Protein AF-A0A9D3YW66-F1 (afdb_monomer_lite)

pLDDT: mean 75.25, std 15.51, range [32.03, 94.12]

Structure (mmCIF, N/CA/C/O backbone):
data_AF-A0A9D3YW66-F1
#
_entry.id   AF-A0A9D3YW66-F1
#
loop_
_atom_site.group_PDB
_atom_site.id
_atom_site.type_symbol
_atom_site.label_atom_id
_atom_site.label_alt_id
_atom_site.label_comp_id
_atom_site.label_asym_id
_atom_site.label_entity_id
_atom_site.label_seq_id
_atom_site.pdbx_PDB_ins_code
_atom_site.Cartn_x
_atom_site.Cartn_y
_atom_site.Cartn_z
_atom_site.occupancy
_atom_site.B_iso_or_equiv
_atom_site.auth_seq_id
_atom_site.auth_comp_id
_atom_site.auth_asym_id
_atom_site.auth_atom_id
_atom_site.pdbx_PDB_model_num
ATOM 1 N N . MET A 1 1 ? 6.938 -14.886 81.201 1.00 39.34 1 MET A N 1
ATOM 2 C CA . MET A 1 1 ? 5.631 -15.509 80.915 1.00 39.34 1 MET A CA 1
ATOM 3 C C . MET A 1 1 ? 4.628 -14.393 80.698 1.00 39.34 1 MET A C 1
ATOM 5 O O . MET A 1 1 ? 4.188 -13.792 81.665 1.00 39.34 1 MET A O 1
ATOM 9 N N . VAL A 1 2 ? 4.341 -14.071 79.441 1.00 36.78 2 VAL A N 1
ATOM 10 C CA . VAL A 1 2 ? 3.228 -13.204 79.038 1.00 36.78 2 VAL A CA 1
ATOM 11 C C . VAL A 1 2 ? 2.560 -13.991 77.924 1.00 36.78 2 VAL A C 1
ATOM 13 O O . VAL A 1 2 ? 3.206 -14.239 76.911 1.00 36.78 2 VAL A O 1
ATOM 16 N N . HIS A 1 3 ? 1.360 -14.506 78.182 1.00 37.22 3 HIS A N 1
ATOM 17 C CA . HIS A 1 3 ? 0.605 -15.270 77.192 1.00 37.22 3 HIS A CA 1
ATOM 18 C C . HIS A 1 3 ? -0.246 -14.323 76.350 1.00 37.22 3 HIS A C 1
ATOM 20 O O . HIS A 1 3 ? -0.674 -13.271 76.826 1.00 37.22 3 HIS A O 1
ATOM 26 N N . ASP A 1 4 ? -0.442 -14.702 75.095 1.00 39.56 4 ASP A N 1
ATOM 27 C CA . ASP A 1 4 ? -0.996 -13.857 74.049 1.00 39.56 4 ASP A CA 1
ATOM 28 C C . ASP A 1 4 ? -2.448 -13.431 74.291 1.00 39.56 4 ASP A C 1
ATOM 30 O O . ASP A 1 4 ? -3.308 -14.227 74.671 1.00 39.56 4 ASP A O 1
ATOM 34 N N . ASN A 1 5 ? -2.734 -12.170 73.962 1.00 40.69 5 ASN A N 1
ATOM 35 C CA . ASN A 1 5 ? -4.098 -11.692 73.774 1.00 40.69 5 ASN A CA 1
ATOM 36 C C . ASN A 1 5 ? -4.656 -12.304 72.481 1.00 40.69 5 ASN A C 1
ATOM 38 O O . ASN A 1 5 ? -4.344 -11.824 71.391 1.00 40.69 5 ASN A O 1
ATOM 42 N N . PHE A 1 6 ? -5.484 -13.343 72.598 1.00 41.47 6 PHE A N 1
ATOM 43 C CA . PHE A 1 6 ? -6.169 -13.960 71.460 1.00 41.47 6 PHE A CA 1
ATOM 44 C C . PHE A 1 6 ? -7.672 -14.131 71.731 1.00 41.47 6 PHE A C 1
ATOM 46 O O . PHE A 1 6 ? -8.203 -15.238 71.766 1.00 41.47 6 PHE A O 1
ATOM 53 N N . GLU A 1 7 ? -8.370 -13.007 71.903 1.00 41.28 7 GLU A N 1
ATOM 54 C CA . GLU A 1 7 ? -9.836 -12.948 71.898 1.00 41.28 7 GLU A CA 1
ATOM 55 C C . GLU A 1 7 ? -10.350 -11.966 70.833 1.00 41.28 7 GLU A C 1
ATOM 57 O O . GLU A 1 7 ? -9.686 -10.989 70.493 1.00 41.28 7 GLU A O 1
ATOM 62 N N . LEU A 1 8 ? -11.569 -12.238 70.347 1.00 38.81 8 LEU A N 1
ATOM 63 C CA . LEU A 1 8 ? -12.368 -11.427 69.412 1.00 38.81 8 LEU A CA 1
ATOM 64 C C . LEU A 1 8 ? -11.920 -11.396 67.934 1.00 38.81 8 LEU A C 1
ATOM 66 O O . LEU A 1 8 ? -11.746 -10.345 67.323 1.00 38.81 8 LEU A O 1
ATOM 70 N N . LEU A 1 9 ? -11.952 -12.577 67.307 1.00 36.84 9 LEU A N 1
ATOM 71 C CA . LEU A 1 9 ? -12.515 -12.722 65.954 1.00 36.84 9 LEU A CA 1
ATOM 72 C C . LEU A 1 9 ? -13.854 -13.474 66.030 1.00 36.84 9 LEU A C 1
ATOM 74 O O . LEU A 1 9 ? -13.984 -14.615 65.590 1.00 36.84 9 LEU A O 1
ATOM 78 N N . THR A 1 10 ? -14.856 -12.834 66.634 1.00 36.56 10 THR A N 1
ATOM 79 C CA . THR A 1 10 ? -16.250 -13.297 66.593 1.00 36.56 10 THR A CA 1
ATOM 80 C C . THR A 1 10 ? -16.848 -13.101 65.198 1.00 36.56 10 THR A C 1
ATOM 82 O O . THR A 1 10 ? -16.594 -12.105 64.527 1.00 36.56 10 THR A O 1
ATOM 85 N N . GLU A 1 11 ? -17.649 -14.077 64.769 1.00 38.56 11 GLU A N 1
ATOM 86 C CA . GLU A 1 11 ? -18.238 -14.228 63.432 1.00 38.56 11 GLU A CA 1
ATOM 87 C C . GLU A 1 11 ? -18.901 -12.960 62.833 1.00 38.56 11 GLU A C 1
ATOM 89 O O . GLU A 1 11 ? -20.120 -12.777 62.914 1.00 38.56 11 GLU A O 1
ATOM 94 N N . GLU A 1 12 ? -18.152 -12.134 62.094 1.00 36.09 12 GLU A N 1
ATOM 95 C CA . GLU A 1 12 ? -18.767 -11.156 61.188 1.00 36.09 12 GLU A CA 1
ATOM 96 C C . GLU A 1 12 ? -19.311 -11.833 59.919 1.00 36.09 12 GLU A C 1
ATOM 98 O O . GLU A 1 12 ? -18.654 -11.962 58.888 1.00 36.09 12 GLU A O 1
ATOM 103 N N . GLY A 1 13 ? -20.592 -12.197 59.986 1.00 37.03 13 GLY A N 1
ATOM 104 C CA . GLY A 1 13 ? -21.491 -12.156 58.836 1.00 37.03 13 GLY A CA 1
ATOM 105 C C . GLY A 1 13 ? -21.296 -13.233 57.768 1.00 37.03 13 GLY A C 1
ATOM 106 O O . GLY A 1 13 ? -20.812 -12.950 56.669 1.00 37.03 13 GLY A O 1
ATOM 107 N N . ARG A 1 14 ? -21.885 -14.420 57.996 1.00 32.03 14 ARG A N 1
ATOM 108 C CA . ARG A 1 14 ? -22.257 -15.327 56.892 1.00 32.03 14 ARG A CA 1
ATOM 109 C C . ARG A 1 14 ? -22.957 -14.517 55.788 1.00 32.03 14 ARG A C 1
ATOM 111 O O . ARG A 1 14 ? -23.959 -13.848 56.076 1.00 32.03 14 ARG A O 1
ATOM 118 N N . PRO A 1 15 ? -22.498 -14.571 54.526 1.00 40.88 15 PRO A N 1
ATOM 119 C CA . PRO A 1 15 ? -23.131 -13.815 53.461 1.00 40.88 15 PRO A CA 1
ATOM 120 C C . PRO A 1 15 ? -24.539 -14.365 53.238 1.00 40.88 15 PRO A C 1
ATOM 122 O O . PRO A 1 15 ? -24.697 -15.457 52.695 1.00 40.88 15 PRO A O 1
ATOM 125 N N . ARG A 1 16 ? -25.577 -13.595 53.606 1.00 45.25 16 ARG A N 1
ATOM 126 C CA . ARG A 1 16 ? -26.954 -13.902 53.192 1.00 45.25 16 ARG A CA 1
ATOM 127 C C . ARG A 1 16 ? -26.948 -14.118 51.677 1.00 45.25 16 ARG A C 1
ATOM 129 O O . ARG A 1 16 ? -26.663 -13.184 50.913 1.00 45.25 16 ARG A O 1
ATOM 136 N N . HIS A 1 17 ? -27.260 -15.343 51.258 1.00 45.34 17 HIS A N 1
ATOM 137 C CA . HIS A 1 17 ? -27.731 -15.618 49.910 1.00 45.34 17 HIS A CA 1
ATOM 138 C C . HIS A 1 17 ? -29.023 -14.814 49.750 1.00 45.34 17 HIS A C 1
ATOM 140 O O . HIS A 1 17 ? -30.062 -15.181 50.289 1.00 45.34 17 HIS A O 1
ATOM 146 N N . LYS A 1 18 ? -28.944 -13.663 49.072 1.00 52.84 18 LYS A N 1
ATOM 147 C CA . LYS A 1 18 ? -30.151 -13.001 48.577 1.00 52.84 18 LYS A CA 1
ATOM 148 C C . LYS A 1 18 ? -30.725 -13.939 47.522 1.00 52.84 18 LYS A C 1
ATOM 150 O O . LYS A 1 18 ? -30.020 -14.245 46.560 1.00 52.84 18 LYS A O 1
ATOM 155 N N . ASN A 1 19 ? -31.953 -14.414 47.718 1.00 60.38 19 ASN A N 1
ATOM 156 C CA . ASN A 1 19 ? -32.606 -15.238 46.712 1.00 60.38 19 ASN A CA 1
ATOM 157 C C . ASN A 1 19 ? -32.697 -14.452 45.401 1.00 60.38 19 ASN A C 1
ATOM 159 O O . ASN A 1 19 ? -32.944 -13.244 45.400 1.00 60.38 19 ASN A O 1
ATOM 163 N N . PHE A 1 20 ? -32.507 -15.155 44.288 1.00 57.91 20 PHE A N 1
ATOM 164 C CA . PHE A 1 20 ? -32.558 -14.599 42.936 1.00 57.91 20 PHE A CA 1
ATOM 165 C C . PHE A 1 20 ? -33.832 -13.765 42.699 1.00 57.91 20 PHE A C 1
ATOM 167 O O . PHE A 1 20 ? -33.751 -12.622 42.252 1.00 57.91 20 PHE A O 1
ATOM 174 N N . GLY A 1 21 ? -34.989 -14.287 43.128 1.00 63.28 21 GLY A N 1
ATOM 175 C CA . GLY A 1 21 ? -36.272 -13.582 43.066 1.00 63.28 21 GLY A CA 1
ATOM 176 C C . GLY A 1 21 ? -36.313 -12.277 43.871 1.00 63.28 21 GLY A C 1
ATOM 177 O O . GLY A 1 21 ? -36.807 -11.276 43.362 1.00 63.28 21 GLY A O 1
ATOM 178 N N . ASP A 1 22 ? -35.741 -12.235 45.079 1.00 60.38 22 ASP A N 1
ATOM 179 C CA . ASP A 1 22 ? -35.725 -11.023 45.918 1.00 60.38 22 ASP A CA 1
ATOM 180 C C . ASP A 1 22 ? -34.783 -9.944 45.368 1.00 60.38 22 ASP A C 1
ATOM 182 O O . ASP A 1 22 ? -35.009 -8.745 45.567 1.00 60.38 22 ASP A O 1
ATOM 186 N N . HIS A 1 23 ? -33.708 -10.349 44.683 1.00 62.00 23 HIS A N 1
ATOM 187 C CA . HIS A 1 23 ? -32.828 -9.401 44.010 1.00 62.00 23 HIS A CA 1
ATOM 188 C C . HIS A 1 23 ? -33.495 -8.800 42.771 1.00 62.00 23 HIS A C 1
ATOM 190 O O . HIS A 1 23 ? -33.586 -7.574 42.690 1.00 62.00 23 HIS A O 1
ATOM 196 N N . LEU A 1 24 ? -34.021 -9.640 41.870 1.00 58.12 24 LEU A N 1
ATOM 197 C CA . LEU A 1 24 ? -34.762 -9.175 40.697 1.00 58.12 24 LEU A CA 1
ATOM 198 C C . LEU A 1 24 ? -35.933 -8.281 41.108 1.00 58.12 24 LEU A C 1
ATOM 200 O O . LEU A 1 24 ? -36.072 -7.186 40.572 1.00 58.12 24 LEU A O 1
ATOM 204 N N . ARG A 1 25 ? -36.721 -8.681 42.115 1.00 58.31 25 ARG A N 1
ATOM 205 C CA . ARG A 1 25 ? -37.840 -7.874 42.617 1.00 58.31 25 ARG A CA 1
ATOM 206 C C . ARG A 1 25 ? -37.385 -6.474 43.030 1.00 58.31 25 ARG A C 1
ATOM 208 O O . ARG A 1 25 ? -37.997 -5.515 42.588 1.00 58.31 25 ARG A O 1
ATOM 215 N N . ASN A 1 26 ? -36.284 -6.348 43.780 1.00 61.84 26 ASN A N 1
ATOM 216 C CA . ASN A 1 26 ? -35.740 -5.038 44.160 1.00 61.84 26 ASN A CA 1
ATOM 217 C C . ASN A 1 26 ? -35.261 -4.204 42.955 1.00 61.84 26 ASN A C 1
ATOM 219 O O . ASN A 1 26 ? -35.578 -3.018 42.886 1.00 61.84 26 ASN A O 1
ATOM 223 N N . VAL A 1 27 ? -34.534 -4.808 42.005 1.00 59.41 27 VAL A N 1
ATOM 224 C CA . VAL A 1 27 ? -34.050 -4.124 40.784 1.00 59.41 27 VAL A CA 1
ATOM 225 C C . VAL A 1 27 ? -35.216 -3.617 39.933 1.00 59.41 27 VAL A C 1
ATOM 227 O O . VAL A 1 27 ? -35.175 -2.493 39.431 1.00 59.41 27 VAL A O 1
ATOM 230 N N . PHE A 1 28 ? -36.281 -4.414 39.815 1.00 58.75 28 PHE A N 1
ATOM 231 C CA . PHE A 1 28 ? -37.472 -4.043 39.059 1.00 58.75 28 PHE A CA 1
ATOM 232 C C . PHE A 1 28 ? -38.398 -3.051 39.787 1.00 58.75 28 PHE A C 1
ATOM 234 O O . PHE A 1 28 ? -39.213 -2.415 39.125 1.00 58.75 28 PHE A O 1
ATOM 241 N N . THR A 1 29 ? -38.278 -2.872 41.110 1.00 58.94 29 THR A N 1
ATOM 242 C CA . THR A 1 29 ? -39.141 -1.945 41.874 1.00 58.94 29 THR A CA 1
ATOM 243 C C . THR A 1 29 ? -38.644 -0.504 41.977 1.00 58.94 29 THR A C 1
ATOM 245 O O . THR A 1 29 ? -39.475 0.377 42.171 1.00 58.94 29 THR A O 1
ATOM 248 N N . THR A 1 30 ? -37.337 -0.232 41.881 1.00 63.81 30 THR A N 1
ATOM 249 C CA . THR A 1 30 ? -36.810 1.142 42.024 1.00 63.81 30 THR A CA 1
ATOM 250 C C . THR A 1 30 ? -36.597 1.831 40.678 1.00 63.81 30 THR A C 1
ATOM 252 O O . THR A 1 30 ? -37.245 2.838 40.411 1.00 63.81 30 THR A O 1
ATOM 255 N N . HIS A 1 31 ? -35.743 1.287 39.802 1.00 72.38 31 HIS A N 1
ATOM 256 C CA . HIS A 1 31 ? -35.442 1.878 38.486 1.00 72.38 31 HIS A CA 1
ATOM 257 C C . HIS A 1 31 ? -35.231 0.814 37.379 1.00 72.38 31 HIS A C 1
ATOM 259 O O . HIS A 1 31 ? -34.138 0.731 36.806 1.00 72.38 31 HIS A O 1
ATOM 265 N N . PRO A 1 32 ? -36.264 0.016 37.024 1.00 73.50 32 PRO A N 1
ATOM 266 C CA . PRO A 1 32 ? -36.158 -1.080 36.047 1.00 73.50 32 PRO A CA 1
ATOM 267 C C . PRO A 1 32 ? -35.612 -0.628 34.689 1.00 73.50 32 PRO A C 1
ATOM 269 O O . PRO A 1 32 ? -34.668 -1.214 34.162 1.00 73.50 32 PRO A O 1
ATOM 272 N N . PHE A 1 33 ? -36.176 0.453 34.140 1.00 79.94 33 PHE A N 1
ATOM 273 C CA . PHE A 1 33 ? -35.795 0.985 32.831 1.00 79.94 33 PHE A CA 1
ATOM 274 C C . PHE A 1 33 ? -34.325 1.404 32.774 1.00 79.94 33 PHE A C 1
ATOM 276 O O . PHE A 1 33 ? -33.667 1.168 31.768 1.00 79.94 33 PHE A O 1
ATOM 283 N N . LEU A 1 34 ? -33.796 1.968 33.863 1.00 80.25 34 LEU A N 1
ATOM 284 C CA . LEU A 1 34 ? -32.417 2.442 33.931 1.00 80.25 34 LEU A CA 1
ATOM 285 C C . LEU A 1 34 ? -31.432 1.263 33.950 1.00 80.25 34 LEU A C 1
ATOM 287 O O . LEU A 1 34 ? -30.450 1.268 33.214 1.00 80.25 34 LEU A O 1
ATOM 291 N N . HIS A 1 35 ? -31.727 0.213 34.724 1.00 78.19 35 HIS A N 1
ATOM 292 C CA . HIS A 1 35 ? -30.910 -1.004 34.750 1.00 78.19 35 HIS A CA 1
ATOM 293 C C . HIS A 1 35 ? -30.951 -1.781 33.425 1.00 78.19 35 HIS A C 1
ATOM 295 O O . HIS A 1 35 ? -29.899 -2.223 32.962 1.00 78.19 35 HIS A O 1
ATOM 301 N N . CYS A 1 36 ? -32.120 -1.904 32.786 1.00 83.56 36 CYS A N 1
ATOM 302 C CA . CYS A 1 36 ? -32.230 -2.509 31.455 1.00 83.56 36 CYS A CA 1
ATOM 303 C C . CYS A 1 36 ? -31.520 -1.675 30.378 1.00 83.56 36 CYS A C 1
ATOM 305 O O . CYS A 1 36 ? -30.809 -2.239 29.551 1.00 83.56 36 CYS A O 1
ATOM 307 N N . PHE A 1 37 ? -31.653 -0.344 30.407 1.00 86.31 37 PHE A N 1
ATOM 308 C CA . PHE A 1 37 ? -30.967 0.554 29.474 1.00 86.31 37 PHE A CA 1
ATOM 309 C C . PHE A 1 37 ? -29.444 0.411 29.569 1.00 86.31 37 PHE A C 1
ATOM 311 O O . PHE A 1 37 ? -28.793 0.214 28.547 1.00 86.31 37 PHE A O 1
ATOM 318 N N . LEU A 1 38 ? -28.875 0.427 30.782 1.00 84.12 38 LEU A N 1
ATOM 319 C CA . LEU A 1 38 ? -27.444 0.179 31.000 1.00 84.12 38 LEU A CA 1
ATOM 320 C C . LEU A 1 38 ? -26.988 -1.175 30.431 1.00 84.12 38 LEU A C 1
ATOM 322 O O . LEU A 1 38 ? -25.944 -1.245 29.791 1.00 84.12 38 LEU A O 1
ATOM 326 N N . PHE A 1 39 ? -27.759 -2.242 30.666 1.00 85.50 39 PHE A N 1
ATOM 327 C CA . PHE A 1 39 ? -27.442 -3.592 30.192 1.00 85.50 39 PHE A CA 1
ATOM 328 C C . PHE A 1 39 ? -27.425 -3.680 28.659 1.00 85.50 39 PHE A C 1
ATOM 330 O O . PHE A 1 39 ? -26.450 -4.147 28.075 1.00 85.50 39 PHE A O 1
ATOM 337 N N . ILE A 1 40 ? -28.481 -3.179 28.012 1.00 89.56 40 ILE A N 1
ATOM 338 C CA . ILE A 1 40 ? -28.629 -3.201 26.551 1.00 89.56 40 ILE A CA 1
ATOM 339 C C . ILE A 1 40 ? -27.579 -2.306 25.884 1.00 89.56 40 ILE A C 1
ATOM 341 O O . ILE A 1 40 ? -27.019 -2.691 24.860 1.00 89.56 40 ILE A O 1
ATOM 345 N N . SER A 1 41 ? -27.285 -1.137 26.463 1.00 88.12 41 SER A N 1
ATOM 346 C CA . SER A 1 41 ? -26.343 -0.173 25.877 1.00 88.12 41 SER A CA 1
ATOM 347 C C . SER A 1 41 ? -24.921 -0.727 25.825 1.00 88.12 41 SER A C 1
ATOM 349 O O . SER A 1 41 ? -24.279 -0.609 24.789 1.00 88.12 41 SER A O 1
ATOM 351 N N . ILE A 1 42 ? -24.460 -1.373 26.905 1.00 86.62 42 ILE A N 1
ATOM 352 C CA . ILE A 1 42 ? -23.140 -2.024 26.966 1.00 86.62 42 ILE A CA 1
ATOM 353 C C . ILE A 1 42 ? -23.049 -3.122 25.897 1.00 86.62 42 ILE A C 1
ATOM 355 O O . ILE A 1 42 ? -22.227 -3.024 24.996 1.00 86.62 42 ILE A O 1
ATOM 359 N N . ILE A 1 43 ? -23.990 -4.076 25.889 1.00 89.00 43 ILE A N 1
ATOM 360 C CA . ILE A 1 43 ? -23.992 -5.187 24.917 1.00 89.00 43 ILE A CA 1
ATOM 361 C C . ILE A 1 43 ? -24.041 -4.695 23.462 1.00 89.00 43 ILE A C 1
ATOM 363 O O . ILE A 1 43 ? -23.388 -5.271 22.594 1.00 89.00 43 ILE A O 1
ATOM 367 N N . THR A 1 44 ? -24.817 -3.645 23.179 1.00 91.19 44 THR A N 1
ATOM 368 C CA . THR A 1 44 ? -24.938 -3.093 21.819 1.00 91.19 44 THR A CA 1
ATOM 369 C C . THR A 1 44 ? -23.634 -2.441 21.364 1.00 91.19 44 THR A C 1
ATOM 371 O O . THR A 1 44 ? -23.249 -2.595 20.206 1.00 91.19 44 THR A O 1
ATOM 374 N N . VAL A 1 45 ? -22.954 -1.736 22.270 1.00 90.00 45 VAL A N 1
ATOM 375 C CA . VAL A 1 45 ? -21.655 -1.104 22.022 1.00 90.00 45 VAL A CA 1
ATOM 376 C C . VAL A 1 45 ? -20.570 -2.154 21.805 1.00 90.00 45 VAL A C 1
ATOM 378 O O . VAL A 1 45 ? -19.942 -2.134 20.751 1.00 90.00 45 VAL A O 1
ATOM 381 N N . ASP A 1 46 ? -20.414 -3.112 22.719 1.00 87.75 46 ASP A N 1
ATOM 382 C CA . ASP A 1 46 ? -19.350 -4.120 22.636 1.00 87.75 46 ASP A CA 1
ATOM 383 C C . ASP A 1 46 ? -19.506 -4.985 21.361 1.00 87.75 46 ASP A C 1
ATOM 385 O O . ASP A 1 46 ? -18.538 -5.308 20.665 1.00 87.75 46 ASP A O 1
ATOM 389 N N . LEU A 1 47 ? -20.750 -5.308 20.977 1.00 90.56 47 LEU A N 1
ATOM 390 C CA . LEU A 1 47 ? -21.040 -5.999 19.717 1.00 90.56 47 LEU A CA 1
ATOM 391 C C . LEU A 1 47 ? -20.692 -5.139 18.490 1.00 90.56 47 LEU A C 1
ATOM 393 O O . LEU A 1 47 ? -20.138 -5.658 17.518 1.00 90.56 47 LEU A O 1
ATOM 397 N N . ALA A 1 48 ? -21.005 -3.840 18.516 1.00 92.12 48 ALA A N 1
ATOM 398 C CA . ALA A 1 48 ? -20.660 -2.920 17.434 1.00 92.12 48 ALA A CA 1
ATOM 399 C C . ALA A 1 48 ? -19.138 -2.747 17.298 1.00 92.12 48 ALA A C 1
ATOM 401 O O . ALA A 1 48 ? -18.634 -2.727 16.174 1.00 92.12 48 ALA A O 1
ATOM 402 N N . GLU A 1 49 ? -18.405 -2.684 18.413 1.00 88.50 49 GLU A N 1
ATOM 403 C CA . GLU A 1 49 ? -16.939 -2.650 18.436 1.00 88.50 49 GLU A CA 1
ATOM 404 C C . GLU A 1 49 ? -16.355 -3.917 17.810 1.00 88.50 49 GLU A C 1
ATOM 406 O O . GLU A 1 49 ? -15.623 -3.804 16.825 1.00 88.50 49 GLU A O 1
ATOM 411 N N . THR A 1 50 ? -16.792 -5.098 18.270 1.00 89.88 50 THR A N 1
ATOM 412 C CA . THR A 1 50 ? -16.386 -6.402 17.712 1.00 89.88 50 THR A CA 1
ATOM 413 C C . THR A 1 50 ? -16.586 -6.446 16.196 1.00 89.88 50 THR A C 1
ATOM 415 O O . THR A 1 50 ? -15.669 -6.762 15.437 1.00 89.88 50 THR A O 1
ATOM 418 N N . VAL A 1 51 ? -17.798 -6.127 15.725 1.00 92.06 51 VAL A N 1
ATOM 419 C CA . VAL A 1 51 ? -18.132 -6.151 14.292 1.00 92.06 51 VAL A CA 1
ATOM 420 C C . VAL A 1 51 ? -17.271 -5.150 13.522 1.00 92.06 51 VAL A C 1
ATOM 422 O O . VAL A 1 51 ? -16.790 -5.468 12.433 1.00 92.06 51 VAL A O 1
ATOM 425 N N . SER A 1 52 ? -17.031 -3.965 14.085 1.00 91.44 52 SER A N 1
ATOM 426 C CA . SER A 1 52 ? -16.197 -2.950 13.452 1.00 91.44 52 SER A CA 1
ATOM 427 C C . SER A 1 52 ? -14.723 -3.353 13.366 1.00 91.44 52 SER A C 1
ATOM 429 O O . SER A 1 52 ? -14.086 -3.011 12.372 1.00 91.44 52 SER A O 1
ATOM 431 N N . ASP A 1 53 ? -14.183 -4.087 14.343 1.00 89.62 53 ASP A N 1
ATOM 432 C CA . ASP A 1 53 ? -12.812 -4.612 14.294 1.00 89.62 53 ASP A CA 1
ATOM 433 C C . ASP A 1 53 ? -12.640 -5.666 13.205 1.00 89.62 53 ASP A C 1
ATOM 435 O O . ASP A 1 53 ? -11.710 -5.580 12.404 1.00 89.62 53 ASP A O 1
ATOM 439 N N . TRP A 1 54 ? -13.570 -6.618 13.099 1.00 91.19 54 TRP A N 1
ATOM 440 C CA . TRP A 1 54 ? -13.524 -7.616 12.028 1.00 91.19 54 TRP A CA 1
ATOM 441 C C . TRP A 1 54 ? -13.709 -6.995 10.640 1.00 91.19 54 TRP A C 1
ATOM 443 O O . TRP A 1 54 ? -13.075 -7.448 9.689 1.00 91.19 54 TRP A O 1
ATOM 453 N N . LEU A 1 55 ? -14.527 -5.945 10.503 1.00 90.31 55 LEU A N 1
ATOM 454 C CA . LEU A 1 55 ? -14.661 -5.196 9.247 1.00 90.31 55 LEU A CA 1
ATOM 455 C C . LEU A 1 55 ? -13.395 -4.395 8.904 1.00 90.31 55 LEU A C 1
ATOM 457 O O . LEU A 1 55 ? -12.979 -4.393 7.747 1.00 90.31 55 LEU A O 1
ATOM 461 N N . PHE A 1 56 ? -12.758 -3.766 9.893 1.00 87.56 56 PHE A N 1
ATOM 462 C CA . PHE A 1 56 ? -11.495 -3.042 9.734 1.00 87.56 56 PHE A CA 1
ATOM 463 C C . PHE A 1 56 ? -10.337 -3.981 9.352 1.00 87.56 56 PHE A C 1
ATOM 465 O O . PHE A 1 56 ? -9.653 -3.747 8.354 1.00 87.56 56 PHE A O 1
ATOM 472 N N . LEU A 1 57 ? -10.178 -5.095 10.074 1.00 89.56 57 LEU A N 1
ATOM 473 C CA . LEU A 1 57 ? -9.212 -6.150 9.762 1.00 89.56 57 LEU A CA 1
ATOM 474 C C . LEU A 1 57 ? -9.449 -6.734 8.364 1.00 89.56 57 LEU A C 1
ATOM 476 O O . LEU A 1 57 ? -8.501 -6.904 7.597 1.00 89.56 57 LEU A O 1
ATOM 480 N N . LYS A 1 58 ? -10.710 -7.011 8.011 1.00 88.88 58 LYS A N 1
ATOM 481 C CA . LYS A 1 58 ? -11.087 -7.494 6.679 1.00 88.88 58 LYS A CA 1
ATOM 482 C C . LYS A 1 58 ? -10.599 -6.539 5.589 1.00 88.88 58 LYS A C 1
ATOM 484 O O . LYS A 1 58 ? -10.027 -6.996 4.606 1.00 88.88 58 LYS A O 1
ATOM 489 N N . ASP A 1 59 ? -10.824 -5.240 5.749 1.00 84.38 59 ASP A N 1
ATOM 490 C CA . ASP A 1 59 ? -10.471 -4.250 4.731 1.00 84.38 59 ASP A CA 1
ATOM 491 C C . ASP A 1 59 ? -8.949 -4.114 4.545 1.00 84.38 59 ASP A C 1
ATOM 493 O O . ASP A 1 59 ? -8.477 -4.076 3.410 1.00 84.38 59 ASP A O 1
ATOM 497 N N . ILE A 1 60 ? -8.175 -4.177 5.639 1.00 85.19 60 ILE A N 1
ATOM 498 C CA . ILE A 1 60 ? -6.702 -4.253 5.594 1.00 85.19 60 ILE A CA 1
ATOM 499 C C . ILE A 1 60 ? -6.220 -5.522 4.876 1.00 85.19 60 ILE A C 1
ATOM 501 O O . ILE A 1 60 ? -5.284 -5.455 4.083 1.00 85.19 60 ILE A O 1
ATOM 505 N N . LEU A 1 61 ? -6.845 -6.676 5.136 1.00 86.94 61 LEU A N 1
ATOM 506 C CA . LEU A 1 61 ? -6.457 -7.956 4.527 1.00 86.94 61 LEU A CA 1
ATOM 507 C C . LEU A 1 61 ? -6.754 -8.037 3.023 1.00 86.94 61 LEU A C 1
ATOM 509 O O . LEU A 1 61 ? -6.071 -8.777 2.318 1.00 86.94 61 LEU A O 1
ATOM 513 N N . TYR A 1 62 ? -7.759 -7.308 2.529 1.00 85.00 62 TYR A N 1
ATOM 514 C CA . TYR A 1 62 ? -8.075 -7.254 1.097 1.00 85.00 62 TYR A CA 1
ATOM 515 C C . TYR A 1 62 ? -7.295 -6.186 0.328 1.00 85.00 62 TYR A C 1
ATOM 517 O O . TYR A 1 62 ? -7.387 -6.171 -0.900 1.00 85.00 62 TYR A O 1
ATOM 525 N N . LEU A 1 63 ? -6.541 -5.317 1.010 1.00 82.44 63 LEU A N 1
ATOM 526 C CA . LEU A 1 63 ? -5.771 -4.249 0.382 1.00 82.44 63 LEU A CA 1
ATOM 527 C C . LEU A 1 63 ? -4.734 -4.827 -0.597 1.00 82.44 63 LEU A C 1
ATOM 529 O O . LEU A 1 63 ? -3.851 -5.598 -0.218 1.00 82.44 63 LEU A O 1
ATOM 533 N N . GLN A 1 64 ? -4.870 -4.463 -1.867 1.00 82.88 64 GLN A N 1
ATOM 534 C CA . GLN A 1 64 ? -4.024 -4.930 -2.955 1.00 82.88 64 GLN A CA 1
ATOM 535 C C . GLN A 1 64 ? -2.805 -4.028 -3.120 1.00 82.88 64 GLN A C 1
ATOM 537 O O . GLN A 1 64 ? -2.811 -2.853 -2.761 1.00 82.88 64 GLN A O 1
ATOM 542 N N . GLU A 1 65 ? -1.753 -4.606 -3.681 1.00 82.75 65 GLU A N 1
ATOM 543 C CA . GLU A 1 65 ? -0.526 -3.907 -4.031 1.00 82.75 65 GLU A CA 1
ATOM 544 C C . GLU A 1 65 ? -0.719 -3.150 -5.353 1.00 82.75 65 GLU A C 1
ATOM 546 O O . GLU A 1 65 ? -1.020 -3.763 -6.379 1.00 82.75 65 GLU A O 1
ATOM 551 N N . GLY A 1 66 ? -0.573 -1.827 -5.311 1.00 83.94 66 GLY A N 1
ATOM 552 C CA . GLY A 1 66 ? -0.641 -0.926 -6.458 1.00 83.94 66 GLY A CA 1
ATOM 553 C C . GLY A 1 66 ? 0.633 -0.094 -6.620 1.00 83.94 66 GLY A C 1
ATOM 554 O O . GLY A 1 66 ? 1.710 -0.483 -6.167 1.00 83.94 66 GLY A O 1
ATOM 555 N N . LEU A 1 67 ? 0.499 1.065 -7.268 1.00 83.62 67 LEU A N 1
ATOM 556 C CA . LEU A 1 67 ? 1.591 2.009 -7.539 1.00 83.62 67 LEU A CA 1
ATOM 557 C C . LEU A 1 67 ? 2.264 2.510 -6.248 1.00 83.62 67 LEU A C 1
ATOM 559 O O . LEU A 1 67 ? 3.418 2.190 -5.987 1.00 83.62 67 LEU A O 1
ATOM 563 N N . VAL A 1 68 ? 1.527 3.267 -5.430 1.00 80.25 68 VAL A N 1
ATOM 564 C CA . VAL A 1 68 ? 2.050 3.975 -4.238 1.00 80.25 68 VAL A CA 1
ATOM 565 C C . VAL A 1 68 ? 1.668 3.273 -2.929 1.00 80.25 68 VAL A C 1
ATOM 567 O O . VAL A 1 68 ? 2.386 3.335 -1.931 1.00 80.25 68 VAL A O 1
ATOM 570 N N . TYR A 1 69 ? 0.526 2.590 -2.921 1.00 80.44 69 TYR A N 1
ATOM 571 C CA . TYR A 1 69 ? 0.007 1.891 -1.752 1.00 80.44 69 TYR A CA 1
ATOM 572 C C . TYR A 1 69 ? -0.058 0.392 -2.018 1.00 80.44 69 TYR A C 1
ATOM 574 O O . TYR A 1 69 ? -0.411 -0.055 -3.107 1.00 80.44 69 TYR A O 1
ATOM 582 N N . GLY A 1 70 ? 0.234 -0.384 -0.985 1.00 80.00 70 GLY A N 1
ATOM 583 C CA . GLY A 1 70 ? 0.093 -1.831 -0.974 1.00 80.00 70 GLY A CA 1
ATOM 584 C C . GLY A 1 70 ? -0.003 -2.383 0.447 1.00 80.00 70 GLY A C 1
ATOM 585 O O . GLY A 1 70 ? -0.147 -1.606 1.401 1.00 80.00 70 GLY A O 1
ATOM 586 N N . PRO A 1 71 ? -0.004 -3.716 0.609 1.00 84.56 71 PRO A N 1
ATOM 587 C CA . PRO A 1 71 ? -0.463 -4.376 1.823 1.00 84.56 71 PRO A CA 1
ATOM 588 C C . PRO A 1 71 ? 0.299 -3.913 3.068 1.00 84.56 71 PRO A C 1
ATOM 590 O O . PRO A 1 71 ? 1.523 -3.766 3.078 1.00 84.56 71 PRO A O 1
ATOM 593 N N . VAL A 1 72 ? -0.448 -3.702 4.153 1.00 83.31 72 VAL A N 1
ATOM 594 C CA . VAL A 1 72 ? 0.113 -3.272 5.437 1.00 83.31 72 VAL A CA 1
ATOM 595 C C . VAL A 1 72 ? 1.102 -4.328 5.948 1.00 83.31 72 VAL A C 1
ATOM 597 O O . VAL A 1 72 ? 0.854 -5.531 5.855 1.00 83.31 72 VAL A O 1
ATOM 600 N N . LYS A 1 73 ? 2.228 -3.880 6.523 1.00 85.94 73 LYS A N 1
ATOM 601 C CA . LYS A 1 73 ? 3.288 -4.751 7.063 1.00 85.94 73 LYS A CA 1
ATOM 602 C C . LYS A 1 73 ? 2.702 -5.872 7.928 1.00 85.94 73 LYS A C 1
ATOM 604 O O . LYS A 1 73 ? 1.978 -5.599 8.886 1.00 85.94 73 LYS A O 1
ATOM 609 N N . ALA A 1 74 ? 3.103 -7.116 7.659 1.00 87.56 74 ALA A N 1
ATOM 610 C CA . ALA A 1 74 ? 2.563 -8.315 8.313 1.00 87.56 74 ALA A CA 1
ATOM 611 C C . ALA A 1 74 ? 2.579 -8.266 9.856 1.00 87.56 74 ALA A C 1
ATOM 613 O O . ALA A 1 74 ? 1.698 -8.828 10.496 1.00 87.56 74 ALA A O 1
ATOM 614 N N . GLN A 1 75 ? 3.535 -7.552 10.461 1.00 89.38 75 GLN A N 1
ATOM 615 C CA . GLN A 1 75 ? 3.599 -7.327 11.912 1.00 89.38 75 GLN A CA 1
ATOM 616 C C . GLN A 1 75 ? 2.392 -6.541 12.455 1.00 89.38 75 GLN A C 1
ATOM 618 O O . GLN A 1 75 ? 1.859 -6.900 13.501 1.00 89.38 75 GLN A O 1
ATOM 623 N N . LEU A 1 76 ? 1.937 -5.501 11.745 1.00 87.50 76 LEU A N 1
ATOM 624 C CA . LEU A 1 76 ? 0.760 -4.705 12.120 1.00 87.50 76 LEU A CA 1
ATOM 625 C C . LEU A 1 76 ? -0.534 -5.495 11.893 1.00 87.50 76 LEU A C 1
ATOM 627 O O . LEU A 1 76 ? -1.426 -5.459 12.735 1.00 87.50 76 LEU A O 1
ATOM 631 N N . VAL A 1 77 ? -0.607 -6.258 10.797 1.00 89.94 77 VAL A N 1
ATOM 632 C CA . VAL A 1 77 ? -1.732 -7.168 10.524 1.00 89.94 77 VAL A CA 1
ATOM 633 C C . VAL A 1 77 ? -1.842 -8.226 11.626 1.00 89.94 77 VAL A C 1
ATOM 635 O O . VAL A 1 77 ? -2.919 -8.429 12.176 1.00 89.94 77 VAL A O 1
ATOM 638 N N . MET A 1 78 ? -0.728 -8.854 12.012 1.00 91.38 78 MET A N 1
ATOM 639 C CA . MET A 1 78 ? -0.687 -9.827 13.107 1.00 91.38 78 MET A CA 1
ATOM 640 C C . MET A 1 78 ? -1.064 -9.195 14.453 1.00 91.38 78 MET A C 1
ATOM 642 O O . MET A 1 78 ? -1.814 -9.805 15.210 1.00 91.38 78 MET A O 1
ATOM 646 N N . ALA A 1 79 ? -0.590 -7.979 14.744 1.00 90.44 79 ALA A N 1
ATOM 647 C CA . ALA A 1 79 ? -0.986 -7.251 15.947 1.00 90.44 79 ALA A CA 1
ATOM 648 C C . ALA A 1 79 ? -2.504 -7.015 15.987 1.00 90.44 79 ALA A C 1
ATOM 650 O O . ALA A 1 79 ? -3.118 -7.289 17.013 1.00 90.44 79 ALA A O 1
ATOM 651 N N . LEU A 1 80 ? -3.109 -6.602 14.867 1.00 89.88 80 LEU A N 1
ATOM 652 C CA . LEU A 1 80 ? -4.555 -6.397 14.758 1.00 89.88 80 LEU A CA 1
ATOM 653 C C . LEU A 1 80 ? -5.348 -7.706 14.912 1.00 89.88 80 LEU A C 1
ATOM 655 O O . LEU A 1 80 ? -6.319 -7.746 15.657 1.00 89.88 80 LEU A O 1
ATOM 659 N N . VAL A 1 81 ? -4.910 -8.802 14.280 1.00 93.38 81 VAL A N 1
ATOM 660 C CA . VAL A 1 81 ? -5.526 -10.133 14.460 1.00 93.38 81 VAL A CA 1
ATOM 661 C C . VAL A 1 81 ? -5.494 -10.564 15.930 1.00 93.38 81 VAL A C 1
ATOM 663 O O . VAL A 1 81 ? -6.487 -11.078 16.445 1.00 93.38 81 VAL A O 1
ATOM 666 N N . LEU A 1 82 ? -4.368 -10.349 16.619 1.00 92.81 82 LEU A N 1
ATOM 667 C CA . LEU A 1 82 ? -4.222 -10.694 18.033 1.00 92.81 82 LEU A CA 1
ATOM 668 C C . LEU A 1 82 ? -5.113 -9.829 18.930 1.00 92.81 82 LEU A C 1
ATOM 670 O O . LEU A 1 82 ? -5.773 -10.376 19.810 1.00 92.81 82 LEU A O 1
ATOM 674 N N . THR A 1 83 ? -5.175 -8.513 18.713 1.00 91.12 83 THR A N 1
ATOM 675 C CA . THR A 1 83 ? -5.988 -7.616 19.548 1.00 91.12 83 THR A CA 1
ATOM 676 C C . THR A 1 83 ? -7.484 -7.815 19.314 1.00 91.12 83 THR A C 1
ATOM 678 O O . THR A 1 83 ? -8.218 -7.914 20.290 1.00 91.12 83 THR A O 1
ATOM 681 N N . SER A 1 84 ? -7.943 -8.004 18.070 1.00 90.88 84 SER A N 1
ATOM 682 C CA . SER A 1 84 ? -9.340 -8.374 17.778 1.00 90.88 84 SER A CA 1
ATOM 683 C C . SER A 1 84 ? -9.709 -9.763 18.323 1.00 90.88 84 SER A C 1
ATOM 685 O O . SER A 1 84 ? -10.834 -9.982 18.775 1.00 90.88 84 SER A O 1
ATOM 687 N N . GLY A 1 85 ? -8.765 -10.713 18.319 1.00 91.94 85 GLY A N 1
ATOM 688 C CA . GLY A 1 85 ? -8.949 -12.042 18.908 1.00 91.94 85 GLY A CA 1
ATOM 689 C C . GLY A 1 85 ? -9.060 -12.011 20.436 1.00 91.94 85 GLY A C 1
ATOM 690 O O . GLY A 1 85 ? -9.949 -12.651 20.998 1.00 91.94 85 GLY A O 1
ATOM 691 N N . ILE A 1 86 ? -8.202 -11.230 21.104 1.00 91.75 86 ILE A N 1
ATOM 692 C CA . ILE A 1 86 ? -8.312 -10.933 22.541 1.00 91.75 86 ILE A CA 1
ATOM 693 C C . ILE A 1 86 ? -9.652 -10.251 22.826 1.00 91.75 86 ILE A C 1
ATOM 695 O O . ILE A 1 86 ? -10.345 -10.681 23.745 1.00 91.75 86 ILE A O 1
ATOM 699 N N . GLY A 1 87 ? -10.044 -9.288 21.988 1.00 87.94 87 GLY A N 1
ATOM 700 C CA . GLY A 1 87 ? -11.291 -8.537 22.097 1.00 87.94 87 GLY A CA 1
ATOM 701 C C . GLY A 1 87 ? -12.543 -9.406 22.153 1.00 87.94 87 GLY A C 1
ATOM 702 O O . GLY A 1 87 ? -13.363 -9.321 23.065 1.00 87.94 87 GLY A O 1
ATOM 703 N N . CYS A 1 88 ? -12.631 -10.383 21.249 1.00 92.00 88 CYS A N 1
ATOM 704 C CA . CYS A 1 88 ? -13.718 -11.363 21.265 1.00 92.00 88 CYS A CA 1
ATOM 705 C C . CYS A 1 88 ? -13.802 -12.139 22.597 1.00 92.00 88 CYS A C 1
ATOM 707 O O . CYS A 1 88 ? -14.896 -12.461 23.062 1.00 92.00 88 CYS A O 1
ATOM 709 N N . ILE A 1 89 ? -12.662 -12.443 23.229 1.00 91.94 89 ILE A N 1
ATOM 710 C CA . ILE A 1 89 ? -12.605 -13.164 24.510 1.00 91.94 89 ILE A CA 1
ATOM 711 C C . ILE A 1 89 ? -12.980 -12.233 25.673 1.00 91.94 89 ILE A C 1
ATOM 713 O O . ILE A 1 89 ? -13.755 -12.633 26.549 1.00 91.94 89 ILE A O 1
ATOM 717 N N . THR A 1 90 ? -12.465 -11.001 25.690 1.00 89.12 90 THR A N 1
ATOM 718 C CA . THR A 1 90 ? -12.769 -10.002 26.725 1.00 89.12 90 THR A CA 1
ATOM 719 C C . THR A 1 90 ? -14.240 -9.601 26.706 1.00 89.12 90 THR A C 1
ATOM 721 O O . THR A 1 90 ? -14.853 -9.548 27.770 1.00 89.12 90 THR A O 1
ATOM 724 N N . ILE A 1 91 ? -14.844 -9.452 25.526 1.00 87.00 91 ILE A N 1
ATOM 725 C CA . ILE A 1 91 ? -16.268 -9.129 25.364 1.00 87.00 91 ILE A CA 1
ATOM 726 C C . ILE A 1 91 ? -17.166 -10.293 25.794 1.00 87.00 91 ILE A C 1
ATOM 728 O O . ILE A 1 91 ? -18.115 -10.081 26.547 1.00 87.00 91 ILE A O 1
ATOM 732 N N . VAL A 1 92 ? -16.854 -11.546 25.432 1.00 89.88 92 VAL A N 1
ATOM 733 C CA . VAL A 1 92 ? -17.594 -12.712 25.962 1.00 89.88 92 VAL A CA 1
ATOM 734 C C . VAL A 1 92 ? -17.530 -12.748 27.494 1.00 89.88 92 VAL A C 1
ATOM 736 O O . VAL A 1 92 ? -18.543 -12.998 28.153 1.00 89.88 92 VAL A O 1
ATOM 739 N N . PHE A 1 93 ? -16.370 -12.443 28.081 1.00 89.69 93 PHE A N 1
ATOM 740 C CA . PHE A 1 93 ? -16.223 -12.360 29.531 1.00 89.69 93 PHE A CA 1
ATOM 741 C C . PHE A 1 93 ? -17.014 -11.191 30.148 1.00 89.69 93 PHE A C 1
ATOM 743 O O . PHE A 1 93 ? -17.684 -11.386 31.167 1.00 89.69 93 PHE A O 1
ATOM 750 N N . GLU A 1 94 ? -16.999 -10.002 29.538 1.00 86.56 94 GLU A N 1
ATOM 751 C CA . GLU A 1 94 ? -17.765 -8.838 29.997 1.00 86.56 94 GLU A CA 1
ATOM 752 C C . GLU A 1 94 ? -19.276 -9.077 29.907 1.00 86.56 94 GLU A C 1
ATOM 754 O O . GLU A 1 94 ? -19.986 -8.823 30.884 1.00 86.56 94 GLU A O 1
ATOM 759 N N . VAL A 1 95 ? -19.779 -9.661 28.816 1.00 88.38 95 VAL A N 1
ATOM 760 C CA . VAL A 1 95 ? -21.196 -10.024 28.667 1.00 88.38 95 VAL A CA 1
ATOM 761 C C . VAL A 1 95 ? -21.617 -11.033 29.740 1.00 88.38 95 VAL A C 1
ATOM 763 O O . VAL A 1 95 ? -22.656 -10.843 30.380 1.00 88.38 95 VAL A O 1
ATOM 766 N N . ILE A 1 96 ? -20.811 -12.067 30.015 1.00 90.31 96 ILE A N 1
ATOM 767 C CA . ILE A 1 96 ? -21.098 -13.044 31.080 1.00 90.31 96 ILE A CA 1
ATOM 768 C C . ILE A 1 96 ? -21.082 -12.368 32.461 1.00 90.31 96 ILE A C 1
ATOM 770 O O . ILE A 1 96 ? -22.012 -12.560 33.250 1.00 90.31 96 ILE A O 1
ATOM 774 N N . ASN A 1 97 ? -20.074 -11.545 32.762 1.00 89.31 97 ASN A N 1
ATOM 775 C CA . ASN A 1 97 ? -19.945 -10.865 34.054 1.00 89.31 97 ASN A CA 1
ATOM 776 C C . ASN A 1 97 ? -21.073 -9.837 34.284 1.00 89.31 97 ASN A C 1
ATOM 778 O O . ASN A 1 97 ? -21.649 -9.768 35.375 1.00 89.31 97 ASN A O 1
ATOM 782 N N . THR A 1 98 ? -21.449 -9.094 33.241 1.00 85.56 98 THR A N 1
ATOM 783 C CA . THR A 1 98 ? -22.554 -8.124 33.247 1.00 85.56 98 THR A CA 1
ATOM 784 C C . THR A 1 98 ? -23.900 -8.827 33.401 1.00 85.56 98 THR A C 1
ATOM 786 O O . THR A 1 98 ? -24.698 -8.438 34.255 1.00 85.56 98 THR A O 1
ATOM 789 N N . THR A 1 99 ? -24.133 -9.915 32.662 1.00 87.12 99 THR A N 1
ATOM 790 C CA . THR A 1 99 ? -25.342 -10.746 32.796 1.00 87.12 99 THR A CA 1
ATOM 791 C C . THR A 1 99 ? -25.442 -11.335 34.201 1.00 87.12 99 THR A C 1
ATOM 793 O O . THR A 1 99 ? -26.488 -11.248 34.843 1.00 87.12 99 THR A O 1
ATOM 796 N N . ARG A 1 100 ? -24.332 -11.838 34.755 1.00 86.38 100 ARG A N 1
ATOM 797 C CA . ARG A 1 100 ? -24.260 -12.306 36.145 1.00 86.38 100 ARG A CA 1
ATOM 798 C C . ARG A 1 100 ? -24.596 -11.191 37.147 1.00 86.38 100 ARG A C 1
ATOM 800 O O . ARG A 1 100 ? -25.307 -11.450 38.126 1.00 86.38 100 ARG A O 1
ATOM 807 N N . LYS A 1 101 ? -24.107 -9.966 36.923 1.00 82.69 101 LYS A N 1
ATOM 808 C CA . LYS A 1 101 ? -24.411 -8.792 37.757 1.00 82.69 101 LYS A CA 1
ATOM 809 C C . LYS A 1 101 ? -25.892 -8.417 37.687 1.00 82.69 101 LYS A C 1
ATOM 811 O O . LYS A 1 101 ? -26.474 -8.166 38.736 1.00 82.69 101 LYS A O 1
ATOM 816 N N . PHE A 1 102 ? -26.491 -8.429 36.497 1.00 81.69 102 PHE A N 1
ATOM 817 C CA . PHE A 1 102 ? -27.913 -8.143 36.285 1.00 81.69 102 PHE A CA 1
ATOM 818 C C . PHE A 1 102 ? -28.819 -9.194 36.947 1.00 81.69 102 PHE A C 1
ATOM 820 O O . PHE A 1 102 ? -29.767 -8.850 37.644 1.00 81.69 102 PHE A O 1
ATOM 827 N N . LEU A 1 103 ? -28.487 -10.480 36.795 1.00 82.06 103 LEU A N 1
ATOM 828 C CA . LEU A 1 103 ? -29.266 -11.593 37.341 1.00 82.06 103 LEU A CA 1
ATOM 829 C C . LEU A 1 103 ? -29.123 -11.748 38.866 1.00 82.06 103 LEU A C 1
ATOM 831 O O . LEU A 1 103 ? -30.109 -11.961 39.565 1.00 82.06 103 LEU A O 1
ATOM 835 N N . THR A 1 104 ? -27.900 -11.680 39.404 1.00 78.19 104 THR A N 1
ATOM 836 C CA . THR A 1 104 ? -27.612 -12.063 40.807 1.00 78.19 104 THR A CA 1
ATOM 837 C C . THR A 1 104 ? -27.230 -10.897 41.721 1.00 78.19 104 THR A C 1
ATOM 839 O O . THR A 1 104 ? -27.025 -11.094 42.921 1.00 78.19 104 THR A O 1
ATOM 842 N N . GLY A 1 105 ? -27.075 -9.688 41.176 1.00 73.75 105 GLY A N 1
ATOM 843 C CA . GLY A 1 105 ? -26.642 -8.496 41.912 1.00 73.75 105 GLY A CA 1
ATOM 844 C C . GLY A 1 105 ? -25.176 -8.501 42.334 1.00 73.75 105 GLY A C 1
ATOM 845 O O . GLY A 1 105 ? -24.734 -7.579 43.018 1.00 73.75 105 GLY A O 1
ATOM 846 N N . ARG A 1 106 ? -24.417 -9.541 41.967 1.00 79.44 106 ARG A N 1
ATOM 847 C CA . ARG A 1 106 ? -22.997 -9.701 42.296 1.00 79.44 106 ARG A CA 1
ATOM 848 C C . ARG A 1 106 ? -22.229 -10.173 41.056 1.00 79.44 106 ARG A C 1
ATOM 850 O O . ARG A 1 106 ? -22.452 -11.312 40.635 1.00 79.44 106 ARG A O 1
ATOM 857 N N . PRO A 1 107 ? -21.339 -9.351 40.470 1.00 82.94 107 PRO A N 1
ATOM 858 C CA . PRO A 1 107 ? -20.450 -9.814 39.407 1.00 82.94 107 PRO A CA 1
ATOM 859 C C . PRO A 1 107 ? -19.428 -10.834 39.950 1.00 82.94 107 PRO A C 1
ATOM 861 O O . PRO A 1 107 ? -19.308 -11.011 41.164 1.00 82.94 107 PRO A O 1
ATOM 864 N N . TRP A 1 108 ? -18.706 -11.516 39.060 1.00 82.25 108 TRP A N 1
ATOM 865 C CA . TRP A 1 108 ? -17.526 -12.318 39.412 1.00 82.25 108 TRP A CA 1
ATOM 866 C C . TRP A 1 108 ? -16.316 -11.427 39.710 1.00 82.25 108 TRP A C 1
ATOM 868 O O . TRP A 1 108 ? -15.644 -11.619 40.719 1.00 82.25 108 TRP A O 1
ATOM 878 N N . ILE A 1 109 ? -16.061 -10.453 38.835 1.00 84.31 109 ILE A N 1
ATOM 879 C CA . ILE A 1 109 ? -14.968 -9.478 38.937 1.00 84.31 109 ILE A CA 1
ATOM 880 C C . ILE A 1 109 ? -15.579 -8.077 38.926 1.00 84.31 109 ILE A C 1
ATOM 882 O O . ILE A 1 109 ? -16.614 -7.861 38.294 1.00 84.31 109 ILE A O 1
ATOM 886 N N . ASP A 1 110 ? -14.967 -7.126 39.631 1.00 82.50 110 ASP A N 1
ATOM 887 C CA . ASP A 1 110 ? -15.429 -5.738 39.616 1.00 82.50 110 ASP A CA 1
ATOM 888 C C . ASP A 1 110 ? -15.525 -5.208 38.173 1.00 82.50 110 ASP A C 1
ATOM 890 O O . ASP A 1 110 ? -14.608 -5.392 37.370 1.00 82.50 110 ASP A O 1
ATOM 894 N N . MET A 1 111 ? -16.644 -4.563 37.840 1.00 80.25 111 MET A N 1
ATOM 895 C CA . MET A 1 111 ? -16.925 -4.105 36.473 1.00 80.25 111 MET A CA 1
ATOM 896 C C . MET A 1 111 ? -15.886 -3.089 36.002 1.00 80.25 111 MET A C 1
ATOM 898 O O . MET A 1 111 ? -15.555 -3.050 34.824 1.00 80.25 111 MET A O 1
ATOM 902 N N . ASP A 1 112 ? -15.353 -2.296 36.931 1.00 81.12 112 ASP A N 1
ATOM 903 C CA . ASP A 1 112 ? -14.354 -1.275 36.627 1.00 81.12 112 ASP A CA 1
ATOM 904 C C . ASP A 1 112 ? -12.978 -1.900 36.317 1.00 81.12 112 ASP A C 1
ATOM 906 O O . ASP A 1 112 ? -12.192 -1.320 35.573 1.00 81.12 112 ASP A O 1
ATOM 910 N N . ILE A 1 113 ? -12.698 -3.109 36.829 1.00 85.44 113 ILE A N 1
ATOM 911 C CA . ILE A 1 113 ? -11.503 -3.891 36.471 1.00 85.44 113 ILE A CA 1
ATOM 912 C C . ILE A 1 113 ? -11.683 -4.521 35.088 1.00 85.44 113 ILE A C 1
ATOM 914 O O . ILE A 1 113 ? -10.760 -4.466 34.283 1.00 85.44 113 ILE A O 1
ATOM 918 N N . VAL A 1 114 ? -12.856 -5.096 34.796 1.00 85.81 114 VAL A N 1
ATOM 919 C CA . VAL A 1 114 ? -13.134 -5.701 33.478 1.00 85.81 114 VAL A CA 1
ATOM 920 C C . VAL A 1 114 ? -13.057 -4.649 32.375 1.00 85.81 114 VAL A C 1
ATOM 922 O O . VAL A 1 114 ? -12.302 -4.831 31.426 1.00 85.81 114 VAL A O 1
ATOM 925 N N . SER A 1 115 ? -13.722 -3.507 32.566 1.00 84.00 115 SER A N 1
ATOM 926 C CA . SER A 1 115 ? -13.656 -2.383 31.631 1.00 84.00 115 SER A CA 1
ATOM 927 C C . SER A 1 115 ? -12.221 -1.863 31.459 1.00 84.00 115 SER A C 1
ATOM 929 O O . SER A 1 115 ? -11.791 -1.653 30.330 1.00 84.00 115 SER A O 1
ATOM 931 N N . ALA A 1 116 ? -11.424 -1.747 32.534 1.00 87.38 116 ALA A N 1
ATOM 932 C CA . ALA A 1 116 ? -10.009 -1.378 32.409 1.00 87.38 116 ALA A CA 1
ATOM 933 C C . ALA A 1 116 ? -9.189 -2.397 31.590 1.00 87.38 116 ALA A C 1
ATOM 935 O O . ALA A 1 116 ? -8.327 -1.995 30.813 1.00 87.38 116 ALA A O 1
ATOM 936 N N . VAL A 1 117 ? -9.444 -3.701 31.741 1.00 88.44 117 VAL A N 1
ATOM 937 C CA . VAL A 1 117 ? -8.762 -4.754 30.966 1.00 88.44 117 VAL A CA 1
ATOM 938 C C . VAL A 1 117 ? -9.119 -4.668 29.480 1.00 88.44 117 VAL A C 1
ATOM 940 O O . VAL A 1 117 ? -8.214 -4.714 28.652 1.00 88.44 117 VAL A O 1
ATOM 943 N N . VAL A 1 118 ? -10.399 -4.480 29.147 1.00 87.62 118 VAL A N 1
ATOM 944 C CA . VAL A 1 118 ? -10.884 -4.285 27.766 1.00 87.62 118 VAL A CA 1
ATOM 945 C C . VAL A 1 118 ? -10.217 -3.057 27.135 1.00 87.62 118 VAL A C 1
ATOM 947 O O . VAL A 1 118 ? -9.502 -3.175 26.141 1.00 87.62 118 VAL A O 1
ATOM 950 N N . ILE A 1 119 ? -10.330 -1.895 27.787 1.00 89.62 119 ILE A N 1
ATOM 951 C CA . ILE A 1 119 ? -9.752 -0.621 27.331 1.00 89.62 119 ILE A CA 1
ATOM 952 C C . ILE A 1 119 ? -8.258 -0.757 26.986 1.00 89.62 119 ILE A C 1
ATOM 954 O O . ILE A 1 119 ? -7.813 -0.289 25.938 1.00 89.62 119 ILE A O 1
ATOM 958 N N . TRP A 1 120 ? -7.467 -1.396 27.854 1.00 91.81 120 TRP A N 1
ATOM 959 C CA . TRP A 1 120 ? -6.009 -1.441 27.703 1.00 91.81 120 TRP A CA 1
ATOM 960 C C . TRP A 1 120 ? -5.475 -2.601 26.846 1.00 91.81 120 TRP A C 1
ATOM 962 O O . TRP A 1 120 ? -4.372 -2.469 26.315 1.00 91.81 120 TRP A O 1
ATOM 972 N N . LEU A 1 121 ? -6.210 -3.710 26.692 1.00 90.50 121 LEU A N 1
ATOM 973 C CA . LEU A 1 121 ? -5.780 -4.852 25.864 1.00 90.50 121 LEU A CA 1
ATOM 974 C C . LEU A 1 121 ? -6.372 -4.855 24.446 1.00 90.50 121 LEU A C 1
ATOM 976 O O . LEU A 1 121 ? -5.775 -5.446 23.548 1.00 90.50 121 LEU A O 1
ATOM 980 N N . GLU A 1 122 ? -7.514 -4.200 24.239 1.00 87.75 122 GLU A N 1
ATOM 981 C CA . GLU A 1 122 ? -8.268 -4.213 22.981 1.00 87.75 122 GLU A CA 1
ATOM 982 C C . GLU A 1 122 ? -8.360 -2.809 22.367 1.00 87.75 122 GLU A C 1
ATOM 984 O O . GLU A 1 122 ? -7.786 -2.559 21.304 1.00 87.75 122 GLU A O 1
ATOM 989 N N . GLU A 1 123 ? -9.026 -1.868 23.041 1.00 88.38 123 GLU A N 1
ATOM 990 C CA . GLU A 1 123 ? -9.381 -0.562 22.461 1.00 88.38 123 GLU A CA 1
ATOM 991 C C . GLU A 1 123 ? -8.155 0.331 22.206 1.00 88.38 123 GLU A C 1
ATOM 993 O O . GLU A 1 123 ? -7.978 0.847 21.101 1.00 88.38 123 GLU A O 1
ATOM 998 N N . VAL A 1 124 ? -7.263 0.491 23.194 1.00 91.56 124 VAL A N 1
ATOM 999 C CA . VAL A 1 124 ? -6.038 1.296 23.037 1.00 91.56 124 VAL A CA 1
ATOM 1000 C C . VAL A 1 124 ? -5.116 0.715 21.948 1.00 91.56 124 VAL A C 1
ATOM 1002 O O . VAL A 1 124 ? -4.708 1.481 21.068 1.00 91.56 124 VAL A O 1
ATOM 1005 N N . PRO A 1 125 ? -4.796 -0.598 21.915 1.00 91.50 125 PRO A N 1
ATOM 1006 C CA . PRO A 1 125 ? -3.987 -1.178 20.841 1.00 91.50 125 PRO A CA 1
ATOM 1007 C C . PRO A 1 125 ? -4.623 -1.094 19.445 1.00 91.50 125 PRO A C 1
ATOM 1009 O O . PRO A 1 125 ? -3.941 -0.688 18.503 1.00 91.50 125 PRO A O 1
ATOM 1012 N N . THR A 1 126 ? -5.913 -1.427 19.291 1.00 89.50 126 THR A N 1
ATOM 1013 C CA . THR A 1 126 ? -6.603 -1.369 17.982 1.00 89.50 126 THR A CA 1
ATOM 1014 C C . THR A 1 126 ? -6.658 0.057 17.435 1.00 89.50 126 THR A C 1
ATOM 1016 O O . THR A 1 126 ? -6.311 0.284 16.273 1.00 89.50 126 THR A O 1
ATOM 1019 N N . LEU A 1 127 ? -6.996 1.041 18.276 1.00 90.56 127 LEU A N 1
ATOM 1020 C CA . LEU A 1 127 ? -6.989 2.449 17.887 1.00 90.56 127 LEU A CA 1
ATOM 1021 C C . LEU A 1 127 ? -5.577 2.955 17.566 1.00 90.56 127 LEU A C 1
ATOM 1023 O O . LEU A 1 127 ? -5.417 3.721 16.620 1.00 90.56 127 LEU A O 1
ATOM 1027 N N . THR A 1 128 ? -4.552 2.506 18.296 1.00 90.94 128 THR A N 1
ATOM 1028 C CA . THR A 1 128 ? -3.151 2.862 18.006 1.00 90.94 128 THR A CA 1
ATOM 1029 C C . THR A 1 128 ? -2.733 2.356 16.623 1.00 90.94 128 THR A C 1
ATOM 1031 O O . THR A 1 128 ? -2.115 3.102 15.866 1.00 90.94 128 THR A O 1
ATOM 1034 N N . VAL A 1 129 ? -3.112 1.130 16.243 1.00 89.19 129 VAL A N 1
ATOM 1035 C CA . VAL A 1 129 ? -2.865 0.604 14.887 1.00 89.19 129 VAL A CA 1
ATOM 1036 C C . VAL A 1 129 ? -3.635 1.406 13.830 1.00 89.19 129 VAL A C 1
ATOM 1038 O O . VAL A 1 129 ? -3.041 1.794 12.826 1.00 89.19 129 VAL A O 1
ATOM 1041 N N . ASN A 1 130 ? -4.914 1.718 14.064 1.00 88.38 130 ASN A N 1
ATOM 1042 C CA . ASN A 1 130 ? -5.725 2.540 13.154 1.00 88.38 130 ASN A CA 1
ATOM 1043 C C . ASN A 1 130 ? -5.110 3.939 12.938 1.00 88.38 130 ASN A C 1
ATOM 1045 O O . ASN A 1 130 ? -4.969 4.409 11.809 1.00 88.38 130 ASN A O 1
ATOM 1049 N N . PHE A 1 131 ? -4.647 4.567 14.020 1.00 88.00 131 PHE A N 1
ATOM 1050 C CA . PHE A 1 131 ? -3.941 5.845 14.005 1.00 88.00 131 PHE A CA 1
ATOM 1051 C C . PHE A 1 131 ? -2.612 5.787 13.244 1.00 88.00 131 PHE A C 1
ATOM 1053 O O . PHE A 1 131 ? -2.357 6.657 12.416 1.00 88.00 131 PHE A O 1
ATOM 1060 N N . LEU A 1 132 ? -1.789 4.755 13.463 1.00 87.19 132 LEU A N 1
ATOM 1061 C CA . LEU A 1 132 ? -0.529 4.569 12.733 1.00 87.19 132 LEU A CA 1
ATOM 1062 C C . LEU A 1 132 ? -0.752 4.370 11.227 1.00 87.19 132 LEU A C 1
ATOM 1064 O O . LEU A 1 132 ? -0.001 4.921 10.427 1.00 87.19 132 LEU A O 1
ATOM 1068 N N . ILE A 1 133 ? -1.788 3.621 10.835 1.00 83.50 133 ILE A N 1
ATOM 1069 C CA . ILE A 1 133 ? -2.152 3.438 9.422 1.00 83.50 133 ILE A CA 1
ATOM 1070 C C . ILE A 1 133 ? -2.633 4.764 8.823 1.00 83.50 133 ILE A C 1
ATOM 1072 O O . ILE A 1 133 ? -2.134 5.169 7.775 1.00 83.50 133 ILE A O 1
ATOM 1076 N N . THR A 1 134 ? -3.522 5.480 9.522 1.00 81.00 134 THR A N 1
ATOM 1077 C CA . THR A 1 134 ? -4.020 6.797 9.090 1.00 81.00 134 THR A CA 1
ATOM 1078 C C . THR A 1 134 ? -2.872 7.792 8.897 1.00 81.00 134 THR A C 1
ATOM 1080 O O . THR A 1 134 ? -2.788 8.447 7.866 1.00 81.00 134 THR A O 1
ATOM 1083 N N . MET A 1 135 ? -1.924 7.849 9.838 1.00 82.06 135 MET A N 1
ATOM 1084 C CA . MET A 1 135 ? -0.748 8.729 9.775 1.00 82.06 135 MET A CA 1
ATOM 1085 C C . MET A 1 135 ? 0.201 8.454 8.602 1.00 82.06 135 MET A C 1
ATOM 1087 O O . MET A 1 135 ? 0.973 9.343 8.231 1.00 82.06 135 MET A O 1
ATOM 1091 N N . CYS A 1 136 ? 0.151 7.247 8.033 1.00 79.94 136 CYS A N 1
ATOM 1092 C CA . CYS A 1 136 ? 0.942 6.825 6.881 1.00 79.94 136 CYS A CA 1
ATOM 1093 C C . CYS A 1 136 ? 0.184 6.904 5.543 1.00 79.94 136 CYS A C 1
ATOM 1095 O O . CYS A 1 136 ? 0.759 6.550 4.516 1.00 79.94 136 CYS A O 1
ATOM 1097 N N . HIS A 1 137 ? -1.070 7.364 5.512 1.00 73.88 137 HIS A N 1
ATOM 1098 C CA . HIS A 1 137 ? -1.851 7.551 4.283 1.00 73.88 137 HIS A CA 1
ATOM 1099 C C . HIS A 1 137 ? -2.121 9.045 4.039 1.00 73.88 137 HIS A C 1
ATOM 1101 O O . HIS A 1 137 ? -2.358 9.796 4.977 1.00 73.88 137 HIS A O 1
ATOM 1107 N N . ASN A 1 138 ? -2.060 9.489 2.776 1.00 66.50 138 ASN A N 1
ATOM 1108 C CA . ASN A 1 138 ? -2.392 10.872 2.376 1.00 66.50 138 ASN A CA 1
ATOM 1109 C C . ASN A 1 138 ? -3.782 10.995 1.721 1.00 66.50 138 ASN A C 1
ATOM 1111 O O . ASN A 1 138 ? -4.180 12.086 1.320 1.00 66.50 138 ASN A O 1
ATOM 1115 N N . GLU A 1 139 ? -4.510 9.886 1.595 1.00 62.16 139 GLU A N 1
ATOM 1116 C CA . GLU A 1 139 ? -5.849 9.818 1.002 1.00 62.16 139 GLU A CA 1
ATOM 1117 C C . GLU A 1 139 ? -6.903 9.471 2.059 1.00 62.16 139 GLU A C 1
ATOM 1119 O O . GLU A 1 139 ? -6.554 8.836 3.059 1.00 62.16 139 GLU A O 1
ATOM 1124 N N . PRO A 1 140 ? -8.181 9.865 1.861 1.00 54.09 140 PRO A N 1
ATOM 1125 C CA . PRO A 1 140 ? -9.259 9.581 2.805 1.00 54.09 140 PRO A CA 1
ATOM 1126 C C . PRO A 1 140 ? -9.362 8.076 3.047 1.00 54.09 140 PRO A C 1
ATOM 1128 O O . PRO A 1 140 ? -9.763 7.304 2.172 1.00 54.09 140 PRO A O 1
ATOM 1131 N N . VAL A 1 141 ? -8.956 7.656 4.243 1.00 61.31 141 VAL A N 1
ATOM 1132 C CA . VAL A 1 141 ? -8.825 6.235 4.549 1.00 61.31 141 VAL A CA 1
ATOM 1133 C C . VAL A 1 141 ? -10.205 5.594 4.703 1.00 61.31 141 VAL A C 1
ATOM 1135 O O . VAL A 1 141 ? -11.182 6.251 5.063 1.00 61.31 141 VAL A O 1
ATOM 1138 N N . SER A 1 142 ? -10.271 4.302 4.380 1.00 66.81 142 SER A N 1
ATOM 1139 C CA . SER A 1 142 ? -11.486 3.492 4.252 1.00 66.81 142 SER A CA 1
ATOM 1140 C C . SER A 1 142 ? -12.618 3.842 5.221 1.00 66.81 142 SER A C 1
ATOM 1142 O O . SER A 1 142 ? -12.411 3.977 6.429 1.00 66.81 142 SER A O 1
ATOM 1144 N N . TYR A 1 143 ? -13.853 3.845 4.704 1.00 72.81 143 TYR A N 1
ATOM 1145 C CA . TYR A 1 143 ? -15.081 4.019 5.487 1.00 72.81 143 TYR A CA 1
ATOM 1146 C C . TYR A 1 143 ? -15.136 3.141 6.750 1.00 72.81 143 TYR A C 1
ATOM 1148 O O . TYR A 1 143 ? -15.735 3.552 7.741 1.00 72.81 143 TYR A O 1
ATOM 1156 N N . PHE A 1 144 ? -14.503 1.960 6.753 1.00 78.19 144 PHE A N 1
ATOM 1157 C CA . PHE A 1 144 ? -14.447 1.089 7.931 1.00 78.19 144 PHE A CA 1
ATOM 1158 C C . PHE A 1 144 ? -13.513 1.603 9.042 1.00 78.19 144 PHE A C 1
ATOM 1160 O O . PHE A 1 144 ? -13.811 1.384 10.214 1.00 78.19 144 PHE A O 1
ATOM 1167 N N . GLN A 1 145 ? -12.439 2.330 8.714 1.00 77.56 145 GLN A N 1
ATOM 1168 C CA . GLN A 1 145 ? -11.567 2.982 9.705 1.00 77.56 145 GLN A CA 1
ATOM 1169 C C . GLN A 1 145 ? -12.285 4.134 10.403 1.00 77.56 145 GLN A C 1
ATOM 1171 O O . GLN A 1 145 ? -12.283 4.225 11.631 1.00 77.56 145 GLN A O 1
ATOM 1176 N N . LEU A 1 146 ? -12.959 4.974 9.613 1.00 82.00 146 LEU A N 1
ATOM 1177 C CA . LEU A 1 146 ? -13.779 6.072 10.115 1.00 82.00 146 LEU A CA 1
ATOM 1178 C C . LEU A 1 146 ? -14.963 5.547 10.942 1.00 82.00 146 LEU A C 1
ATOM 1180 O O . LEU A 1 146 ? -15.222 6.059 12.030 1.00 82.00 146 LEU A O 1
ATOM 1184 N N . ALA A 1 147 ? -15.630 4.480 10.486 1.00 85.31 147 ALA A N 1
ATOM 1185 C CA . ALA A 1 147 ? -16.669 3.806 11.262 1.00 85.31 147 ALA A CA 1
ATOM 1186 C C . ALA A 1 147 ? -16.128 3.265 12.597 1.00 85.31 147 ALA A C 1
ATOM 1188 O O . ALA A 1 147 ? -16.745 3.524 13.628 1.00 85.31 147 ALA A O 1
ATOM 1189 N N . LYS A 1 148 ? -14.957 2.606 12.614 1.00 87.38 148 LYS A N 1
ATOM 1190 C CA . LYS A 1 148 ? -14.321 2.122 13.852 1.00 87.38 148 LYS A CA 1
ATOM 1191 C C . LYS A 1 148 ? -14.041 3.263 14.826 1.00 87.38 148 LYS A C 1
ATOM 1193 O O . LYS A 1 148 ? -14.414 3.151 15.990 1.00 87.38 148 LYS A O 1
ATOM 1198 N N . SER A 1 149 ? -13.467 4.377 14.369 1.00 88.06 149 SER A N 1
ATOM 1199 C CA . SER A 1 149 ? -13.223 5.548 15.225 1.00 88.06 149 SER A CA 1
ATOM 1200 C C . SER A 1 149 ? -14.509 6.178 15.772 1.00 88.06 149 SER A C 1
ATOM 1202 O O . SER A 1 149 ? -14.528 6.598 16.927 1.00 88.06 149 SER A O 1
ATOM 1204 N N . ILE A 1 150 ? -15.598 6.208 14.996 1.00 90.00 150 ILE A N 1
ATOM 1205 C CA . ILE A 1 150 ? -16.906 6.690 15.473 1.00 90.00 150 ILE A CA 1
ATOM 1206 C C . ILE A 1 150 ? -17.507 5.729 16.507 1.00 90.00 150 ILE A C 1
ATOM 1208 O O . ILE A 1 150 ? -17.956 6.178 17.558 1.00 90.00 150 ILE A O 1
ATOM 1212 N N . VAL A 1 151 ? -17.500 4.419 16.241 1.00 92.00 151 VAL A N 1
ATOM 1213 C CA . VAL A 1 151 ? -18.036 3.395 17.155 1.00 92.00 151 VAL A CA 1
ATOM 1214 C C . VAL A 1 151 ? -17.281 3.404 18.486 1.00 92.00 151 VAL A C 1
ATOM 1216 O O . VAL A 1 151 ? -17.911 3.427 19.539 1.00 92.00 151 VAL A O 1
ATOM 1219 N N . VAL A 1 152 ? -15.951 3.491 18.449 1.00 89.88 152 VAL A N 1
ATOM 1220 C CA . VAL A 1 152 ? -15.094 3.583 19.642 1.00 89.88 152 VAL A CA 1
ATOM 1221 C C . VAL A 1 152 ? -15.317 4.894 20.414 1.00 89.88 152 VAL A C 1
ATOM 1223 O O . VAL A 1 152 ? -15.430 4.886 21.640 1.00 89.88 152 VAL A O 1
ATOM 1226 N N . ALA A 1 153 ? -15.468 6.033 19.730 1.00 90.31 153 ALA A N 1
ATOM 1227 C CA . ALA A 1 153 ? -15.814 7.292 20.397 1.00 90.31 153 ALA A CA 1
ATOM 1228 C C . ALA A 1 153 ? -17.204 7.234 21.067 1.00 90.31 153 ALA A C 1
ATOM 1230 O O . ALA A 1 153 ? -17.374 7.713 22.191 1.00 90.31 153 ALA A O 1
ATOM 1231 N N . LEU A 1 154 ? -18.191 6.608 20.414 1.00 91.31 154 LEU A N 1
ATOM 1232 C CA . LEU A 1 154 ? -19.515 6.356 20.992 1.00 91.31 154 LEU A CA 1
ATOM 1233 C C . LEU A 1 154 ? -19.445 5.394 22.188 1.00 91.31 154 LEU A C 1
ATOM 1235 O O . LEU A 1 154 ? -20.135 5.635 23.179 1.00 91.31 154 LEU A O 1
ATOM 1239 N N . SER A 1 155 ? -18.589 4.368 22.137 1.00 88.44 155 SER A N 1
ATOM 1240 C CA . SER A 1 155 ? -18.340 3.440 23.248 1.00 88.44 155 SER A CA 1
ATOM 1241 C C . SER A 1 155 ? -17.887 4.179 24.503 1.00 88.44 155 SER A C 1
ATOM 1243 O O . SER A 1 155 ? -18.531 4.076 25.550 1.00 88.44 155 SER A O 1
ATOM 1245 N N . VAL A 1 156 ? -16.870 5.041 24.381 1.00 89.62 156 VAL A N 1
ATOM 1246 C CA . VAL A 1 156 ? -16.394 5.889 25.486 1.00 89.62 156 VAL A CA 1
ATOM 1247 C C . VAL A 1 156 ? -17.516 6.767 26.051 1.00 89.62 156 VAL A C 1
ATOM 1249 O O . VAL A 1 156 ? -17.686 6.836 27.270 1.00 89.62 156 VAL A O 1
ATOM 1252 N N . ILE A 1 157 ? -18.329 7.400 25.198 1.00 90.19 157 ILE A N 1
ATOM 1253 C CA . ILE A 1 157 ? -19.460 8.236 25.642 1.00 90.19 157 ILE A CA 1
ATOM 1254 C C . ILE A 1 157 ? -20.493 7.401 26.418 1.00 90.19 157 ILE A C 1
ATOM 1256 O O . ILE A 1 157 ? -20.911 7.798 27.509 1.00 90.19 157 ILE A O 1
ATOM 1260 N N . VAL A 1 158 ? -20.878 6.227 25.908 1.00 89.00 158 VAL A N 1
ATOM 1261 C CA . VAL A 1 158 ? -21.822 5.320 26.583 1.00 89.00 158 VAL A CA 1
ATOM 1262 C C . VAL A 1 158 ? -21.247 4.816 27.908 1.00 89.00 158 VAL A C 1
ATOM 1264 O O . VAL A 1 158 ? -21.958 4.810 28.914 1.00 89.00 158 VAL A O 1
ATOM 1267 N N . ARG A 1 159 ? -19.961 4.453 27.960 1.00 86.38 159 ARG A N 1
ATOM 1268 C CA . ARG A 1 159 ? -19.277 4.002 29.183 1.00 86.38 159 ARG A CA 1
ATOM 1269 C C . ARG A 1 159 ? -19.223 5.114 30.239 1.00 86.38 159 ARG A C 1
ATOM 1271 O O . ARG A 1 159 ? -19.547 4.848 31.399 1.00 86.38 159 ARG A O 1
ATOM 1278 N N . LEU A 1 160 ? -18.958 6.365 29.854 1.00 86.56 160 LEU A N 1
ATOM 1279 C CA . LEU A 1 160 ? -19.033 7.533 30.748 1.00 86.56 160 LEU A CA 1
ATOM 1280 C C . LEU A 1 160 ? -20.456 7.777 31.282 1.00 86.56 160 LEU A C 1
ATOM 1282 O O . LEU A 1 160 ? -20.636 7.942 32.491 1.00 86.56 160 LEU A O 1
ATOM 1286 N N . ILE A 1 161 ? -21.482 7.731 30.424 1.00 87.00 161 ILE A N 1
ATOM 1287 C CA . ILE A 1 161 ? -22.893 7.840 30.845 1.00 87.00 161 ILE A CA 1
ATOM 1288 C C . ILE A 1 161 ? -23.246 6.709 31.826 1.00 87.00 161 ILE A C 1
ATOM 1290 O O . ILE A 1 161 ? -23.828 6.959 32.883 1.00 87.00 161 ILE A O 1
ATOM 1294 N N . CYS A 1 162 ? -22.830 5.474 31.536 1.00 84.44 162 CYS A N 1
ATOM 1295 C CA . CYS A 1 162 ? -23.020 4.322 32.413 1.00 84.44 162 CYS A CA 1
ATOM 1296 C C . CYS A 1 162 ? -22.367 4.513 33.792 1.00 84.44 162 CYS A C 1
ATOM 1298 O O . CYS A 1 162 ? -22.972 4.160 34.808 1.00 84.44 162 CYS A O 1
ATOM 1300 N N . GLN A 1 163 ? -21.159 5.082 33.858 1.00 82.62 163 GLN A N 1
ATOM 1301 C CA . GLN A 1 163 ? -20.486 5.395 35.122 1.00 82.62 163 GLN A CA 1
ATOM 1302 C C . GLN A 1 163 ? -21.218 6.489 35.916 1.00 82.62 163 GLN A C 1
ATOM 1304 O O . GLN A 1 163 ? -21.420 6.326 37.121 1.00 82.62 163 GLN A O 1
ATOM 1309 N N . LEU A 1 164 ? -21.670 7.563 35.257 1.00 83.50 164 LEU A N 1
ATOM 1310 C CA . LEU A 1 164 ? -22.434 8.647 35.890 1.00 83.50 164 LEU A CA 1
ATOM 1311 C C . LEU A 1 164 ? -23.768 8.149 36.466 1.00 83.50 164 LEU A C 1
ATOM 1313 O O . LEU A 1 164 ? -24.103 8.457 37.610 1.00 83.50 164 LEU A O 1
ATOM 1317 N N . ILE A 1 165 ? -24.498 7.324 35.710 1.00 83.50 165 ILE A N 1
ATOM 1318 C CA . ILE A 1 165 ? -25.752 6.707 36.161 1.00 83.50 165 ILE A CA 1
ATOM 1319 C C . ILE A 1 165 ? -25.509 5.782 37.363 1.00 83.50 165 ILE A C 1
ATOM 1321 O O . ILE A 1 165 ? -26.247 5.853 38.347 1.00 83.50 165 ILE A O 1
ATOM 1325 N N . ARG A 1 166 ? -24.464 4.940 37.326 1.00 78.56 166 ARG A N 1
ATOM 1326 C CA . ARG A 1 166 ? -24.087 4.083 38.467 1.00 78.56 166 ARG A CA 1
ATOM 1327 C C . ARG A 1 166 ? -23.770 4.924 39.708 1.00 78.56 166 ARG A C 1
ATOM 1329 O O . ARG A 1 166 ? -24.307 4.641 40.770 1.00 78.56 166 ARG A O 1
ATOM 1336 N N . ALA A 1 167 ? -22.989 5.996 39.566 1.00 78.19 167 ALA A N 1
ATOM 1337 C CA . ALA A 1 167 ? -22.659 6.898 40.671 1.00 78.19 167 ALA A CA 1
ATOM 1338 C C . ALA A 1 167 ? -23.891 7.617 41.260 1.00 78.19 167 ALA A C 1
ATOM 1340 O O . ALA A 1 167 ? -23.949 7.841 42.470 1.00 78.19 167 ALA A O 1
ATOM 1341 N N . TYR A 1 168 ? -24.884 7.957 40.431 1.00 79.12 168 TYR A N 1
ATOM 1342 C CA . TYR A 1 168 ? -26.162 8.512 40.888 1.00 79.12 168 TYR A CA 1
ATOM 1343 C C . TYR A 1 168 ? -26.974 7.492 41.705 1.00 79.12 168 TYR A C 1
ATOM 1345 O O . TYR A 1 168 ? -27.404 7.807 42.816 1.00 79.12 168 TYR A O 1
ATOM 1353 N N . LEU A 1 169 ? -27.129 6.264 41.192 1.00 75.56 169 LEU A N 1
ATOM 1354 C CA . LEU A 1 169 ? -27.829 5.177 41.887 1.00 75.56 169 LEU A CA 1
ATOM 1355 C C . LEU A 1 169 ? -27.148 4.815 43.216 1.00 75.56 169 LEU A C 1
ATOM 1357 O O . LEU A 1 169 ? -27.811 4.764 44.253 1.00 75.56 169 LEU A O 1
ATOM 1361 N N . ASP A 1 170 ? -25.823 4.641 43.207 1.00 70.00 170 ASP A N 1
ATOM 1362 C CA . ASP A 1 170 ? -25.037 4.297 44.399 1.00 70.00 170 ASP A CA 1
ATOM 1363 C C . ASP A 1 170 ? -25.177 5.367 45.499 1.00 70.00 170 ASP A C 1
ATOM 1365 O O . ASP A 1 170 ? -25.253 5.034 46.683 1.00 70.00 170 ASP A O 1
ATOM 1369 N N . LYS A 1 171 ? -25.274 6.653 45.121 1.00 70.31 171 LYS A N 1
ATOM 1370 C CA . LYS A 1 171 ? -25.500 7.776 46.050 1.00 70.31 171 LYS A CA 1
ATOM 1371 C C . LYS A 1 171 ? -26.893 7.747 46.694 1.00 70.31 171 LYS A C 1
ATOM 1373 O O . LYS A 1 171 ? -27.038 8.220 47.820 1.00 70.31 171 LYS A O 1
ATOM 1378 N N . GLN A 1 172 ? -27.901 7.204 46.008 1.00 66.19 172 GLN A N 1
ATOM 1379 C CA . GLN A 1 172 ? -29.247 6.998 46.557 1.00 66.19 172 GLN A CA 1
ATOM 1380 C C . GLN A 1 172 ? -29.300 5.803 47.518 1.00 66.19 172 GLN A C 1
ATOM 1382 O O . GLN A 1 172 ? -29.953 5.872 48.559 1.00 66.19 172 GLN A O 1
ATOM 1387 N N . THR A 1 173 ? -28.595 4.710 47.213 1.00 58.34 173 THR A N 1
ATOM 1388 C CA . THR A 1 173 ? -28.495 3.546 48.104 1.00 58.34 173 THR A CA 1
ATOM 1389 C C . THR A 1 173 ? -27.453 3.761 49.199 1.00 58.34 173 THR A C 1
ATOM 1391 O O . THR A 1 173 ? -26.346 3.226 49.155 1.00 58.34 173 THR A O 1
ATOM 1394 N N . THR A 1 174 ? -27.828 4.513 50.234 1.00 45.97 174 THR A N 1
ATOM 1395 C CA . THR A 1 174 ? -27.018 4.786 51.432 1.00 45.97 174 THR A CA 1
ATOM 1396 C C . THR A 1 174 ? -26.709 3.524 52.256 1.00 45.97 174 THR A C 1
ATOM 1398 O O . THR A 1 174 ? -27.307 3.324 53.310 1.00 45.97 174 THR A O 1
ATOM 1401 N N . ASN A 1 175 ? -25.797 2.654 51.790 1.00 44.50 175 ASN A N 1
ATOM 1402 C CA . ASN A 1 175 ? -25.163 1.581 52.578 1.00 44.50 175 ASN A CA 1
ATOM 1403 C C . ASN A 1 175 ? -24.018 0.845 51.824 1.00 44.50 175 ASN A C 1
ATOM 1405 O O . ASN A 1 175 ? -24.258 -0.208 51.233 1.00 44.50 175 ASN A O 1
ATOM 1409 N N . LYS A 1 176 ? -22.761 1.323 51.929 1.00 47.69 176 LYS A N 1
ATOM 1410 C CA . LYS A 1 176 ? -21.624 0.608 52.583 1.00 47.69 176 LYS A CA 1
ATOM 1411 C C . LYS A 1 176 ? -20.198 1.097 52.217 1.00 47.69 176 LYS A C 1
ATOM 1413 O O . LYS A 1 176 ? -19.869 1.425 51.086 1.00 47.69 176 LYS A O 1
ATOM 1418 N N . VAL A 1 177 ? -19.393 1.062 53.285 1.00 48.44 177 VAL A N 1
ATOM 1419 C CA . VAL A 1 177 ? -17.929 1.026 53.547 1.00 48.44 177 VAL A CA 1
ATOM 1420 C C . VAL A 1 177 ? -17.031 0.256 52.520 1.00 48.44 177 VAL A C 1
ATOM 1422 O O . VAL A 1 177 ? -17.561 -0.362 51.603 1.00 48.44 177 VAL A O 1
ATOM 1425 N N . PRO A 1 178 ? -15.672 0.319 52.563 1.00 49.38 178 PRO A N 1
ATOM 1426 C CA . PRO A 1 178 ? -14.937 0.983 51.484 1.00 49.38 178 PRO A CA 1
ATOM 1427 C C . PRO A 1 178 ? -13.763 0.167 50.888 1.00 49.38 178 PRO A C 1
ATOM 1429 O O . PRO A 1 178 ? -12.666 0.162 51.441 1.00 49.38 178 PRO A O 1
ATOM 1432 N N . SER A 1 179 ? -13.880 -0.345 49.660 1.00 47.72 179 SER A N 1
ATOM 1433 C CA . SER A 1 179 ? -12.706 -0.733 48.839 1.00 47.72 179 SER A CA 1
ATOM 1434 C C . SER A 1 179 ? -12.044 0.476 48.143 1.00 47.72 179 SER A C 1
ATOM 1436 O O . SER A 1 179 ? -11.418 0.339 47.087 1.00 47.72 179 SER A O 1
ATOM 1438 N N . LYS A 1 180 ? -12.190 1.678 48.734 1.00 58.69 180 LYS A N 1
ATOM 1439 C CA . LYS A 1 180 ? -11.996 2.992 48.089 1.00 58.69 180 LYS A CA 1
ATOM 1440 C C . LYS A 1 180 ? -10.698 3.105 47.292 1.00 58.69 180 LYS A C 1
ATOM 1442 O O . LYS A 1 180 ? -10.744 3.615 46.183 1.00 58.69 180 LYS A O 1
ATOM 1447 N N . PHE A 1 181 ? -9.568 2.625 47.815 1.00 60.75 181 PHE A N 1
ATOM 1448 C CA . PHE A 1 181 ? -8.284 2.784 47.130 1.00 60.75 181 PHE A CA 1
ATOM 1449 C C . PHE A 1 181 ? -8.174 1.941 45.849 1.00 60.75 181 PHE A C 1
ATOM 1451 O O . PHE A 1 181 ? -8.022 2.507 44.772 1.00 60.75 181 PHE A O 1
ATOM 1458 N N . ARG A 1 182 ? -8.318 0.606 45.923 1.00 62.84 182 ARG A N 1
ATOM 1459 C CA . ARG A 1 182 ? -8.188 -0.265 44.734 1.00 62.84 182 ARG A CA 1
ATOM 1460 C C . ARG A 1 182 ? -9.221 0.076 43.657 1.00 62.84 182 ARG A C 1
ATOM 1462 O O . ARG A 1 182 ? -8.841 0.245 42.504 1.00 62.84 182 ARG A O 1
ATOM 1469 N N . ALA A 1 183 ? -10.490 0.246 44.033 1.00 67.56 183 ALA A N 1
ATOM 1470 C CA . ALA A 1 183 ? -11.534 0.619 43.079 1.00 67.56 183 ALA A CA 1
ATOM 1471 C C . ALA A 1 183 ? -11.280 2.007 42.456 1.00 67.56 183 ALA A C 1
ATOM 1473 O O . ALA A 1 183 ? -11.475 2.182 41.258 1.00 67.56 183 ALA A O 1
ATOM 1474 N N . SER A 1 184 ? -10.783 2.986 43.226 1.00 73.81 184 SER A N 1
ATOM 1475 C CA . SER A 1 184 ? -10.426 4.303 42.677 1.00 73.81 184 SER A CA 1
ATOM 1476 C C . SER A 1 184 ? -9.209 4.259 41.750 1.00 73.81 184 SER A C 1
ATOM 1478 O O . SER A 1 184 ? -9.176 5.024 40.791 1.00 73.81 184 SER A O 1
ATOM 1480 N N . VAL A 1 185 ? -8.225 3.389 42.003 1.00 80.50 185 VAL A N 1
ATOM 1481 C CA . VAL A 1 185 ? -7.052 3.230 41.126 1.00 80.50 185 VAL A CA 1
ATOM 1482 C C . VAL A 1 185 ? -7.465 2.631 39.780 1.00 80.50 185 VAL A C 1
ATOM 148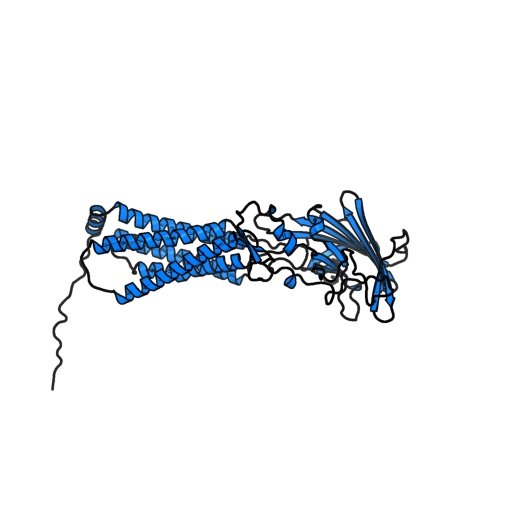4 O O . VAL A 1 185 ? -7.129 3.201 38.746 1.00 80.50 185 VAL A O 1
ATOM 1487 N N . PHE A 1 186 ? -8.256 1.551 39.760 1.00 79.88 186 PHE A N 1
ATOM 1488 C CA . PHE A 1 186 ? -8.732 0.976 38.494 1.00 79.88 186 PHE A CA 1
ATOM 1489 C C . PHE A 1 186 ? -9.661 1.927 37.725 1.00 79.88 186 PHE A C 1
ATOM 1491 O O . PHE A 1 186 ? -9.487 2.080 36.519 1.00 79.88 186 PHE A O 1
ATOM 1498 N N . LYS A 1 187 ? -10.551 2.663 38.410 1.00 80.75 187 LYS A N 1
ATOM 1499 C CA . LYS A 1 187 ? -11.339 3.747 37.789 1.00 80.75 187 LYS A CA 1
ATOM 1500 C C . LYS A 1 187 ? -10.458 4.827 37.163 1.00 80.75 187 LYS A C 1
ATOM 1502 O O . LYS A 1 187 ? -10.742 5.278 36.061 1.00 80.75 187 LYS A O 1
ATOM 1507 N N . PHE A 1 188 ? -9.381 5.230 37.835 1.00 84.12 188 PHE A N 1
ATOM 1508 C CA . PHE A 1 188 ? -8.442 6.215 37.298 1.00 84.12 188 PHE A CA 1
ATOM 1509 C C . PHE A 1 188 ? -7.722 5.697 36.040 1.00 84.12 188 PHE A C 1
ATOM 1511 O O . PHE A 1 188 ? -7.673 6.407 35.039 1.00 84.12 188 PHE A O 1
ATOM 1518 N N . PHE A 1 189 ? -7.255 4.443 36.041 1.00 86.94 189 PHE A N 1
ATOM 1519 C CA . PHE A 1 189 ? -6.652 3.812 34.857 1.00 86.94 189 PHE A CA 1
ATOM 1520 C C . PHE A 1 189 ? -7.635 3.628 33.691 1.00 86.94 189 PHE A C 1
ATOM 1522 O O . PHE A 1 189 ? -7.252 3.859 32.543 1.00 86.94 189 PHE A O 1
ATOM 1529 N N . ALA A 1 190 ? -8.892 3.258 33.960 1.00 85.62 190 ALA A N 1
ATOM 1530 C CA . ALA A 1 190 ? -9.942 3.192 32.942 1.00 85.62 190 ALA A CA 1
ATOM 1531 C C . ALA A 1 190 ? -10.226 4.582 32.346 1.00 85.62 190 ALA A C 1
ATOM 1533 O O . ALA A 1 190 ? -10.279 4.734 31.129 1.00 85.62 190 ALA A O 1
ATOM 1534 N N . ASN A 1 191 ? -10.319 5.616 33.188 1.00 87.75 191 ASN A N 1
ATOM 1535 C CA . ASN A 1 191 ? -10.545 6.991 32.741 1.00 87.75 191 ASN A CA 1
ATOM 1536 C C . ASN A 1 191 ? -9.384 7.535 31.895 1.00 87.75 191 ASN A C 1
ATOM 1538 O O . ASN A 1 191 ? -9.638 8.199 30.894 1.00 87.75 191 ASN A O 1
ATOM 1542 N N . ILE A 1 192 ? -8.125 7.229 32.238 1.00 91.62 192 ILE A N 1
ATOM 1543 C CA . ILE A 1 192 ? -6.971 7.573 31.388 1.00 91.62 192 ILE A CA 1
ATOM 1544 C C . ILE A 1 192 ? -7.092 6.897 30.020 1.00 91.62 192 ILE A C 1
ATOM 1546 O O . ILE A 1 192 ? -6.933 7.570 29.004 1.00 91.62 192 ILE A O 1
ATOM 1550 N N . GLY A 1 193 ? -7.396 5.596 29.984 1.00 90.62 193 GLY A N 1
ATOM 1551 C CA . GLY A 1 193 ? -7.555 4.864 28.728 1.00 90.62 193 GLY A CA 1
ATOM 1552 C C . GLY A 1 193 ? -8.685 5.432 27.863 1.00 90.62 193 GLY A C 1
ATOM 1553 O O . GLY A 1 193 ? -8.450 5.750 26.703 1.00 90.62 193 GLY A O 1
ATOM 1554 N N . MET A 1 194 ? -9.862 5.700 28.440 1.00 90.06 194 MET A N 1
ATOM 1555 C CA . MET A 1 194 ? -10.970 6.375 27.744 1.00 90.06 194 MET A CA 1
ATOM 1556 C C . MET A 1 194 ? -10.581 7.760 27.196 1.00 90.06 194 MET A C 1
ATOM 1558 O O . MET A 1 194 ? -10.956 8.102 26.076 1.00 90.06 194 MET A O 1
ATOM 1562 N N . CYS A 1 195 ? -9.803 8.555 27.941 1.00 91.69 195 CYS A N 1
ATOM 1563 C CA . CYS A 1 195 ? -9.289 9.837 27.450 1.00 91.69 195 CYS A CA 1
ATOM 1564 C C . CYS A 1 195 ? -8.311 9.662 26.277 1.00 91.69 195 CYS A C 1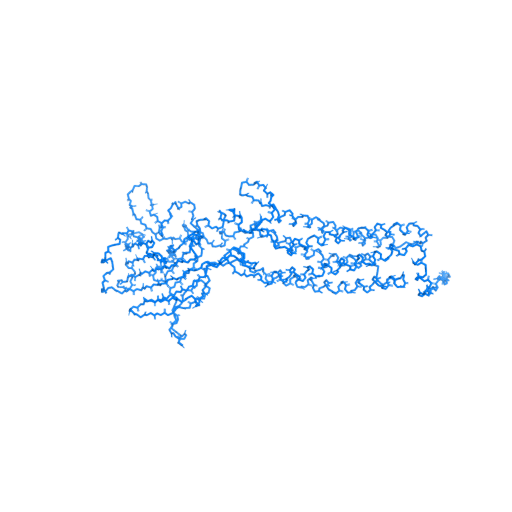
ATOM 1566 O O . CYS A 1 195 ? -8.421 10.386 25.289 1.00 91.69 195 CYS A O 1
ATOM 1568 N N . LEU A 1 196 ? -7.384 8.699 26.351 1.00 92.94 196 LEU A N 1
ATOM 1569 C CA . LEU A 1 196 ? -6.475 8.372 25.243 1.00 92.94 196 LEU A CA 1
ATOM 1570 C C . LEU A 1 196 ? -7.252 7.929 24.000 1.00 92.94 196 LEU A C 1
ATOM 1572 O O . LEU A 1 196 ? -6.932 8.356 22.893 1.00 92.94 196 LEU A O 1
ATOM 1576 N N . ILE A 1 197 ? -8.304 7.134 24.190 1.00 91.69 197 ILE A N 1
ATOM 1577 C CA . ILE A 1 197 ? -9.173 6.643 23.123 1.00 91.69 197 ILE A CA 1
ATOM 1578 C C . ILE A 1 197 ? -9.956 7.778 22.460 1.00 91.69 197 ILE A C 1
ATOM 1580 O O . ILE A 1 197 ? -10.004 7.857 21.232 1.00 91.69 197 ILE A O 1
ATOM 1584 N N . LEU A 1 198 ? -10.533 8.693 23.243 1.00 90.75 198 LEU A N 1
ATOM 1585 C CA . LEU A 1 198 ? -11.244 9.848 22.699 1.00 90.75 198 LEU A CA 1
ATOM 1586 C C . LEU A 1 198 ? -10.285 10.765 21.923 1.00 90.75 198 LEU A C 1
ATOM 1588 O O . LEU A 1 198 ? -10.575 11.129 20.785 1.00 90.75 198 LEU A O 1
ATOM 1592 N N . CYS A 1 199 ? -9.116 11.076 22.492 1.00 91.88 199 CYS A N 1
ATOM 1593 C CA . CYS A 1 199 ? -8.078 11.862 21.822 1.00 91.88 199 CYS A CA 1
ATOM 1594 C C . CYS A 1 199 ? -7.588 11.195 20.528 1.00 91.88 199 CYS A C 1
ATOM 1596 O O . CYS A 1 199 ? -7.482 11.867 19.506 1.00 91.88 199 CYS A O 1
ATOM 1598 N N . GLY A 1 200 ? -7.331 9.884 20.542 1.00 89.19 200 GLY A N 1
ATOM 1599 C CA . GLY A 1 200 ? -6.912 9.130 19.360 1.00 89.19 200 GLY A CA 1
ATOM 1600 C C . GLY A 1 200 ? -8.004 9.041 18.290 1.00 89.19 200 GLY A C 1
ATOM 1601 O O . GLY A 1 200 ? -7.705 9.152 17.106 1.00 89.19 200 GLY A O 1
ATOM 1602 N N . SER A 1 201 ? -9.275 8.926 18.684 1.00 90.25 201 SER A N 1
ATOM 1603 C CA . SER A 1 201 ? -10.412 8.901 17.752 1.00 90.25 201 SER A CA 1
ATOM 1604 C C . SER A 1 201 ? -10.621 10.259 17.080 1.00 90.25 201 SER A C 1
ATOM 1606 O O . SER A 1 201 ? -10.809 10.319 15.866 1.00 90.25 201 SER A O 1
ATOM 1608 N N . ILE A 1 202 ? -10.503 11.354 17.842 1.00 88.75 202 ILE A N 1
ATOM 1609 C CA . ILE A 1 202 ? -10.481 12.725 17.306 1.00 88.75 202 ILE A CA 1
ATOM 1610 C C . ILE A 1 202 ? -9.278 12.911 16.377 1.00 88.75 202 ILE A C 1
ATOM 1612 O O . ILE A 1 202 ? -9.423 13.486 15.303 1.00 88.75 202 ILE A O 1
ATOM 1616 N N . ALA A 1 203 ? -8.103 12.398 16.749 1.00 87.25 203 ALA A N 1
ATOM 1617 C CA . ALA A 1 203 ? -6.914 12.487 15.916 1.00 87.25 203 ALA A CA 1
ATOM 1618 C C . ALA A 1 203 ? -7.102 11.746 14.580 1.00 87.25 203 ALA A C 1
ATOM 1620 O O . ALA A 1 203 ? -6.897 12.356 13.538 1.00 87.25 203 ALA A O 1
ATOM 1621 N N . VAL A 1 204 ? -7.57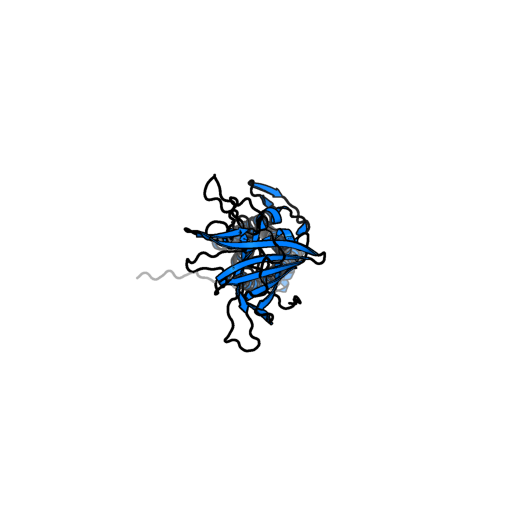5 10.492 14.576 1.00 84.75 204 VAL A N 1
ATOM 1622 C CA . VAL A 1 204 ? -7.911 9.761 13.334 1.00 84.75 204 VAL A CA 1
ATOM 1623 C C . VAL A 1 204 ? -8.935 10.530 12.496 1.00 84.75 204 VAL A C 1
ATOM 1625 O O . VAL A 1 204 ? -8.764 10.643 11.285 1.00 84.75 204 VAL A O 1
ATOM 1628 N N . PHE A 1 205 ? -9.963 11.120 13.117 1.00 82.94 205 PHE A N 1
ATOM 1629 C CA . PHE A 1 205 ? -10.944 11.946 12.408 1.00 82.94 205 PHE A CA 1
ATOM 1630 C C . PHE A 1 205 ? -10.315 13.196 11.768 1.00 82.94 205 PHE A C 1
ATOM 1632 O O . PHE A 1 205 ? -10.642 13.537 10.634 1.00 82.94 205 PHE A O 1
ATOM 1639 N N . ILE A 1 206 ? -9.382 13.862 12.455 1.00 80.00 206 ILE A N 1
ATOM 1640 C CA . ILE A 1 206 ? -8.628 14.994 11.904 1.00 80.00 206 ILE A CA 1
ATOM 1641 C C . ILE A 1 206 ? -7.745 14.524 10.743 1.00 80.00 206 ILE A C 1
ATOM 1643 O O . ILE A 1 206 ? -7.867 15.066 9.651 1.00 80.00 206 ILE A O 1
ATOM 1647 N N . PHE A 1 207 ? -6.918 13.492 10.925 1.00 75.44 207 PHE A N 1
ATOM 1648 C CA . PHE A 1 207 ? -5.989 13.017 9.888 1.00 75.44 207 PHE A CA 1
ATOM 1649 C C . PHE A 1 207 ? -6.683 12.378 8.671 1.00 75.44 207 PHE A C 1
ATOM 1651 O O . PHE A 1 207 ? -6.105 12.368 7.592 1.00 75.44 207 PHE A O 1
ATOM 1658 N N . THR A 1 208 ? -7.933 11.916 8.794 1.00 70.94 208 THR A N 1
ATOM 1659 C CA . THR A 1 208 ? -8.747 11.472 7.640 1.00 70.94 208 THR A CA 1
ATOM 1660 C C . THR A 1 208 ? -9.359 12.619 6.826 1.00 70.94 208 THR A C 1
ATOM 1662 O O . THR A 1 208 ? -9.675 12.404 5.658 1.00 70.94 208 THR A O 1
ATOM 1665 N N . HIS A 1 209 ? -9.531 13.817 7.400 1.00 71.44 209 HIS A N 1
ATOM 1666 C CA . HIS A 1 209 ? -10.188 14.963 6.740 1.00 71.44 209 HIS A CA 1
ATOM 1667 C C . HIS A 1 209 ? -9.261 16.153 6.456 1.00 71.44 209 HIS A C 1
ATOM 1669 O O . HIS A 1 209 ? -9.619 17.036 5.675 1.00 71.44 209 HIS A O 1
ATOM 1675 N N . VAL A 1 210 ? -8.099 16.208 7.108 1.00 68.56 210 VAL A N 1
ATOM 1676 C CA . VAL A 1 210 ? -7.120 17.289 6.992 1.00 68.56 210 VAL A CA 1
ATOM 1677 C C . VAL A 1 210 ? -5.915 16.788 6.215 1.00 68.56 210 VAL A C 1
ATOM 1679 O O . VAL A 1 210 ? -5.068 16.073 6.747 1.00 68.56 210 VAL A O 1
ATOM 1682 N N . ILE A 1 211 ? -5.814 17.222 4.961 1.00 61.44 211 ILE A N 1
ATOM 1683 C CA . ILE A 1 211 ? -4.617 17.002 4.151 1.00 61.44 211 ILE A CA 1
ATOM 1684 C C . ILE A 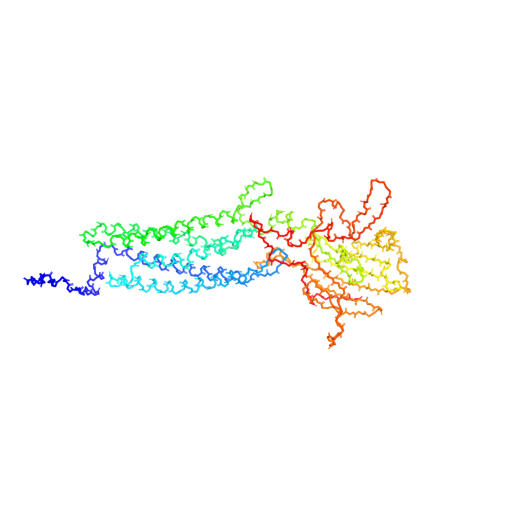1 211 ? -3.643 18.146 4.444 1.00 61.44 211 ILE A C 1
ATOM 1686 O O . ILE A 1 211 ? -3.994 19.324 4.329 1.00 61.44 211 ILE A O 1
ATOM 1690 N N . ALA A 1 212 ? -2.413 17.800 4.823 1.00 54.12 212 ALA A N 1
ATOM 1691 C CA . ALA A 1 212 ? -1.315 18.754 4.869 1.00 54.12 212 ALA A CA 1
ATOM 1692 C C . ALA A 1 212 ? -0.752 18.931 3.457 1.00 54.12 212 ALA A C 1
ATOM 1694 O O . ALA A 1 212 ? -0.156 18.002 2.907 1.00 54.12 212 ALA A O 1
ATOM 1695 N N . THR A 1 213 ? -0.944 20.115 2.874 1.00 55.03 213 THR A N 1
ATOM 1696 C CA . THR A 1 213 ? -0.302 20.452 1.601 1.00 55.03 213 THR A CA 1
ATOM 1697 C C . THR A 1 213 ? 1.163 20.834 1.812 1.00 55.03 213 THR A C 1
ATOM 1699 O O . THR A 1 213 ? 1.556 21.265 2.902 1.00 55.03 213 THR A O 1
ATOM 1702 N N . ASP A 1 214 ? 1.984 20.722 0.766 1.00 54.22 214 ASP A N 1
ATOM 1703 C CA . ASP A 1 214 ? 3.424 21.028 0.822 1.00 54.22 214 ASP A CA 1
ATOM 1704 C C . ASP A 1 214 ? 3.711 22.499 1.206 1.00 54.22 214 ASP A C 1
ATOM 1706 O O . ASP A 1 214 ? 4.770 22.818 1.746 1.00 54.22 214 ASP A O 1
ATOM 1710 N N . GLU A 1 215 ? 2.727 23.394 1.043 1.00 54.28 215 GLU A N 1
ATOM 1711 C CA . GLU A 1 215 ? 2.765 24.787 1.513 1.00 54.28 215 GLU A CA 1
ATOM 1712 C C . GLU A 1 215 ? 2.447 24.965 3.016 1.00 54.28 215 GLU A C 1
ATOM 1714 O O . GLU A 1 215 ? 2.288 26.093 3.488 1.00 54.28 215 GLU A O 1
ATOM 1719 N N . ARG A 1 216 ? 2.329 23.874 3.789 1.00 54.34 216 ARG A N 1
ATOM 1720 C CA . ARG A 1 216 ? 1.888 23.855 5.202 1.00 54.34 216 ARG A CA 1
ATOM 1721 C C . ARG A 1 216 ? 0.482 24.427 5.433 1.00 54.34 216 ARG A C 1
ATOM 1723 O O . ARG A 1 216 ? 0.167 24.858 6.545 1.00 54.34 216 ARG A O 1
ATOM 1730 N N . LYS A 1 217 ? -0.374 24.434 4.408 1.00 54.09 217 LYS A N 1
ATOM 1731 C CA . LYS A 1 217 ? -1.789 24.802 4.546 1.00 54.09 217 LYS A CA 1
ATOM 1732 C C . LYS A 1 217 ? -2.599 23.545 4.853 1.00 54.09 217 LYS A C 1
ATOM 1734 O O . LYS A 1 217 ? -2.416 22.506 4.224 1.00 54.09 217 LYS A O 1
ATOM 1739 N N . PHE A 1 218 ? -3.496 23.653 5.826 1.00 59.22 218 PHE A N 1
ATOM 1740 C CA . PHE A 1 218 ? -4.428 22.590 6.181 1.00 59.22 218 PHE A CA 1
ATOM 1741 C C . PHE A 1 218 ? -5.735 22.804 5.422 1.00 59.22 218 PHE A C 1
ATOM 1743 O O . PHE A 1 218 ? -6.448 23.773 5.688 1.00 59.22 218 PHE A O 1
ATOM 1750 N N . GLU A 1 219 ? -6.053 21.910 4.490 1.00 59.84 219 GLU A N 1
ATOM 1751 C CA . GLU A 1 219 ? -7.354 21.905 3.820 1.00 59.84 219 GLU A CA 1
ATOM 1752 C C . GLU A 1 219 ? -8.265 20.859 4.459 1.00 59.84 219 GLU A C 1
ATOM 1754 O O . GLU A 1 219 ? -7.921 19.679 4.518 1.00 59.84 219 GLU A O 1
ATOM 1759 N N . PHE A 1 220 ? -9.442 21.293 4.915 1.00 56.25 220 PHE A N 1
ATOM 1760 C CA . PHE A 1 220 ? -10.500 20.387 5.352 1.00 56.25 220 PHE A CA 1
ATOM 1761 C C . PHE A 1 220 ? -11.298 19.936 4.129 1.00 56.25 220 PHE A C 1
ATOM 1763 O O . PHE A 1 220 ? -11.993 20.746 3.510 1.00 56.25 220 PHE A O 1
ATOM 1770 N N . ARG A 1 221 ? -11.217 18.651 3.780 1.00 53.91 221 ARG A N 1
ATOM 1771 C CA . ARG A 1 221 ? -11.989 18.072 2.675 1.00 53.91 221 ARG A CA 1
ATOM 1772 C C . ARG A 1 221 ? -12.993 17.064 3.221 1.00 53.91 221 ARG A C 1
ATOM 1774 O O . ARG A 1 221 ? -12.634 16.130 3.930 1.00 53.91 221 ARG A O 1
ATOM 1781 N N . MET A 1 222 ? -14.266 17.235 2.859 1.00 48.47 222 MET A N 1
ATOM 1782 C CA . MET A 1 222 ? -15.211 16.120 2.934 1.00 48.47 222 MET A CA 1
ATOM 1783 C C . MET A 1 222 ? -14.766 15.036 1.940 1.00 48.47 222 MET A C 1
ATOM 1785 O O . MET A 1 222 ? -14.312 15.395 0.849 1.00 48.47 222 MET A O 1
ATOM 1789 N N . PRO A 1 223 ? -14.928 13.741 2.263 1.00 43.22 223 PRO A N 1
ATOM 1790 C CA . PRO A 1 223 ? -14.664 12.655 1.327 1.00 43.22 223 PRO A CA 1
ATOM 1791 C C . PRO A 1 223 ? -15.701 12.669 0.194 1.00 43.22 223 PRO A C 1
ATOM 1793 O O . PRO A 1 223 ? -16.727 11.991 0.242 1.00 43.22 223 PRO A O 1
ATOM 1796 N N . GLN A 1 224 ? -15.424 13.470 -0.832 1.00 41.00 224 GLN A N 1
ATOM 1797 C CA . GLN A 1 224 ? -15.914 13.222 -2.182 1.00 41.00 224 GLN A CA 1
ATOM 1798 C C . GLN A 1 224 ? -15.107 12.066 -2.786 1.00 41.00 224 GLN A C 1
ATOM 1800 O O . GLN A 1 224 ? -14.075 11.672 -2.237 1.00 41.00 224 GLN A O 1
ATOM 1805 N N . GLU A 1 225 ? -15.611 11.475 -3.869 1.00 40.41 225 GLU A N 1
ATOM 1806 C CA . GLU A 1 225 ? -15.021 10.276 -4.470 1.00 40.41 225 GLU A CA 1
ATOM 1807 C C . GLU A 1 225 ? -13.508 10.438 -4.703 1.00 40.41 225 GLU A C 1
ATOM 1809 O O . GLU A 1 225 ? -13.047 11.521 -5.067 1.00 40.41 225 GLU A O 1
ATOM 1814 N N . ILE A 1 226 ? -12.750 9.347 -4.517 1.00 42.69 226 ILE A N 1
ATOM 1815 C CA . ILE A 1 226 ? -11.267 9.287 -4.523 1.00 42.69 226 ILE A CA 1
ATOM 1816 C C . ILE A 1 226 ? -10.643 10.005 -5.747 1.00 42.69 226 ILE A C 1
ATOM 1818 O O . ILE A 1 226 ? -9.532 10.521 -5.697 1.00 42.69 226 ILE A O 1
ATOM 1822 N N . TRP A 1 227 ? -11.413 10.106 -6.827 1.00 46.81 227 TRP A N 1
ATOM 1823 C CA . TRP A 1 227 ? -11.100 10.692 -8.128 1.00 46.81 227 TRP A CA 1
ATOM 1824 C C . TRP A 1 227 ? -11.122 12.227 -8.206 1.00 46.81 227 TRP A C 1
ATOM 1826 O O . TRP A 1 227 ? -10.667 12.784 -9.199 1.00 46.81 227 TRP A O 1
ATOM 1836 N N . ALA A 1 228 ? -11.619 12.941 -7.190 1.00 40.50 228 ALA A N 1
ATOM 1837 C CA . ALA A 1 228 ? -11.639 14.412 -7.187 1.00 40.50 228 ALA A CA 1
ATOM 1838 C C . ALA A 1 228 ? -10.257 15.054 -6.892 1.00 40.50 228 ALA A C 1
ATOM 1840 O O . ALA A 1 228 ? -10.102 16.279 -6.909 1.00 40.50 228 ALA A O 1
ATOM 1841 N N . GLY A 1 229 ? -9.243 14.246 -6.569 1.00 41.97 229 GLY A N 1
ATOM 1842 C CA . GLY A 1 229 ? -7.971 14.693 -6.005 1.00 41.97 229 GLY A CA 1
ATOM 1843 C C . GLY A 1 229 ? -6.879 15.053 -7.016 1.00 41.97 229 GLY A C 1
ATOM 1844 O O . GLY A 1 229 ? -5.935 14.286 -7.172 1.00 41.97 229 GLY A O 1
ATOM 1845 N N . HIS A 1 230 ? -6.894 16.279 -7.559 1.00 47.94 230 HIS A N 1
ATOM 1846 C CA . HIS A 1 230 ? -5.727 16.852 -8.273 1.00 47.94 230 HIS A CA 1
ATOM 1847 C C . HIS A 1 230 ? -4.423 16.807 -7.436 1.00 47.94 230 HIS A C 1
ATOM 1849 O O . HIS A 1 230 ? -3.325 16.800 -7.975 1.00 47.94 230 HIS A O 1
ATOM 1855 N N . TYR A 1 231 ? -4.535 16.749 -6.104 1.00 46.91 231 TYR A N 1
ATOM 1856 C CA . TYR A 1 231 ? -3.398 16.860 -5.189 1.00 46.91 231 TYR A CA 1
ATOM 1857 C C . TYR A 1 231 ? -2.591 15.558 -4.991 1.00 46.91 231 TYR A C 1
ATOM 1859 O O . TYR A 1 231 ? -1.395 15.613 -4.710 1.00 46.91 231 TYR A O 1
ATOM 1867 N N . ALA A 1 232 ? -3.204 14.378 -5.161 1.00 57.78 232 ALA A N 1
ATOM 1868 C CA . ALA A 1 232 ? -2.458 13.112 -5.124 1.00 57.78 232 ALA A CA 1
ATOM 1869 C C . ALA A 1 232 ? -1.564 12.960 -6.370 1.00 57.78 232 ALA A C 1
ATOM 1871 O O . ALA A 1 232 ? -0.438 12.472 -6.273 1.00 57.78 232 ALA A O 1
ATOM 1872 N N . TYR A 1 233 ? -2.050 13.454 -7.513 1.00 60.19 233 TYR A N 1
ATOM 1873 C CA . TYR A 1 233 ? -1.332 13.519 -8.783 1.00 60.19 233 TYR A CA 1
ATOM 1874 C C . TYR A 1 233 ? -0.040 14.344 -8.674 1.00 60.19 233 TYR A C 1
ATOM 1876 O O . TYR A 1 233 ? 1.048 13.793 -8.868 1.00 60.19 233 TYR A O 1
ATOM 1884 N N . ASP A 1 234 ? -0.144 15.615 -8.256 1.00 63.75 234 ASP A N 1
ATOM 1885 C CA . ASP A 1 234 ? 1.001 16.539 -8.206 1.00 63.75 234 ASP A CA 1
ATOM 1886 C C . ASP A 1 234 ? 2.153 15.987 -7.348 1.00 63.75 234 ASP A C 1
ATOM 1888 O O . ASP A 1 234 ? 3.332 16.129 -7.689 1.00 63.75 234 ASP A O 1
ATOM 1892 N N . LYS A 1 235 ? 1.809 15.314 -6.243 1.00 72.12 235 LYS A N 1
ATOM 1893 C CA . LYS A 1 235 ? 2.766 14.751 -5.288 1.00 72.12 235 LYS A CA 1
ATOM 1894 C C . LYS A 1 235 ? 3.432 13.466 -5.782 1.00 72.12 235 LYS A C 1
ATOM 1896 O O . LYS A 1 235 ? 4.645 13.314 -5.621 1.00 72.12 235 LYS A O 1
ATOM 1901 N N . TYR A 1 236 ? 2.656 12.536 -6.343 1.00 75.06 236 TYR A N 1
ATOM 1902 C CA . TYR A 1 236 ? 3.102 11.156 -6.558 1.00 75.06 236 TYR A CA 1
ATOM 1903 C C . TYR A 1 236 ? 3.452 10.782 -7.994 1.00 75.06 236 TYR A C 1
ATOM 1905 O O . TYR A 1 236 ? 4.237 9.847 -8.165 1.00 75.06 236 TYR A O 1
ATOM 1913 N N . PHE A 1 237 ? 2.910 11.473 -8.998 1.00 78.75 237 PHE A N 1
ATOM 1914 C CA . PHE A 1 237 ? 3.073 11.088 -10.405 1.00 78.75 237 PHE A CA 1
ATOM 1915 C C . PHE A 1 237 ? 3.890 12.097 -11.219 1.00 78.75 237 PHE A C 1
ATOM 1917 O O . PHE A 1 237 ? 4.651 11.678 -12.090 1.00 78.75 237 PHE A O 1
ATOM 1924 N N . THR A 1 238 ? 3.897 13.378 -10.824 1.00 76.31 238 THR A N 1
ATOM 1925 C CA . THR A 1 238 ? 4.732 14.414 -11.455 1.00 76.31 238 THR A CA 1
ATOM 1926 C C . THR A 1 238 ? 6.197 13.995 -11.585 1.00 76.31 238 THR A C 1
ATOM 1928 O O . THR A 1 238 ? 6.893 13.769 -10.583 1.00 76.31 238 THR A O 1
ATOM 1931 N N . ASP A 1 239 ? 6.664 13.972 -12.836 1.00 76.81 239 ASP A N 1
ATOM 1932 C CA . ASP A 1 239 ? 8.019 13.604 -13.267 1.00 76.81 239 ASP A CA 1
ATOM 1933 C C . ASP A 1 239 ? 8.459 12.170 -12.891 1.00 76.81 239 ASP A C 1
ATOM 1935 O O . ASP A 1 239 ? 9.658 11.869 -12.911 1.00 76.81 239 ASP A O 1
ATOM 1939 N N . VAL A 1 240 ? 7.511 11.279 -12.574 1.00 84.88 240 VAL A N 1
ATOM 1940 C CA . VAL A 1 240 ? 7.743 9.842 -12.367 1.00 84.88 240 VAL A CA 1
ATOM 1941 C C . VAL A 1 240 ? 7.433 9.081 -13.653 1.00 84.88 240 VAL A C 1
ATOM 1943 O O . VAL A 1 240 ? 6.352 9.222 -14.222 1.00 84.88 240 VAL A O 1
ATOM 1946 N N . GLY A 1 241 ? 8.367 8.241 -14.093 1.00 88.12 241 GLY A N 1
ATOM 1947 C CA . GLY A 1 241 ? 8.213 7.434 -15.302 1.00 88.12 241 GLY A CA 1
ATOM 1948 C C . GLY A 1 241 ? 8.626 5.980 -15.123 1.00 88.12 241 GLY A C 1
ATOM 1949 O O . GLY A 1 241 ? 9.221 5.592 -14.117 1.00 88.12 241 GLY A O 1
ATOM 1950 N N . ILE A 1 242 ? 8.293 5.170 -16.124 1.00 90.56 242 ILE A N 1
ATOM 1951 C CA . ILE A 1 242 ? 8.682 3.770 -16.264 1.00 90.56 242 ILE A CA 1
ATOM 1952 C C . ILE A 1 242 ? 10.023 3.729 -16.988 1.00 90.56 242 ILE A C 1
ATOM 1954 O O . ILE A 1 242 ? 10.109 3.999 -18.184 1.00 90.56 242 ILE A O 1
ATOM 1958 N N . TYR A 1 243 ? 11.073 3.342 -16.281 1.00 90.00 243 TYR A N 1
ATOM 1959 C CA . TYR A 1 243 ? 12.431 3.297 -16.798 1.00 90.00 243 TYR A CA 1
ATOM 1960 C C . TYR A 1 243 ? 12.879 1.870 -17.083 1.00 90.00 243 TYR A C 1
ATOM 1962 O O . TYR A 1 243 ? 12.723 0.976 -16.253 1.00 90.00 243 TYR A O 1
ATOM 1970 N N . PHE A 1 244 ? 13.497 1.673 -18.247 1.00 90.12 244 PHE A N 1
ATOM 1971 C CA . PHE A 1 244 ? 14.050 0.398 -18.683 1.00 90.12 244 PHE A CA 1
ATOM 1972 C C . PHE A 1 244 ? 15.578 0.425 -18.737 1.00 90.12 244 PHE A C 1
ATOM 1974 O O . PHE A 1 244 ? 16.177 1.272 -19.403 1.00 90.12 244 PHE A O 1
ATOM 1981 N N . ASN A 1 245 ? 16.203 -0.544 -18.074 1.00 86.94 245 ASN A N 1
ATOM 1982 C CA . ASN A 1 245 ? 17.618 -0.871 -18.208 1.00 86.94 245 ASN A CA 1
ATOM 1983 C C . ASN A 1 245 ? 17.745 -2.218 -18.928 1.00 86.94 245 ASN A C 1
ATOM 1985 O O . ASN A 1 245 ? 17.103 -3.185 -18.531 1.00 86.94 245 ASN A O 1
ATOM 1989 N N . HIS A 1 246 ? 18.580 -2.297 -19.962 1.00 84.12 246 HIS A N 1
ATOM 1990 C CA . HIS A 1 246 ? 18.877 -3.543 -20.670 1.00 84.12 246 HIS A CA 1
ATOM 1991 C C . HIS A 1 246 ? 20.270 -4.042 -20.274 1.00 84.12 246 HIS A C 1
ATOM 1993 O O . HIS A 1 246 ? 21.198 -3.238 -20.223 1.00 84.12 246 HIS A O 1
ATOM 1999 N N . GLU A 1 247 ? 20.459 -5.355 -20.095 1.00 78.88 247 GLU A N 1
ATOM 2000 C CA . GLU A 1 247 ? 21.740 -5.944 -19.657 1.00 78.88 247 GLU A CA 1
ATOM 2001 C C . GLU A 1 247 ? 22.923 -5.450 -20.514 1.00 78.88 247 GLU A C 1
ATOM 2003 O O . GLU A 1 247 ? 23.854 -4.836 -20.006 1.00 78.88 247 GLU A O 1
ATOM 2008 N N . ALA A 1 248 ? 22.832 -5.609 -21.838 1.00 74.81 248 ALA A N 1
ATOM 2009 C CA . ALA A 1 248 ? 23.840 -5.140 -22.797 1.00 74.81 248 ALA A CA 1
ATOM 2010 C C . ALA A 1 248 ? 24.053 -3.604 -22.895 1.00 74.81 248 ALA A C 1
ATOM 2012 O O . ALA A 1 248 ? 24.933 -3.182 -23.644 1.00 74.81 248 ALA A O 1
ATOM 2013 N N . ILE A 1 249 ? 23.277 -2.768 -22.190 1.00 71.19 249 ILE A N 1
ATOM 2014 C CA . ILE A 1 249 ? 23.538 -1.318 -22.052 1.00 71.19 249 ILE A CA 1
ATOM 2015 C C . ILE A 1 249 ? 24.418 -1.044 -20.814 1.00 71.19 249 ILE A C 1
ATOM 2017 O O . ILE A 1 249 ? 25.212 -0.101 -20.808 1.00 71.19 249 ILE A O 1
ATOM 2021 N N . THR A 1 250 ? 24.315 -1.872 -19.772 1.00 62.97 250 THR A N 1
ATOM 2022 C CA . THR A 1 250 ? 25.074 -1.738 -18.521 1.00 62.97 250 THR A CA 1
ATOM 2023 C C . THR A 1 250 ? 26.528 -2.166 -18.734 1.00 62.97 250 THR A C 1
ATOM 2025 O O . THR A 1 250 ? 26.860 -3.350 -18.737 1.00 62.97 250 THR A O 1
ATOM 2028 N N . ASN A 1 251 ? 27.414 -1.191 -18.950 1.00 54.19 251 ASN A N 1
ATOM 2029 C CA . ASN A 1 251 ? 28.818 -1.440 -19.281 1.00 54.19 251 ASN A CA 1
ATOM 2030 C C . ASN A 1 251 ? 29.704 -1.626 -18.023 1.00 54.19 251 ASN A C 1
ATOM 2032 O O . ASN A 1 251 ? 29.295 -1.367 -16.891 1.00 54.19 251 ASN A O 1
ATOM 2036 N N . LYS A 1 252 ? 30.945 -2.083 -18.235 1.00 46.91 252 LYS A N 1
ATOM 2037 C CA . LYS A 1 252 ? 31.897 -2.608 -17.231 1.00 46.91 252 LYS A CA 1
ATOM 2038 C C . LYS A 1 252 ? 32.221 -1.683 -16.045 1.00 46.91 252 LYS A C 1
ATOM 2040 O O . LYS A 1 252 ? 32.677 -2.180 -15.018 1.00 46.91 252 LYS A O 1
ATOM 2045 N N . ASP A 1 253 ? 31.942 -0.387 -16.153 1.00 50.69 253 ASP A N 1
ATOM 2046 C CA . ASP A 1 253 ? 32.216 0.628 -15.123 1.00 50.69 253 ASP A CA 1
ATOM 2047 C C . ASP A 1 253 ? 31.122 0.738 -14.039 1.00 50.69 253 ASP A C 1
ATOM 2049 O O . ASP A 1 253 ? 31.137 1.663 -13.231 1.00 50.69 253 ASP A O 1
ATOM 2053 N N . LYS A 1 254 ? 30.172 -0.211 -14.000 1.00 53.31 254 LYS A N 1
ATOM 2054 C CA . LYS A 1 254 ? 29.071 -0.331 -13.015 1.00 53.31 254 LYS A CA 1
ATOM 2055 C C . LYS A 1 254 ? 28.005 0.777 -13.032 1.00 53.31 254 LYS A C 1
ATOM 2057 O O . LYS A 1 254 ? 27.102 0.730 -12.200 1.00 53.31 254 LYS A O 1
ATOM 2062 N N . ARG A 1 255 ? 28.053 1.736 -13.963 1.00 58.22 255 ARG A N 1
ATOM 2063 C CA . ARG A 1 255 ? 26.978 2.733 -14.120 1.00 58.22 255 ARG A CA 1
ATOM 2064 C C . ARG A 1 255 ? 25.727 2.095 -14.725 1.00 58.22 255 ARG A C 1
ATOM 2066 O O . ARG A 1 255 ? 25.796 1.442 -15.768 1.00 58.22 255 ARG A O 1
ATOM 2073 N N . ASN A 1 256 ? 24.586 2.308 -14.074 1.00 67.94 256 ASN A N 1
ATOM 2074 C CA . ASN A 1 256 ? 23.295 1.777 -14.503 1.00 67.94 256 ASN A CA 1
ATOM 2075 C C . ASN A 1 256 ? 22.566 2.824 -15.344 1.00 67.94 256 ASN A C 1
ATOM 2077 O O . ASN A 1 256 ? 22.019 3.787 -14.810 1.00 67.94 256 ASN A O 1
ATOM 2081 N N . TYR A 1 257 ? 22.564 2.618 -16.657 1.00 75.44 257 TYR A N 1
ATOM 2082 C CA . TYR A 1 257 ? 21.936 3.518 -17.616 1.00 75.44 257 TYR A CA 1
ATOM 2083 C C . TYR A 1 257 ? 20.483 3.123 -17.918 1.00 75.44 257 TYR A C 1
ATOM 2085 O O . TYR A 1 257 ? 20.201 1.955 -18.197 1.00 75.44 257 TYR A O 1
ATOM 2093 N N . TRP A 1 258 ? 19.578 4.100 -17.937 1.00 81.81 258 TRP A N 1
ATOM 2094 C CA . TRP A 1 258 ? 18.138 3.889 -18.097 1.00 81.81 258 TRP A CA 1
ATOM 2095 C C . TRP A 1 258 ? 17.545 4.690 -19.264 1.00 81.81 258 TRP A C 1
ATOM 2097 O O . TRP A 1 258 ? 17.919 5.839 -19.515 1.00 81.81 258 TRP A O 1
ATOM 2107 N N . ILE A 1 259 ? 16.583 4.072 -19.954 1.00 83.44 259 ILE A N 1
ATOM 2108 C CA . ILE A 1 259 ? 15.741 4.655 -21.007 1.00 83.44 259 ILE A CA 1
ATOM 2109 C C . ILE A 1 259 ? 14.364 4.940 -20.402 1.00 83.44 259 ILE A C 1
ATOM 2111 O O . ILE A 1 259 ? 13.770 4.022 -19.836 1.00 83.44 259 ILE A O 1
ATOM 2115 N N . ASN A 1 260 ? 13.819 6.151 -20.553 1.00 86.12 260 ASN A N 1
ATOM 2116 C CA . ASN A 1 260 ? 12.420 6.392 -20.180 1.00 86.12 260 ASN A CA 1
ATOM 2117 C C . ASN A 1 260 ? 11.463 5.773 -21.221 1.00 86.12 260 ASN A C 1
ATOM 2119 O O . ASN A 1 260 ? 11.572 6.042 -22.424 1.00 86.12 260 ASN A O 1
ATOM 2123 N N . LEU A 1 261 ? 10.527 4.940 -20.767 1.00 87.94 261 LEU A N 1
ATOM 2124 C CA . LEU A 1 261 ? 9.520 4.280 -21.595 1.00 87.94 261 LEU A CA 1
ATOM 2125 C C . LEU A 1 261 ? 8.172 5.012 -21.600 1.00 87.94 261 LEU A C 1
ATOM 2127 O O . LEU A 1 261 ? 7.536 5.051 -22.650 1.00 87.94 261 LEU A O 1
ATOM 2131 N N . ALA A 1 262 ? 7.736 5.609 -20.501 1.00 87.38 262 ALA A N 1
ATOM 2132 C CA . ALA A 1 262 ? 6.515 6.416 -20.420 1.00 87.38 262 ALA A CA 1
ATOM 2133 C C . ALA A 1 262 ? 6.523 7.161 -19.088 1.00 87.38 262 ALA A C 1
ATOM 2135 O O . ALA A 1 262 ? 6.936 6.571 -18.089 1.00 87.38 262 ALA A O 1
ATOM 2136 N N . ASP A 1 263 ? 6.043 8.399 -19.051 1.00 86.00 263 ASP A N 1
ATOM 2137 C CA . ASP A 1 263 ? 5.743 9.032 -17.766 1.00 86.00 263 ASP A CA 1
ATOM 2138 C C . ASP A 1 263 ? 4.396 8.476 -17.259 1.00 86.00 263 ASP A C 1
ATOM 2140 O O . ASP A 1 263 ? 3.545 8.079 -18.056 1.00 86.00 263 ASP A O 1
ATOM 2144 N N . ILE A 1 264 ? 4.192 8.379 -15.939 1.00 84.00 264 ILE A N 1
ATOM 2145 C CA . ILE A 1 264 ? 2.932 7.834 -15.384 1.00 84.00 264 ILE A CA 1
ATOM 2146 C C . ILE A 1 264 ? 1.736 8.687 -15.835 1.00 84.00 264 ILE A C 1
ATOM 2148 O O . ILE A 1 264 ? 0.661 8.151 -16.107 1.00 84.00 264 ILE A O 1
ATOM 2152 N N . ASP A 1 265 ? 1.961 9.991 -16.001 1.00 80.19 265 ASP A N 1
ATOM 2153 C CA . ASP A 1 265 ? 0.973 10.958 -16.472 1.00 80.19 265 ASP A CA 1
ATOM 2154 C C . ASP A 1 265 ? 0.400 10.609 -17.864 1.00 80.19 265 ASP A C 1
ATOM 2156 O O . ASP A 1 265 ? -0.775 10.873 -18.123 1.00 80.19 265 ASP A O 1
ATOM 2160 N N . ASP A 1 266 ? 1.178 9.938 -18.732 1.00 78.38 266 ASP A N 1
ATOM 2161 C CA . ASP A 1 266 ? 0.753 9.528 -20.084 1.00 78.38 266 ASP A CA 1
ATOM 2162 C C . ASP A 1 266 ? -0.458 8.562 -20.051 1.00 78.38 266 ASP A C 1
ATOM 2164 O O . ASP A 1 266 ? -1.194 8.441 -21.034 1.00 78.38 266 ASP A O 1
ATOM 2168 N N . PHE A 1 267 ? -0.676 7.862 -18.928 1.00 78.38 267 PHE A N 1
ATOM 2169 C CA . PHE A 1 267 ? -1.725 6.849 -18.777 1.00 78.38 267 PHE A CA 1
ATOM 2170 C C . PHE A 1 267 ? -3.096 7.395 -18.346 1.00 78.38 267 PHE A C 1
ATOM 2172 O O . PHE A 1 267 ? -4.076 6.646 -18.363 1.00 78.38 267 PHE A O 1
ATOM 2179 N N . PHE A 1 268 ? -3.207 8.673 -17.962 1.00 72.50 268 PHE A N 1
ATOM 2180 C CA . PHE A 1 268 ? -4.502 9.251 -17.567 1.00 72.50 268 PHE A CA 1
ATOM 2181 C C . PHE A 1 268 ? -5.396 9.570 -18.770 1.00 72.50 268 PHE A C 1
ATOM 2183 O O . PHE A 1 268 ? -6.604 9.341 -18.707 1.00 72.50 268 PHE A O 1
ATOM 2190 N N . ASP A 1 269 ? -4.800 10.026 -19.874 1.00 70.62 269 ASP A N 1
ATOM 2191 C CA . ASP A 1 269 ? -5.505 10.256 -21.141 1.00 70.62 269 ASP A CA 1
ATOM 2192 C C . ASP A 1 269 ? -5.642 8.968 -21.978 1.00 70.62 269 ASP A C 1
ATOM 2194 O O . ASP A 1 269 ? -6.497 8.879 -22.864 1.00 70.62 269 ASP A O 1
ATOM 2198 N N . ILE A 1 270 ? -4.788 7.963 -21.730 1.00 75.00 270 ILE A N 1
ATOM 2199 C CA . ILE A 1 270 ? -4.677 6.747 -22.542 1.00 75.00 270 ILE A CA 1
ATOM 2200 C C . ILE A 1 270 ? -4.529 5.506 -21.642 1.00 75.00 270 ILE A C 1
ATOM 2202 O O . ILE A 1 270 ? -3.451 5.226 -21.127 1.00 75.00 270 ILE A O 1
ATOM 2206 N N . ASP A 1 271 ? -5.569 4.666 -21.554 1.00 81.81 271 ASP A N 1
ATOM 2207 C CA . ASP A 1 271 ? -5.556 3.449 -20.715 1.00 81.81 271 ASP A CA 1
ATOM 2208 C C . ASP A 1 271 ? -4.447 2.425 -21.071 1.00 81.81 271 ASP A C 1
ATOM 2210 O O . ASP A 1 271 ? -4.176 1.512 -20.287 1.00 81.81 271 ASP A O 1
ATOM 2214 N N . SER A 1 272 ? -3.816 2.507 -22.253 1.00 88.00 272 SER A N 1
ATOM 2215 C CA . SER A 1 272 ? -2.756 1.568 -22.648 1.00 88.00 272 SER A CA 1
ATOM 2216 C C . SER A 1 272 ? -1.770 2.096 -23.695 1.00 88.00 272 SER A C 1
ATOM 2218 O O . SER A 1 272 ? -2.173 2.725 -24.673 1.00 88.00 272 SER A O 1
ATOM 2220 N N . ILE A 1 273 ? -0.489 1.746 -23.552 1.00 88.69 273 ILE A N 1
ATOM 2221 C CA . ILE A 1 273 ? 0.611 2.221 -24.404 1.00 88.69 273 ILE A CA 1
ATOM 2222 C C . ILE A 1 273 ? 1.463 1.025 -24.857 1.00 88.69 273 ILE A C 1
ATOM 2224 O O . ILE A 1 273 ? 1.877 0.206 -24.034 1.00 88.69 273 ILE A O 1
ATOM 2228 N N . HIS A 1 274 ? 1.750 0.916 -26.159 1.00 91.06 274 HIS A N 1
ATOM 2229 C CA . HIS A 1 274 ? 2.648 -0.108 -26.707 1.00 91.06 274 HIS A CA 1
ATOM 2230 C C . HIS A 1 274 ? 3.994 0.516 -27.057 1.00 91.06 274 HIS A C 1
ATOM 2232 O O . HIS A 1 274 ? 4.035 1.473 -27.820 1.00 91.06 274 HIS A O 1
ATOM 2238 N N . ILE A 1 275 ? 5.104 -0.023 -26.555 1.00 90.62 275 ILE A N 1
ATOM 2239 C CA . ILE A 1 275 ? 6.442 0.546 -26.771 1.00 90.62 275 ILE A CA 1
ATOM 2240 C C . ILE A 1 275 ? 7.378 -0.502 -27.352 1.00 90.62 275 ILE A C 1
ATOM 2242 O O . ILE A 1 275 ? 7.471 -1.623 -26.860 1.00 90.62 275 ILE A O 1
ATOM 2246 N N . LYS A 1 276 ? 8.104 -0.124 -28.402 1.00 91.06 276 LYS A N 1
ATOM 2247 C CA . LYS A 1 276 ? 9.075 -0.969 -29.095 1.00 91.06 276 LYS A CA 1
ATOM 2248 C C . LYS A 1 276 ? 10.468 -0.379 -28.914 1.00 91.06 276 LYS A C 1
ATOM 2250 O O . LYS A 1 276 ? 10.778 0.664 -29.488 1.00 91.06 276 LYS A O 1
ATOM 2255 N N . VAL A 1 277 ? 11.313 -1.070 -28.154 1.00 90.06 277 VAL A N 1
ATOM 2256 C CA . VAL A 1 277 ? 12.736 -0.742 -27.993 1.00 90.06 277 VAL A CA 1
ATOM 2257 C C . VAL A 1 277 ? 13.537 -1.665 -28.902 1.00 90.06 277 VAL A C 1
ATOM 2259 O O . VAL A 1 277 ? 13.480 -2.880 -28.747 1.00 90.06 277 VAL A O 1
ATOM 2262 N N . THR A 1 278 ? 14.270 -1.118 -29.870 1.00 89.31 278 THR A N 1
ATOM 2263 C CA . THR A 1 278 ? 15.122 -1.895 -30.787 1.00 89.31 278 THR A CA 1
ATOM 2264 C C . THR A 1 278 ? 16.582 -1.522 -30.596 1.00 89.31 278 THR A C 1
ATOM 2266 O O . THR A 1 278 ? 16.947 -0.358 -30.732 1.00 89.31 278 THR A O 1
ATOM 2269 N N . LEU A 1 279 ? 17.415 -2.519 -30.316 1.00 87.62 279 LEU A N 1
ATOM 2270 C CA . LEU A 1 279 ? 18.848 -2.400 -30.083 1.00 87.62 279 LEU A CA 1
ATOM 2271 C C . LEU A 1 279 ? 19.595 -3.032 -31.261 1.00 87.62 279 LEU A C 1
ATOM 2273 O O . LEU A 1 279 ? 19.474 -4.229 -31.517 1.00 87.62 279 LEU A O 1
ATOM 2277 N N . SER A 1 280 ? 20.380 -2.233 -31.980 1.00 86.50 280 SER A N 1
ATOM 2278 C CA . SER A 1 280 ? 21.287 -2.719 -33.020 1.00 86.50 280 SER A CA 1
ATOM 2279 C C . SER A 1 280 ? 22.663 -2.969 -32.425 1.00 86.50 280 SER A C 1
ATOM 2281 O O . SER A 1 280 ? 23.280 -2.048 -31.880 1.00 86.50 280 SER A O 1
ATOM 2283 N N . LYS A 1 281 ? 23.165 -4.192 -32.586 1.00 80.06 281 LYS A N 1
ATOM 2284 C CA . LYS A 1 281 ? 24.487 -4.609 -32.121 1.00 80.06 281 LYS A CA 1
ATOM 2285 C C . LYS A 1 281 ? 25.480 -4.721 -33.273 1.00 80.06 281 LYS A C 1
ATOM 2287 O O . LYS A 1 281 ? 25.188 -5.314 -34.311 1.00 80.06 281 LYS A O 1
ATOM 2292 N N . GLU A 1 282 ? 26.682 -4.213 -33.038 1.00 74.31 282 GLU A N 1
ATOM 2293 C CA . GLU A 1 282 ? 27.839 -4.320 -33.920 1.00 74.31 282 GLU A CA 1
ATOM 2294 C C . GLU A 1 282 ? 29.020 -4.848 -33.099 1.00 74.31 282 GLU A C 1
ATOM 2296 O O . GLU A 1 282 ? 29.335 -4.319 -32.035 1.00 74.31 282 GLU A O 1
ATOM 2301 N N . ASN A 1 283 ? 29.625 -5.957 -33.539 1.00 64.75 283 ASN A N 1
ATOM 2302 C CA . ASN A 1 283 ? 30.690 -6.655 -32.805 1.00 64.75 283 ASN A CA 1
ATOM 2303 C C . ASN A 1 283 ? 30.370 -6.861 -31.306 1.00 64.75 283 ASN A C 1
ATOM 2305 O O . ASN A 1 283 ? 31.200 -6.623 -30.435 1.00 64.75 283 ASN A O 1
ATOM 2309 N N . THR A 1 284 ? 29.142 -7.315 -31.019 1.00 65.25 284 THR A N 1
ATOM 2310 C CA . THR A 1 284 ? 28.525 -7.541 -29.688 1.00 65.25 284 THR A CA 1
ATOM 2311 C C . THR A 1 284 ? 28.163 -6.302 -28.860 1.00 65.25 284 THR A C 1
ATOM 2313 O O . THR A 1 284 ? 27.281 -6.411 -28.010 1.00 65.25 284 THR A O 1
ATOM 2316 N N . ASN A 1 285 ? 28.721 -5.126 -29.153 1.00 69.31 285 ASN A N 1
ATOM 2317 C CA . ASN A 1 285 ? 28.351 -3.874 -28.487 1.00 69.31 285 ASN A CA 1
ATOM 2318 C C . ASN A 1 285 ? 27.077 -3.276 -29.100 1.00 69.31 285 ASN A C 1
ATOM 2320 O O . ASN A 1 285 ? 26.844 -3.402 -30.302 1.00 69.31 285 ASN A O 1
ATOM 2324 N N . ILE A 1 286 ? 26.257 -2.591 -28.299 1.00 74.25 286 ILE A N 1
ATOM 2325 C CA . ILE A 1 286 ? 25.139 -1.794 -28.824 1.00 74.25 286 ILE A CA 1
ATOM 2326 C C . ILE A 1 286 ? 25.714 -0.558 -29.518 1.00 74.25 286 ILE A C 1
ATOM 2328 O O . ILE A 1 286 ? 26.436 0.213 -28.896 1.00 74.25 286 ILE A O 1
ATOM 2332 N N . ASN A 1 287 ? 25.375 -0.376 -30.796 1.00 79.00 287 ASN A N 1
ATOM 2333 C CA . ASN A 1 287 ? 25.736 0.818 -31.562 1.00 79.00 287 ASN A CA 1
ATOM 2334 C C . ASN A 1 287 ? 24.532 1.765 -31.735 1.00 79.00 287 ASN A C 1
ATOM 2336 O O . ASN A 1 287 ? 24.687 2.980 -31.744 1.00 79.00 287 ASN A O 1
ATOM 2340 N N . ARG A 1 288 ? 23.298 1.248 -31.842 1.00 84.81 288 ARG A N 1
ATOM 2341 C CA . ARG A 1 288 ? 22.105 2.100 -32.028 1.00 84.81 288 ARG A CA 1
ATOM 2342 C C . ARG A 1 288 ? 20.909 1.625 -31.218 1.00 84.81 288 ARG A C 1
ATOM 2344 O O . ARG A 1 288 ? 20.718 0.422 -31.046 1.00 84.81 288 ARG A O 1
ATOM 2351 N N . VAL A 1 289 ? 20.091 2.576 -30.775 1.00 84.81 289 VAL A N 1
ATOM 2352 C CA . VAL A 1 289 ? 18.825 2.353 -30.064 1.00 84.81 289 VAL A CA 1
ATOM 2353 C C . VAL A 1 289 ? 17.715 3.107 -30.788 1.00 84.81 289 VAL A C 1
ATOM 2355 O O . VAL A 1 289 ? 17.885 4.268 -31.149 1.00 84.81 289 VAL A O 1
ATOM 2358 N N . ILE A 1 290 ? 16.574 2.456 -30.989 1.00 86.69 290 ILE A N 1
ATOM 2359 C CA . ILE A 1 290 ? 15.321 3.087 -31.413 1.00 86.69 290 ILE A CA 1
ATOM 2360 C C . ILE A 1 290 ? 14.284 2.855 -30.316 1.00 86.69 290 ILE A C 1
ATOM 2362 O O . ILE A 1 290 ? 14.156 1.726 -29.835 1.00 86.69 290 ILE A O 1
ATOM 2366 N N . VAL A 1 291 ? 13.526 3.891 -29.963 1.00 86.94 291 VAL A N 1
ATOM 2367 C CA . VAL A 1 291 ? 12.363 3.801 -29.072 1.00 86.94 291 VAL A CA 1
ATOM 2368 C C . VAL A 1 291 ? 11.151 4.373 -29.800 1.00 86.94 291 VAL A C 1
ATOM 2370 O O . VAL A 1 291 ? 11.106 5.566 -30.091 1.00 86.94 291 VAL A O 1
ATOM 2373 N N . ASN A 1 292 ? 10.164 3.523 -30.077 1.00 86.88 292 ASN A N 1
ATOM 2374 C CA . ASN A 1 292 ? 8.895 3.920 -30.691 1.00 86.88 292 ASN A CA 1
ATOM 2375 C C . ASN A 1 292 ? 7.742 3.637 -29.728 1.00 86.88 292 ASN A C 1
ATOM 2377 O O . ASN A 1 292 ? 7.797 2.643 -28.999 1.00 86.88 292 ASN A O 1
ATOM 2381 N N . SER A 1 293 ? 6.678 4.438 -29.783 1.00 84.44 293 SER A N 1
ATOM 2382 C CA . SER A 1 293 ? 5.395 4.108 -29.151 1.00 84.44 293 SER A CA 1
ATOM 2383 C C . SER A 1 293 ? 4.261 4.086 -30.158 1.00 84.44 293 SER A C 1
ATOM 2385 O O . SER A 1 293 ? 4.211 4.898 -31.081 1.00 84.44 293 SER A O 1
ATOM 2387 N N . TYR A 1 294 ? 3.326 3.176 -29.926 1.00 81.69 294 TYR A N 1
ATOM 2388 C CA . TYR A 1 294 ? 2.110 2.984 -30.688 1.00 81.69 294 TYR A CA 1
ATOM 2389 C C . TYR A 1 294 ? 0.912 3.001 -29.737 1.00 81.69 294 TYR A C 1
ATOM 2391 O O . TYR A 1 294 ? 0.913 2.378 -28.672 1.00 81.69 294 TYR A O 1
ATOM 2399 N N . ASN A 1 295 ? -0.139 3.691 -30.159 1.00 71.88 295 ASN A N 1
ATOM 2400 C CA . ASN A 1 295 ? -1.476 3.585 -29.592 1.00 71.88 295 ASN A CA 1
ATOM 2401 C C . ASN A 1 295 ? -2.413 3.018 -30.676 1.00 71.88 295 ASN A C 1
ATOM 2403 O O . ASN A 1 295 ? -2.052 2.934 -31.850 1.00 71.88 295 ASN A O 1
ATOM 2407 N N . THR A 1 296 ? -3.638 2.673 -30.295 1.00 65.69 296 THR A N 1
ATOM 2408 C CA . THR A 1 296 ? -4.749 2.284 -31.181 1.00 65.69 296 THR A CA 1
ATOM 2409 C C . THR A 1 296 ? -4.971 3.231 -32.369 1.00 65.69 296 THR A C 1
ATOM 2411 O O . THR A 1 296 ? -5.469 2.803 -33.406 1.00 65.69 296 THR A O 1
ATOM 2414 N N . THR A 1 297 ? -4.574 4.501 -32.243 1.00 64.12 297 THR A N 1
ATOM 2415 C CA . THR A 1 297 ? -4.697 5.552 -33.264 1.00 64.12 297 THR A CA 1
ATOM 2416 C C . THR A 1 297 ? -3.461 5.741 -34.156 1.00 64.12 297 THR A C 1
ATOM 2418 O O . THR A 1 297 ? -3.552 6.480 -35.135 1.00 64.12 297 THR A O 1
ATOM 2421 N N . GLY A 1 298 ? -2.322 5.095 -33.866 1.00 69.81 298 GLY A N 1
ATOM 2422 C CA . GLY A 1 298 ? -1.090 5.194 -34.666 1.00 69.81 298 GLY A CA 1
ATOM 2423 C C . GLY A 1 298 ? 0.210 5.298 -33.853 1.00 69.81 298 GLY A C 1
ATOM 2424 O O . GLY A 1 298 ? 0.212 5.178 -32.626 1.00 69.81 298 GLY A O 1
ATOM 2425 N N . GLU A 1 299 ? 1.331 5.520 -34.552 1.00 73.06 299 GLU A N 1
ATOM 2426 C CA . GLU A 1 299 ? 2.644 5.809 -33.949 1.00 73.06 299 GLU A CA 1
ATOM 2427 C C . GLU A 1 299 ? 2.601 7.184 -33.258 1.00 73.06 299 GLU A C 1
ATOM 2429 O O . GLU A 1 299 ? 2.322 8.196 -33.896 1.00 73.06 299 GLU A O 1
ATOM 2434 N N . GLN A 1 300 ? 2.832 7.209 -31.944 1.00 72.81 300 GLN A N 1
ATOM 2435 C CA . GLN A 1 300 ? 2.772 8.418 -31.112 1.00 72.81 300 GLN A CA 1
ATOM 2436 C C . GLN A 1 300 ? 4.079 9.216 -31.187 1.00 72.81 300 GLN A C 1
ATOM 2438 O O . GLN A 1 300 ? 4.071 10.440 -31.278 1.00 72.81 300 GLN A O 1
ATOM 2443 N N . PHE A 1 301 ? 5.214 8.516 -31.170 1.00 75.38 301 PHE A N 1
ATOM 2444 C CA . PHE A 1 301 ? 6.538 9.086 -31.402 1.00 75.38 301 PHE A CA 1
ATOM 2445 C C . PHE A 1 301 ? 7.520 7.985 -31.819 1.00 75.38 301 PHE A C 1
ATOM 2447 O O . PHE A 1 301 ? 7.285 6.790 -31.606 1.00 75.38 301 PHE A O 1
ATOM 2454 N N . ARG A 1 302 ? 8.662 8.421 -32.353 1.00 82.19 302 ARG A N 1
ATOM 2455 C CA . ARG A 1 302 ? 9.789 7.580 -32.750 1.00 82.19 302 ARG A CA 1
ATOM 2456 C C . ARG A 1 302 ? 11.095 8.348 -32.551 1.00 82.19 302 ARG A C 1
ATOM 2458 O O . ARG A 1 302 ? 11.327 9.353 -33.217 1.00 82.19 302 ARG A O 1
ATOM 2465 N N . GLU A 1 303 ? 11.934 7.876 -31.634 1.00 82.44 303 GLU A N 1
ATOM 2466 C CA . GLU A 1 303 ? 13.228 8.477 -31.289 1.00 82.44 303 GLU A CA 1
ATOM 2467 C C . GLU A 1 303 ? 14.380 7.517 -31.619 1.00 82.44 303 GLU A C 1
ATOM 2469 O O . GLU A 1 303 ? 14.279 6.305 -31.409 1.00 82.44 303 GLU A O 1
ATOM 2474 N N . CYS A 1 304 ? 15.487 8.060 -32.136 1.00 82.50 304 CYS A N 1
ATOM 2475 C CA . CYS A 1 304 ? 16.654 7.291 -32.566 1.00 82.50 304 CYS A CA 1
ATOM 2476 C C . CYS A 1 304 ? 17.935 7.831 -31.931 1.00 82.50 304 CYS A C 1
ATOM 2478 O O . CYS A 1 304 ? 18.136 9.041 -31.813 1.00 82.50 304 CYS A O 1
ATOM 2480 N N . TYR A 1 305 ? 18.813 6.910 -31.543 1.00 80.25 305 TYR A N 1
ATOM 2481 C CA . TYR A 1 305 ? 20.023 7.198 -30.788 1.00 80.25 305 TYR A CA 1
ATOM 2482 C C . TYR A 1 305 ? 21.207 6.391 -31.311 1.00 80.25 305 TYR A C 1
ATOM 2484 O O . TYR A 1 305 ? 21.096 5.181 -31.520 1.00 80.25 305 TYR A O 1
ATOM 2492 N N . GLU A 1 306 ? 22.344 7.054 -31.494 1.00 81.06 306 GLU A N 1
ATOM 2493 C CA . GLU A 1 306 ? 23.611 6.443 -31.899 1.00 81.06 306 GLU A CA 1
ATOM 2494 C C . GLU A 1 306 ? 24.626 6.515 -30.752 1.00 81.06 306 GLU A C 1
ATOM 2496 O O . GLU A 1 306 ? 24.809 7.553 -30.115 1.00 81.06 306 GLU A O 1
ATOM 2501 N N . TYR A 1 307 ? 25.269 5.387 -30.471 1.00 78.06 307 TYR A N 1
ATOM 2502 C CA . TYR A 1 307 ? 26.283 5.249 -29.440 1.00 78.06 307 TYR A CA 1
ATOM 2503 C C . TYR A 1 307 ? 27.622 5.767 -29.954 1.00 78.06 307 TYR A C 1
ATOM 2505 O O . TYR A 1 307 ? 28.151 5.281 -30.954 1.00 78.06 307 TYR A O 1
ATOM 2513 N N . ARG A 1 308 ? 28.212 6.726 -29.242 1.00 70.88 308 ARG A N 1
ATOM 2514 C CA . ARG A 1 308 ? 29.554 7.231 -29.531 1.00 70.88 308 ARG A CA 1
ATOM 2515 C C . ARG A 1 308 ? 30.461 7.071 -28.327 1.00 70.88 308 ARG A C 1
ATOM 2517 O O . ARG A 1 308 ? 30.150 7.487 -27.211 1.00 70.88 308 ARG A O 1
ATOM 2524 N N . VAL A 1 309 ? 31.625 6.479 -28.581 1.00 64.19 309 VAL A N 1
ATOM 2525 C CA . VAL A 1 309 ? 32.711 6.384 -27.606 1.00 64.19 309 VAL A CA 1
ATOM 2526 C C . VAL A 1 309 ? 33.551 7.652 -27.708 1.00 64.19 309 VAL A C 1
ATOM 2528 O O . VAL A 1 309 ? 34.464 7.749 -28.526 1.00 64.19 309 VAL A O 1
ATOM 2531 N N . THR A 1 310 ? 33.229 8.638 -26.878 1.00 60.16 310 THR A N 1
ATOM 2532 C CA . THR A 1 310 ? 34.106 9.784 -26.612 1.00 60.16 310 THR A CA 1
ATOM 2533 C C . THR A 1 310 ? 35.218 9.402 -25.634 1.00 60.16 310 THR A C 1
ATOM 2535 O O . THR A 1 310 ? 35.077 8.485 -24.831 1.00 60.16 310 THR A O 1
ATOM 2538 N N . SER A 1 311 ? 36.337 10.128 -25.668 1.00 52.25 311 SER A N 1
ATOM 2539 C CA . SER A 1 311 ? 37.579 9.813 -24.938 1.00 52.25 311 SER A CA 1
ATOM 2540 C C . SER A 1 311 ? 37.521 9.920 -23.403 1.00 52.25 311 SER A C 1
ATOM 2542 O O . SER A 1 311 ? 38.557 9.783 -22.755 1.00 52.25 311 SER A O 1
ATOM 2544 N N . GLN A 1 312 ? 36.349 10.181 -22.812 1.00 54.19 312 GLN A N 1
ATOM 2545 C CA . GLN A 1 312 ? 36.170 10.339 -21.359 1.00 54.19 312 GLN A CA 1
ATOM 2546 C C . GLN A 1 312 ? 34.908 9.667 -20.798 1.00 54.19 312 GLN A C 1
ATOM 2548 O O . GLN A 1 312 ? 34.934 9.232 -19.654 1.00 54.19 312 GLN A O 1
ATOM 2553 N N . ASP A 1 313 ? 33.828 9.558 -21.574 1.00 57.44 313 ASP A N 1
ATOM 2554 C CA . ASP A 1 313 ? 32.590 8.866 -21.197 1.00 57.44 313 ASP A CA 1
ATOM 2555 C C . ASP A 1 313 ? 31.888 8.360 -22.484 1.00 57.44 313 ASP A C 1
ATOM 2557 O O . ASP A 1 313 ? 32.007 9.016 -23.528 1.00 57.44 313 ASP A O 1
ATOM 2561 N N . PRO A 1 314 ? 31.157 7.229 -22.452 1.00 62.41 314 PRO A N 1
ATOM 2562 C CA . PRO A 1 314 ? 30.303 6.783 -23.555 1.00 62.41 314 PRO A CA 1
ATOM 2563 C C . PRO A 1 314 ? 28.966 7.551 -23.588 1.00 62.41 314 PRO A C 1
ATOM 2565 O O . PRO A 1 314 ? 28.344 7.770 -22.547 1.00 62.41 314 PRO A O 1
ATOM 2568 N N . ILE A 1 315 ? 28.511 7.960 -24.779 1.00 68.69 315 ILE A N 1
ATOM 2569 C CA . ILE A 1 315 ? 27.377 8.888 -24.974 1.00 68.69 315 ILE A CA 1
ATOM 2570 C C . ILE A 1 315 ? 26.391 8.324 -26.018 1.00 68.69 315 ILE A C 1
ATOM 2572 O O . ILE A 1 315 ? 26.800 7.636 -26.950 1.00 68.69 315 ILE A O 1
ATOM 2576 N N . PHE A 1 316 ? 25.090 8.612 -25.872 1.00 71.19 316 PHE A N 1
ATOM 2577 C CA . PHE A 1 316 ? 24.031 8.218 -26.817 1.00 71.19 316 PHE A CA 1
ATOM 2578 C C . PHE A 1 316 ? 23.425 9.459 -27.487 1.00 71.19 316 PHE A C 1
ATOM 2580 O O . PHE A 1 316 ? 22.465 10.059 -26.999 1.00 71.19 316 PHE A O 1
ATOM 2587 N N . GLU A 1 317 ? 23.991 9.862 -28.622 1.00 71.69 317 GLU A N 1
ATOM 2588 C CA . GLU A 1 317 ? 23.555 11.052 -29.350 1.00 71.69 317 GLU A CA 1
ATOM 2589 C C . GLU A 1 317 ? 22.195 10.824 -30.021 1.00 71.69 317 GLU A C 1
ATOM 2591 O O . GLU A 1 317 ? 21.986 9.834 -30.721 1.00 71.69 317 GLU A O 1
ATOM 2596 N N . HIS A 1 318 ? 21.260 11.757 -29.821 1.00 74.56 318 HIS A N 1
ATOM 2597 C CA . HIS A 1 318 ? 19.969 11.739 -30.507 1.00 74.56 318 HIS A CA 1
ATOM 2598 C C . HIS A 1 318 ? 20.130 12.160 -31.964 1.00 74.56 318 HIS A C 1
ATOM 2600 O O . HIS A 1 318 ? 20.654 13.236 -32.256 1.00 74.56 318 HIS A O 1
ATOM 2606 N N . VAL A 1 319 ? 19.595 11.347 -32.864 1.00 76.69 319 VAL A N 1
ATOM 2607 C CA . VAL A 1 319 ? 19.733 11.486 -34.312 1.00 76.69 319 VAL A CA 1
ATOM 2608 C C . VAL A 1 319 ? 18.376 11.321 -34.984 1.00 76.69 319 VAL A C 1
ATOM 2610 O O . VAL A 1 319 ? 17.481 10.656 -34.465 1.00 76.69 319 VAL A O 1
ATOM 2613 N N . ASN A 1 320 ? 18.199 11.937 -36.152 1.00 78.88 320 ASN A N 1
ATOM 2614 C CA . ASN A 1 320 ? 16.950 11.805 -36.897 1.00 78.88 320 ASN A CA 1
ATOM 2615 C C . ASN A 1 320 ? 16.757 10.349 -37.341 1.00 78.88 320 ASN A C 1
ATOM 2617 O O . ASN A 1 320 ? 17.662 9.749 -37.922 1.00 78.88 320 ASN A O 1
ATOM 2621 N N . CYS A 1 321 ? 15.562 9.802 -37.112 1.00 75.94 321 CYS A N 1
ATOM 2622 C CA . CYS A 1 321 ? 15.190 8.463 -37.555 1.00 75.94 321 CYS A CA 1
ATOM 2623 C C . CYS A 1 321 ? 15.062 8.387 -39.084 1.00 75.94 321 CYS A C 1
ATOM 2625 O O . CYS A 1 321 ? 13.967 8.492 -39.635 1.00 75.94 321 CYS A O 1
ATOM 2627 N N . THR A 1 322 ? 16.181 8.186 -39.777 1.00 78.38 322 THR A N 1
ATOM 2628 C CA . THR A 1 322 ? 16.188 7.849 -41.204 1.00 78.38 322 THR A CA 1
ATOM 2629 C C . THR A 1 322 ? 15.646 6.435 -41.432 1.00 78.38 322 THR A C 1
ATOM 2631 O O . THR A 1 322 ? 15.622 5.600 -40.522 1.00 78.38 322 THR A O 1
ATOM 2634 N N . PHE A 1 323 ? 15.190 6.156 -42.657 1.00 62.88 323 PHE A N 1
ATOM 2635 C CA . PHE A 1 323 ? 14.652 4.843 -43.028 1.00 62.88 323 PHE A CA 1
ATOM 2636 C C . PHE A 1 323 ? 15.687 3.726 -42.790 1.00 62.88 323 PHE A C 1
ATOM 2638 O O . PHE A 1 323 ? 15.391 2.744 -42.112 1.00 62.88 323 PHE A O 1
ATOM 2645 N N . ASP A 1 324 ? 16.935 3.966 -43.201 1.00 64.88 324 ASP A N 1
ATOM 2646 C CA . ASP A 1 324 ? 18.061 3.028 -43.087 1.00 64.88 324 ASP A CA 1
ATOM 2647 C C . ASP A 1 324 ? 18.826 3.115 -41.751 1.00 64.88 324 ASP A C 1
ATOM 2649 O O . ASP A 1 324 ? 19.963 2.647 -41.648 1.00 64.88 324 ASP A O 1
ATOM 2653 N N . PHE A 1 325 ? 18.245 3.725 -40.705 1.00 70.69 325 PHE A N 1
ATOM 2654 C CA . PHE A 1 325 ? 18.962 3.981 -39.447 1.00 70.69 325 PHE A CA 1
ATOM 2655 C C . PHE A 1 325 ? 19.554 2.707 -38.813 1.00 70.69 325 PHE A C 1
ATOM 2657 O O . PHE A 1 325 ? 20.628 2.748 -38.207 1.00 70.69 325 PHE A O 1
ATOM 2664 N N . ILE A 1 326 ? 18.913 1.552 -39.010 1.00 72.69 326 ILE A N 1
ATOM 2665 C CA . ILE A 1 326 ? 19.499 0.247 -38.698 1.00 72.69 326 ILE A CA 1
ATOM 2666 C C . ILE A 1 326 ? 19.584 -0.598 -39.973 1.00 72.69 326 ILE A C 1
ATOM 2668 O O . ILE A 1 326 ? 18.574 -1.160 -40.402 1.00 72.69 326 ILE A O 1
ATOM 2672 N N . SER A 1 327 ? 20.806 -0.766 -40.490 1.00 66.12 327 SER A N 1
ATOM 2673 C CA . SER A 1 327 ? 21.145 -1.671 -41.602 1.00 66.12 327 SER A CA 1
ATOM 2674 C C . SER A 1 327 ? 20.470 -3.038 -41.466 1.00 66.12 327 SER A C 1
ATOM 2676 O O . SER A 1 327 ? 20.400 -3.597 -40.372 1.00 66.12 327 SER A O 1
ATOM 2678 N N . GLU A 1 328 ? 19.971 -3.604 -42.563 1.00 66.25 328 GLU 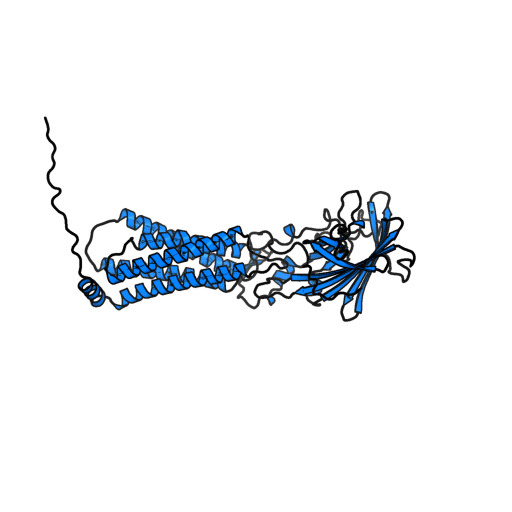A N 1
ATOM 2679 C CA . GLU A 1 328 ? 19.358 -4.942 -42.582 1.00 66.25 328 GLU A CA 1
ATOM 2680 C C . GLU A 1 328 ? 20.312 -6.040 -42.090 1.00 66.25 328 GLU A C 1
ATOM 2682 O O . GLU A 1 328 ? 19.869 -6.991 -41.452 1.00 66.25 328 GLU A O 1
ATOM 2687 N N . ASN A 1 329 ? 21.621 -5.854 -42.287 1.00 67.19 329 ASN A N 1
ATOM 2688 C CA . ASN A 1 329 ? 22.656 -6.829 -41.941 1.00 67.19 329 ASN A CA 1
ATOM 2689 C C . ASN A 1 329 ? 23.121 -6.778 -40.471 1.00 67.19 329 ASN A C 1
ATOM 2691 O O . ASN A 1 329 ? 23.944 -7.606 -40.074 1.00 67.19 329 ASN A O 1
ATOM 2695 N N . SER A 1 330 ? 22.664 -5.818 -39.656 1.00 70.31 330 SER A N 1
ATOM 2696 C CA . SER A 1 330 ? 23.048 -5.778 -38.237 1.00 70.31 330 SER A CA 1
ATOM 2697 C C . SER A 1 330 ? 22.235 -6.770 -37.402 1.00 70.31 330 SER A C 1
ATOM 2699 O O . SER A 1 330 ? 21.088 -7.087 -37.718 1.00 70.31 330 SER A O 1
ATOM 2701 N N . LYS A 1 331 ? 22.811 -7.255 -36.294 1.00 81.00 331 LYS A N 1
ATOM 2702 C CA . LYS A 1 331 ? 22.053 -8.058 -35.325 1.00 81.00 331 LYS A CA 1
ATOM 2703 C C . LYS A 1 331 ? 21.137 -7.132 -34.532 1.00 81.00 331 LYS A C 1
ATOM 2705 O O . LYS A 1 331 ? 21.617 -6.187 -33.906 1.00 81.00 331 LYS A O 1
ATOM 2710 N N . LYS A 1 332 ? 19.833 -7.407 -34.569 1.00 85.56 332 LYS A N 1
ATOM 2711 C CA . LYS A 1 332 ? 18.791 -6.593 -33.933 1.00 85.56 332 LYS A CA 1
ATOM 2712 C C . LYS A 1 332 ? 18.124 -7.403 -32.831 1.00 85.56 332 LYS A C 1
ATOM 2714 O O . LYS A 1 332 ? 17.619 -8.496 -33.090 1.00 85.56 332 LYS A O 1
ATOM 2719 N N . ASP A 1 333 ? 18.116 -6.828 -31.639 1.00 87.94 333 ASP A N 1
ATOM 2720 C CA . ASP A 1 333 ? 17.370 -7.315 -30.488 1.00 87.94 333 ASP A CA 1
ATOM 2721 C C . ASP A 1 333 ? 16.255 -6.305 -30.207 1.00 87.94 333 ASP A C 1
ATOM 2723 O O . ASP A 1 333 ? 16.519 -5.131 -29.945 1.00 87.94 333 ASP A O 1
ATOM 2727 N N . THR A 1 334 ? 15.002 -6.736 -30.296 1.00 89.50 334 THR A N 1
ATOM 2728 C CA . THR A 1 334 ? 13.831 -5.881 -30.094 1.00 89.50 334 THR A CA 1
ATOM 2729 C C . THR A 1 334 ? 13.029 -6.381 -28.906 1.00 89.50 334 THR A C 1
ATOM 2731 O O . THR A 1 334 ? 12.661 -7.550 -28.851 1.00 89.50 334 THR A O 1
ATOM 2734 N N . ILE A 1 335 ? 12.691 -5.485 -27.984 1.00 91.38 335 ILE A N 1
ATOM 2735 C CA . ILE A 1 335 ? 11.711 -5.748 -26.934 1.00 91.38 335 ILE A CA 1
ATOM 2736 C C . ILE A 1 335 ? 10.454 -4.958 -27.261 1.00 91.38 335 ILE A C 1
ATOM 2738 O O . ILE A 1 335 ? 10.502 -3.744 -27.472 1.00 91.38 335 ILE A O 1
ATOM 2742 N N . LEU A 1 336 ? 9.335 -5.667 -27.317 1.00 92.38 336 LEU A N 1
ATOM 2743 C CA . LEU A 1 336 ? 8.008 -5.084 -27.382 1.00 92.38 336 LEU A CA 1
ATOM 2744 C C . LEU A 1 336 ? 7.428 -5.107 -25.973 1.00 92.38 336 LEU A C 1
ATOM 2746 O O . LEU A 1 336 ? 7.489 -6.137 -25.306 1.00 92.38 336 LEU A O 1
ATOM 2750 N N . PHE A 1 337 ? 6.858 -3.991 -25.547 1.00 93.94 337 PHE A N 1
ATOM 2751 C CA . PHE A 1 337 ? 6.120 -3.827 -24.306 1.00 93.94 337 PHE A CA 1
ATOM 2752 C C . PHE A 1 337 ? 4.683 -3.437 -24.632 1.00 93.94 337 PHE A C 1
ATOM 2754 O O . PHE A 1 337 ? 4.452 -2.609 -25.514 1.00 93.94 337 PHE A O 1
ATOM 2761 N N . TRP A 1 338 ? 3.731 -3.965 -23.874 1.00 93.56 338 TRP A N 1
ATOM 2762 C CA . TRP A 1 338 ? 2.387 -3.410 -23.774 1.00 93.56 338 TRP A CA 1
ATOM 2763 C C . TRP A 1 338 ? 2.120 -3.099 -22.308 1.00 93.56 338 TRP A C 1
ATOM 2765 O O . TRP A 1 338 ? 2.108 -4.013 -21.486 1.00 93.56 338 TRP A O 1
ATOM 2775 N N . PHE A 1 339 ? 1.942 -1.817 -21.998 1.00 93.38 339 PHE A N 1
ATOM 2776 C CA . PHE A 1 339 ? 1.543 -1.320 -20.687 1.00 93.38 339 PHE A CA 1
ATOM 2777 C C . PHE A 1 339 ? 0.047 -1.002 -20.682 1.00 93.38 339 PHE A C 1
ATOM 2779 O O . PHE A 1 339 ? -0.473 -0.442 -21.648 1.00 93.38 339 PHE A O 1
ATOM 2786 N N . TYR A 1 340 ? -0.632 -1.332 -19.589 1.00 92.31 340 TYR A N 1
ATOM 2787 C CA . TYR A 1 340 ? -2.061 -1.119 -19.389 1.00 92.31 340 TYR A CA 1
ATOM 2788 C C . TYR A 1 340 ? -2.320 -0.589 -17.975 1.00 92.31 340 TYR A C 1
ATOM 2790 O O . TYR A 1 340 ? -1.925 -1.222 -16.991 1.00 92.31 340 TYR A O 1
ATOM 2798 N N . PHE A 1 341 ? -3.010 0.543 -17.862 1.00 89.75 341 PHE A N 1
ATOM 2799 C CA . PHE A 1 341 ? -3.344 1.140 -16.575 1.00 89.75 341 PHE A CA 1
ATOM 2800 C C . PHE A 1 341 ? -4.601 0.499 -15.981 1.00 89.75 341 PHE A C 1
ATOM 2802 O O . PHE A 1 341 ? -5.729 0.655 -16.455 1.00 89.75 341 PHE A O 1
ATOM 2809 N N . ARG A 1 342 ? -4.413 -0.231 -14.883 1.00 88.56 342 ARG A N 1
ATOM 2810 C CA . ARG A 1 342 ? -5.502 -0.706 -14.036 1.00 88.56 342 ARG A CA 1
ATOM 2811 C C . ARG A 1 342 ? -5.938 0.452 -13.151 1.00 88.56 342 ARG A C 1
ATOM 2813 O O . ARG A 1 342 ? -5.358 0.693 -12.092 1.00 88.56 342 ARG A O 1
ATOM 2820 N N . ARG A 1 343 ? -6.983 1.148 -13.604 1.00 82.62 343 ARG A N 1
ATOM 2821 C CA . ARG A 1 343 ? -7.633 2.228 -12.852 1.00 82.62 343 ARG A CA 1
ATOM 2822 C C . ARG A 1 343 ? -7.895 1.797 -11.395 1.00 82.62 343 ARG A C 1
ATOM 2824 O O . ARG A 1 343 ? -8.327 0.655 -11.193 1.00 82.62 343 ARG A O 1
ATOM 2831 N N . PRO A 1 344 ? -7.668 2.682 -10.403 1.00 77.88 344 PRO A N 1
ATOM 2832 C CA . PRO A 1 344 ? -7.937 2.411 -8.996 1.00 77.88 344 PRO A CA 1
ATOM 2833 C C . PRO A 1 344 ? -9.296 1.748 -8.727 1.00 77.88 344 PRO A C 1
ATOM 2835 O O . PRO A 1 344 ? -10.300 2.008 -9.391 1.00 77.88 344 PRO A O 1
ATOM 2838 N N . GLN A 1 345 ? -9.328 0.888 -7.714 1.00 77.19 345 GLN A N 1
ATOM 2839 C CA . GLN A 1 345 ? -10.528 0.185 -7.254 1.00 77.19 345 GLN A CA 1
ATOM 2840 C C . GLN A 1 345 ? -10.604 0.251 -5.729 1.00 77.19 345 GLN A C 1
ATOM 2842 O O . GLN A 1 345 ? -9.641 0.638 -5.076 1.00 77.19 345 GLN A O 1
ATOM 2847 N N . LYS A 1 346 ? -11.720 -0.199 -5.137 1.00 71.31 346 LYS A N 1
ATOM 2848 C CA . LYS A 1 346 ? -11.954 -0.156 -3.679 1.00 71.31 346 LYS A CA 1
ATOM 2849 C C . LYS A 1 346 ? -10.774 -0.658 -2.828 1.00 71.31 346 LYS A C 1
ATOM 2851 O O . LYS A 1 346 ? -10.552 -0.137 -1.743 1.00 71.31 346 LYS A O 1
ATOM 2856 N N . HIS A 1 347 ? -10.048 -1.664 -3.315 1.00 76.56 347 HIS A N 1
ATOM 2857 C CA . HIS A 1 347 ? -8.892 -2.245 -2.629 1.00 76.56 347 HIS A CA 1
ATOM 2858 C C . HIS A 1 347 ? -7.557 -2.008 -3.354 1.00 76.56 347 HIS A C 1
ATOM 2860 O O . HIS A 1 347 ? -6.526 -2.422 -2.843 1.00 76.56 347 HIS A O 1
ATOM 2866 N N . LEU A 1 348 ? -7.566 -1.344 -4.514 1.00 78.81 348 LEU A N 1
ATOM 2867 C CA . LEU A 1 348 ? -6.380 -0.990 -5.294 1.00 78.81 348 LEU A CA 1
ATOM 2868 C C . LEU A 1 348 ? -6.272 0.539 -5.313 1.00 78.81 348 LEU A C 1
ATOM 2870 O O . LEU A 1 348 ? -6.720 1.193 -6.256 1.00 78.81 348 LEU A O 1
ATOM 2874 N N . ILE A 1 349 ? -5.753 1.100 -4.221 1.00 75.81 349 ILE A N 1
ATOM 2875 C CA . ILE A 1 349 ? -5.621 2.551 -4.036 1.00 75.81 349 ILE A CA 1
ATOM 2876 C C . ILE A 1 349 ? -4.573 3.077 -5.023 1.00 75.81 349 ILE A C 1
ATOM 2878 O O . ILE A 1 349 ? -3.525 2.459 -5.195 1.00 75.81 349 ILE A O 1
ATOM 2882 N N . LEU A 1 350 ? -4.868 4.195 -5.692 1.00 78.50 350 LEU A N 1
ATOM 2883 C CA . LEU A 1 350 ? -4.050 4.787 -6.761 1.00 78.50 350 LEU A CA 1
ATOM 2884 C C . LEU A 1 350 ? -3.753 3.900 -7.993 1.00 78.50 350 LEU A C 1
ATOM 2886 O O . LEU A 1 350 ? -3.115 4.372 -8.929 1.00 78.50 350 LEU A O 1
ATOM 2890 N N . GLY A 1 351 ? -4.321 2.693 -8.085 1.00 83.19 351 GLY A N 1
ATOM 2891 C CA . GLY A 1 351 ? -4.231 1.851 -9.282 1.00 83.19 351 GLY A CA 1
ATOM 2892 C C . GLY A 1 351 ? -2.907 1.097 -9.417 1.00 83.19 351 GLY A C 1
ATOM 2893 O O . GLY A 1 351 ? -2.101 1.031 -8.493 1.00 83.19 351 GLY A O 1
ATOM 2894 N N . ASP A 1 352 ? -2.700 0.495 -10.585 1.00 89.62 352 ASP A N 1
ATOM 2895 C CA . ASP A 1 352 ? -1.510 -0.289 -10.946 1.00 89.62 352 ASP A CA 1
ATOM 2896 C C . ASP A 1 352 ? -1.252 -0.159 -12.455 1.00 89.62 352 ASP A C 1
ATOM 2898 O O . ASP A 1 352 ? -2.199 -0.047 -13.233 1.00 89.62 352 ASP A O 1
ATOM 2902 N N . ILE A 1 353 ? 0.005 -0.212 -12.896 1.00 91.06 353 ILE A N 1
ATOM 2903 C CA . ILE A 1 353 ? 0.332 -0.334 -14.324 1.00 91.06 353 ILE A CA 1
ATOM 2904 C C . ILE A 1 353 ? 0.779 -1.769 -14.565 1.00 91.06 353 ILE A C 1
ATOM 2906 O O . ILE A 1 353 ? 1.861 -2.185 -14.148 1.00 91.06 353 ILE A O 1
ATOM 2910 N N . ALA A 1 354 ? -0.064 -2.531 -15.254 1.00 93.50 354 ALA A N 1
ATOM 2911 C CA . ALA A 1 354 ? 0.269 -3.873 -15.692 1.00 93.50 354 ALA A CA 1
ATOM 2912 C C . ALA A 1 354 ? 1.071 -3.827 -16.998 1.00 93.50 354 ALA A C 1
ATOM 2914 O O . ALA A 1 354 ? 0.885 -2.922 -17.811 1.00 93.50 354 ALA A O 1
ATOM 2915 N N . TYR A 1 355 ? 1.934 -4.815 -17.233 1.00 94.12 355 TYR A N 1
ATOM 2916 C CA . TYR A 1 355 ? 2.650 -4.950 -18.496 1.00 94.12 355 TYR A CA 1
ATOM 2917 C C . TYR A 1 355 ? 2.809 -6.399 -18.948 1.00 94.12 355 TYR A C 1
ATOM 2919 O O . TYR A 1 355 ? 2.927 -7.316 -18.137 1.00 94.12 355 TYR A O 1
ATOM 2927 N N . ASN A 1 356 ? 2.899 -6.598 -20.257 1.00 93.88 356 ASN A N 1
ATOM 2928 C CA . ASN A 1 356 ? 3.508 -7.789 -20.840 1.00 93.88 356 ASN A CA 1
ATOM 2929 C C . ASN A 1 356 ? 4.609 -7.366 -21.812 1.00 93.88 356 ASN A C 1
ATOM 2931 O O . ASN A 1 356 ? 4.619 -6.233 -22.300 1.00 93.88 356 ASN A O 1
ATOM 2935 N N . ALA A 1 357 ? 5.546 -8.267 -22.084 1.00 93.06 357 ALA A N 1
ATOM 2936 C CA . ALA A 1 357 ? 6.626 -8.010 -23.014 1.00 93.06 357 ALA A CA 1
ATOM 2937 C C . ALA A 1 357 ? 6.994 -9.252 -23.833 1.00 93.06 357 ALA A C 1
ATOM 2939 O O . ALA A 1 357 ? 6.777 -10.391 -23.420 1.00 93.06 357 ALA A O 1
ATOM 2940 N N . LYS A 1 358 ? 7.554 -9.016 -25.019 1.00 91.81 358 LYS A N 1
ATOM 2941 C CA . LYS A 1 358 ? 8.093 -10.049 -25.910 1.00 91.81 358 LYS A CA 1
ATOM 2942 C C . LYS A 1 358 ? 9.453 -9.643 -26.432 1.00 91.81 358 LYS A C 1
ATOM 2944 O O . LYS A 1 358 ? 9.705 -8.461 -26.661 1.00 91.81 358 LYS A O 1
ATOM 2949 N N . PHE A 1 359 ? 10.318 -10.630 -26.621 1.00 90.81 359 PHE A N 1
ATOM 2950 C CA . PHE A 1 359 ? 11.685 -10.426 -27.069 1.00 90.81 359 PHE A CA 1
ATOM 2951 C C . PHE A 1 359 ? 11.893 -11.057 -28.440 1.00 90.81 359 PHE A C 1
ATOM 2953 O O . PHE A 1 359 ? 11.784 -12.266 -28.600 1.00 90.81 359 PHE A O 1
ATOM 2960 N N . LEU A 1 360 ? 12.191 -10.234 -29.436 1.00 89.25 360 LEU A N 1
ATOM 2961 C CA . LEU A 1 360 ? 12.462 -10.635 -30.806 1.00 89.25 360 LEU A CA 1
ATOM 2962 C C . LEU A 1 360 ? 13.969 -10.515 -31.058 1.00 89.25 360 LEU A C 1
ATOM 2964 O O . LEU A 1 360 ? 14.503 -9.408 -31.102 1.00 89.25 360 LEU A O 1
ATOM 2968 N N . THR A 1 361 ? 14.651 -11.644 -31.242 1.00 87.06 361 THR A N 1
ATOM 2969 C CA . THR A 1 361 ? 16.076 -11.685 -31.616 1.00 87.06 361 THR A CA 1
ATOM 2970 C C . THR A 1 361 ? 16.285 -12.668 -32.762 1.00 87.06 361 THR A C 1
ATOM 2972 O O . THR A 1 361 ? 15.702 -13.753 -32.779 1.00 87.06 361 THR A O 1
ATOM 2975 N N . ASN A 1 362 ? 17.089 -12.279 -33.757 1.00 82.12 362 ASN A N 1
ATOM 2976 C CA . ASN A 1 362 ? 17.320 -13.046 -34.992 1.00 82.12 362 ASN A CA 1
ATOM 2977 C C . ASN A 1 362 ? 16.010 -13.505 -35.682 1.00 82.12 362 ASN A C 1
ATOM 2979 O O . ASN A 1 362 ? 15.905 -14.643 -36.133 1.00 82.12 362 ASN A O 1
ATOM 2983 N N . ASN A 1 363 ? 15.000 -12.627 -35.726 1.00 81.38 363 ASN A N 1
ATOM 2984 C CA . ASN A 1 363 ? 13.643 -12.880 -36.241 1.00 81.38 363 ASN A CA 1
ATOM 2985 C C . ASN A 1 363 ? 12.839 -13.990 -35.525 1.00 81.38 363 ASN A C 1
ATOM 2987 O O . ASN A 1 363 ? 11.758 -14.347 -35.988 1.00 81.38 363 ASN A O 1
ATOM 2991 N N . VAL A 1 364 ? 13.305 -14.498 -34.378 1.00 84.81 364 VAL A N 1
ATOM 2992 C CA . VAL A 1 364 ? 12.544 -15.426 -33.528 1.00 84.81 364 VAL A CA 1
ATOM 2993 C C . VAL A 1 364 ? 11.952 -14.662 -32.345 1.00 84.81 364 VAL A C 1
ATOM 2995 O O . VAL A 1 364 ? 12.667 -13.971 -31.618 1.00 84.81 364 VAL A O 1
ATOM 2998 N N . CYS A 1 365 ? 10.635 -14.777 -32.175 1.00 87.25 365 CYS A N 1
ATOM 2999 C CA . CYS A 1 365 ? 9.882 -14.171 -31.082 1.00 87.25 365 CYS A CA 1
ATOM 3000 C C . CYS A 1 365 ? 9.866 -15.109 -29.866 1.00 87.25 365 CYS A C 1
ATOM 3002 O O . CYS A 1 365 ? 9.407 -16.246 -29.964 1.00 87.25 365 CYS A O 1
ATOM 3004 N N . TYR A 1 366 ? 10.337 -14.618 -28.724 1.00 88.50 366 TYR A N 1
ATOM 3005 C CA . TYR A 1 366 ? 10.358 -15.312 -27.442 1.00 88.50 366 TYR A CA 1
ATOM 3006 C C . TYR A 1 366 ? 9.407 -14.626 -26.462 1.00 88.50 366 TYR A C 1
ATOM 3008 O O . TYR A 1 366 ? 9.391 -13.396 -26.340 1.00 88.50 366 TYR A O 1
ATOM 3016 N N . ASP A 1 367 ? 8.654 -15.430 -25.716 1.00 86.81 367 ASP A N 1
ATOM 3017 C CA . ASP A 1 367 ? 7.957 -14.946 -24.530 1.00 86.81 367 ASP A CA 1
ATOM 3018 C C . ASP A 1 367 ? 8.973 -14.641 -23.418 1.00 86.81 367 ASP A C 1
ATOM 3020 O O . ASP A 1 367 ? 10.024 -15.284 -23.297 1.00 86.81 367 ASP A O 1
ATOM 3024 N N . VAL A 1 368 ? 8.645 -13.668 -22.572 1.00 87.94 368 VAL A N 1
ATOM 3025 C CA . VAL A 1 368 ? 9.428 -13.357 -21.372 1.00 87.94 368 VAL A CA 1
ATOM 3026 C C . VAL A 1 368 ? 8.707 -13.840 -20.116 1.00 87.94 368 VAL A C 1
ATOM 3028 O O . VAL A 1 368 ? 7.493 -14.051 -20.092 1.00 87.94 368 VAL A O 1
ATOM 3031 N N . ASN A 1 369 ? 9.473 -14.000 -19.046 1.00 86.75 369 ASN A N 1
ATOM 3032 C CA . ASN A 1 369 ? 8.967 -14.024 -17.681 1.00 86.75 369 ASN A CA 1
ATOM 3033 C C . ASN A 1 369 ? 9.469 -12.770 -16.962 1.00 86.75 369 ASN A C 1
ATOM 3035 O O . ASN A 1 369 ? 10.496 -12.211 -17.342 1.00 86.75 369 ASN A O 1
ATOM 3039 N N . ALA A 1 370 ? 8.800 -12.378 -15.884 1.00 84.25 370 ALA A N 1
ATOM 3040 C CA . ALA A 1 370 ? 9.346 -11.414 -14.941 1.00 84.25 370 ALA A CA 1
ATOM 3041 C C . ALA A 1 370 ? 9.494 -12.051 -13.560 1.00 84.25 370 ALA A C 1
ATOM 3043 O O . ALA A 1 370 ? 8.627 -12.811 -13.125 1.00 84.25 370 ALA A O 1
ATOM 3044 N N . ASN A 1 371 ? 10.575 -11.707 -12.865 1.00 81.81 371 ASN A N 1
ATOM 3045 C CA . ASN A 1 371 ? 10.692 -11.887 -11.426 1.00 81.81 371 ASN A CA 1
ATOM 3046 C C . ASN A 1 371 ? 10.825 -10.498 -10.798 1.00 81.81 371 ASN A C 1
ATOM 3048 O O . ASN A 1 371 ? 11.845 -9.829 -10.986 1.00 81.81 371 ASN A O 1
ATOM 3052 N N . GLN A 1 372 ? 9.768 -10.053 -10.111 1.00 80.25 372 GLN A N 1
ATOM 3053 C CA . GLN A 1 372 ? 9.609 -8.667 -9.659 1.00 80.25 372 GLN A CA 1
ATOM 3054 C C . GLN A 1 372 ? 9.849 -7.686 -10.827 1.00 80.25 372 GLN A C 1
ATOM 3056 O O . GLN A 1 372 ? 9.120 -7.703 -11.816 1.00 80.25 372 GLN A O 1
ATOM 3061 N N . THR A 1 373 ? 10.904 -6.878 -10.732 1.00 80.44 373 THR A N 1
ATOM 3062 C CA . THR A 1 373 ? 11.295 -5.839 -11.693 1.00 80.44 373 THR A CA 1
ATOM 3063 C C . THR A 1 373 ? 12.210 -6.349 -12.811 1.00 80.44 373 THR A C 1
ATOM 3065 O O . THR A 1 373 ? 12.513 -5.597 -13.733 1.00 80.44 373 THR A O 1
ATOM 3068 N N . THR A 1 374 ? 12.672 -7.605 -12.759 1.00 83.75 374 THR A N 1
ATOM 3069 C CA . THR A 1 374 ? 13.638 -8.169 -13.722 1.00 83.75 374 THR A CA 1
ATOM 3070 C C . THR A 1 374 ? 12.942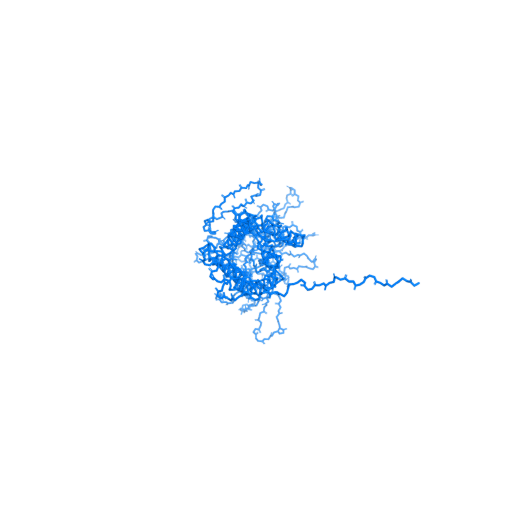 -8.996 -14.798 1.00 83.75 374 THR A C 1
ATOM 3072 O O . THR A 1 374 ? 12.226 -9.945 -14.484 1.00 83.75 374 THR A O 1
ATOM 3075 N N . ILE A 1 375 ? 13.203 -8.670 -16.063 1.00 85.12 375 ILE A N 1
ATOM 3076 C CA . ILE A 1 375 ? 12.707 -9.373 -17.250 1.00 85.12 375 ILE A CA 1
ATOM 3077 C C . ILE A 1 375 ? 13.703 -10.465 -17.636 1.00 85.12 375 ILE A C 1
ATOM 3079 O O . ILE A 1 375 ? 14.906 -10.222 -17.724 1.00 85.12 375 ILE A O 1
ATOM 3083 N N . ILE A 1 376 ? 13.195 -11.665 -17.895 1.00 84.88 376 ILE A N 1
ATOM 3084 C CA . ILE A 1 376 ? 13.962 -12.888 -18.127 1.00 84.88 376 ILE A CA 1
ATOM 3085 C C . ILE A 1 376 ? 13.470 -13.539 -19.425 1.00 84.88 376 ILE A C 1
ATOM 3087 O O . ILE A 1 376 ? 12.265 -13.727 -19.605 1.00 84.88 376 ILE A O 1
ATOM 3091 N N . GLN A 1 377 ? 14.382 -13.916 -20.324 1.00 79.81 377 GLN A N 1
ATOM 3092 C CA . GLN A 1 377 ? 14.028 -14.645 -21.546 1.00 79.81 377 GLN A CA 1
ATOM 3093 C C . GLN A 1 377 ? 13.541 -16.060 -21.200 1.00 79.81 377 GLN A C 1
ATOM 3095 O O . GLN A 1 377 ? 14.220 -16.772 -20.463 1.00 79.81 377 GLN A O 1
ATOM 3100 N N . SER A 1 378 ? 12.386 -16.485 -21.731 1.00 71.81 378 SER A N 1
ATOM 3101 C CA . SER A 1 378 ? 11.819 -17.812 -21.454 1.00 71.81 378 SER A CA 1
ATOM 3102 C C . SER A 1 378 ? 12.021 -18.762 -22.638 1.00 71.81 378 SER A C 1
ATOM 3104 O O . SER A 1 378 ? 11.289 -18.702 -23.625 1.00 71.81 378 SER A O 1
ATOM 3106 N N . PHE A 1 379 ? 12.957 -19.706 -22.527 1.00 65.44 379 PHE A N 1
ATOM 3107 C CA . PHE A 1 379 ? 13.181 -20.757 -23.536 1.00 65.44 379 PHE A CA 1
ATOM 3108 C C . PHE A 1 379 ? 12.256 -21.974 -23.324 1.00 65.44 379 PHE A C 1
ATOM 3110 O O . PHE A 1 379 ? 12.701 -23.115 -23.198 1.00 65.44 379 PHE A O 1
ATOM 3117 N N . GLY A 1 380 ? 10.943 -21.731 -23.264 1.00 60.62 380 GLY A N 1
ATOM 3118 C CA . GLY A 1 380 ? 9.939 -22.782 -23.061 1.00 60.62 380 GLY A CA 1
ATOM 3119 C C . GLY A 1 380 ? 10.171 -23.607 -21.785 1.00 60.62 380 GLY A C 1
ATOM 3120 O O . GLY A 1 380 ? 10.394 -23.051 -20.712 1.00 60.62 380 GLY A O 1
ATOM 3121 N N . ASN A 1 381 ? 10.121 -24.937 -21.910 1.00 51.88 381 ASN A N 1
ATOM 3122 C CA . ASN A 1 381 ? 10.233 -25.885 -20.792 1.00 51.88 381 ASN A CA 1
ATOM 3123 C C . ASN A 1 381 ? 11.683 -26.152 -20.315 1.00 51.88 381 ASN A C 1
ATOM 3125 O O . ASN A 1 381 ? 11.878 -27.043 -19.491 1.00 51.88 381 ASN A O 1
ATOM 3129 N N . GLU A 1 382 ? 12.697 -25.422 -20.801 1.00 50.34 382 GLU A N 1
ATOM 3130 C CA . GLU A 1 382 ? 14.098 -25.561 -20.361 1.00 50.34 382 GLU A CA 1
ATOM 3131 C C . GLU A 1 382 ? 14.513 -24.434 -19.385 1.00 50.34 382 GLU A C 1
ATOM 3133 O O . GLU A 1 382 ? 15.124 -23.445 -19.801 1.00 50.34 382 GLU A O 1
ATOM 3138 N N . PRO A 1 383 ? 14.263 -24.557 -18.062 1.00 52.94 383 PRO A N 1
ATOM 3139 C CA . PRO A 1 383 ? 14.556 -23.491 -17.094 1.00 52.94 383 PRO A CA 1
ATOM 3140 C C . PRO A 1 383 ? 16.053 -23.164 -16.926 1.00 52.94 383 PRO A C 1
ATOM 3142 O O . PRO A 1 383 ? 16.389 -22.160 -16.302 1.00 52.94 383 PRO A O 1
ATOM 3145 N N . GLN A 1 384 ? 16.963 -23.979 -17.475 1.00 48.59 384 GLN A N 1
ATOM 3146 C CA . GLN A 1 384 ? 18.418 -23.795 -17.370 1.00 48.59 384 GLN A CA 1
ATOM 3147 C C . GLN A 1 384 ? 19.012 -22.741 -18.329 1.00 48.59 384 GLN A C 1
ATOM 3149 O O . GLN A 1 384 ? 20.197 -22.443 -18.213 1.00 48.59 384 GLN A O 1
ATOM 3154 N N . LYS A 1 385 ? 18.231 -22.159 -19.254 1.00 56.59 385 LYS A N 1
ATOM 3155 C CA . LYS A 1 385 ? 18.701 -21.121 -20.207 1.00 56.59 385 LYS A CA 1
ATOM 3156 C C . LYS A 1 385 ? 18.127 -19.719 -19.958 1.00 56.59 385 LYS A C 1
ATOM 3158 O O . LYS A 1 385 ? 18.259 -18.837 -20.799 1.00 56.59 385 LYS A O 1
ATOM 3163 N N . ASN A 1 386 ? 17.488 -19.504 -18.814 1.00 67.12 386 ASN A N 1
ATOM 3164 C CA . ASN A 1 386 ? 16.843 -18.239 -18.476 1.00 67.12 386 ASN A CA 1
ATOM 3165 C C . ASN A 1 386 ? 17.877 -17.127 -18.195 1.00 67.12 386 ASN A C 1
ATOM 3167 O O . ASN A 1 386 ? 18.424 -17.054 -17.095 1.00 67.12 386 ASN A O 1
ATOM 3171 N N . SER A 1 387 ? 18.124 -16.246 -19.170 1.00 72.75 387 SER A N 1
ATOM 3172 C CA . SER A 1 387 ? 18.995 -15.067 -19.035 1.00 72.75 387 SER A CA 1
ATOM 3173 C C . SER A 1 387 ? 18.197 -13.785 -18.742 1.00 72.75 387 SER A C 1
ATOM 3175 O O . SER A 1 387 ? 17.118 -13.597 -19.319 1.00 72.75 387 SER A O 1
ATOM 3177 N N . PRO A 1 388 ? 18.693 -12.879 -17.875 1.00 80.00 388 PRO A N 1
ATOM 3178 C CA . PRO A 1 388 ? 18.063 -11.582 -17.648 1.00 80.00 388 PRO A CA 1
ATOM 3179 C C . PRO A 1 388 ? 18.235 -10.689 -18.885 1.00 80.00 388 PRO A C 1
ATOM 3181 O O . PRO A 1 388 ? 19.345 -10.433 -19.327 1.00 80.00 388 PRO A O 1
ATOM 3184 N N . ILE A 1 389 ? 17.133 -10.192 -19.442 1.00 83.88 389 ILE A N 1
ATOM 3185 C CA . ILE A 1 389 ? 17.157 -9.250 -20.573 1.00 83.88 389 ILE A CA 1
ATOM 3186 C C . ILE A 1 389 ? 17.372 -7.818 -20.056 1.00 83.88 389 ILE A C 1
ATOM 3188 O O . ILE A 1 389 ? 18.074 -7.008 -20.666 1.00 83.88 389 ILE A O 1
ATOM 3192 N N . GLY A 1 390 ? 16.756 -7.488 -18.919 1.00 85.81 390 GLY A N 1
ATOM 3193 C CA . GLY A 1 390 ? 16.763 -6.138 -18.370 1.00 85.81 390 GLY A CA 1
ATOM 3194 C C . GLY A 1 390 ? 15.863 -5.978 -17.149 1.00 85.81 390 GLY A C 1
ATOM 3195 O O . GLY A 1 390 ? 15.382 -6.960 -16.583 1.00 85.81 390 GLY A O 1
ATOM 3196 N N . ARG A 1 391 ? 15.630 -4.731 -16.737 1.00 89.62 391 ARG A N 1
ATOM 3197 C CA . ARG A 1 391 ? 14.827 -4.360 -15.565 1.00 89.62 391 ARG A CA 1
ATOM 3198 C C . ARG A 1 391 ? 13.911 -3.177 -15.867 1.00 89.62 391 ARG A C 1
ATOM 3200 O O . ARG A 1 391 ? 14.316 -2.273 -16.594 1.00 89.62 391 ARG A O 1
ATOM 3207 N N . LEU A 1 392 ? 12.716 -3.175 -15.276 1.00 90.19 392 LEU A N 1
ATOM 3208 C CA . LEU A 1 392 ? 11.766 -2.058 -15.284 1.00 90.19 392 LEU A CA 1
ATOM 3209 C C . LEU A 1 392 ? 11.580 -1.514 -13.867 1.00 90.19 392 LEU A C 1
ATOM 3211 O O . LEU A 1 392 ? 11.243 -2.284 -12.970 1.00 90.19 392 LEU A O 1
ATOM 3215 N N . LEU A 1 393 ? 11.762 -0.207 -13.682 1.00 90.00 393 LEU A N 1
ATOM 3216 C CA . LEU A 1 393 ? 11.546 0.493 -12.412 1.00 90.00 393 LEU A CA 1
ATOM 3217 C C . LEU A 1 393 ? 10.713 1.759 -12.616 1.00 90.00 393 LEU A C 1
ATOM 3219 O O . LEU A 1 393 ? 10.795 2.381 -13.673 1.00 90.00 393 LEU A O 1
ATOM 3223 N N . TYR A 1 394 ? 9.980 2.178 -11.589 1.00 88.88 394 TYR A N 1
ATOM 3224 C CA . TYR A 1 394 ? 9.497 3.551 -11.486 1.00 88.88 394 TYR A CA 1
ATOM 3225 C C . TYR A 1 394 ? 10.594 4.426 -10.888 1.00 88.88 394 TYR A C 1
ATOM 3227 O O . TYR A 1 394 ? 11.090 4.144 -9.796 1.00 88.88 394 TYR A O 1
ATOM 3235 N N . LEU A 1 395 ? 10.988 5.476 -11.606 1.00 87.00 395 LEU A N 1
ATOM 3236 C CA . LEU A 1 395 ? 12.026 6.415 -11.176 1.00 87.00 395 LEU A CA 1
ATOM 3237 C C . LEU A 1 395 ? 11.552 7.849 -11.447 1.00 87.00 395 LEU A C 1
ATOM 3239 O O . LEU A 1 395 ? 10.817 8.094 -12.406 1.00 87.00 395 LEU A O 1
ATOM 3243 N N . LYS A 1 396 ? 11.968 8.802 -10.608 1.00 84.12 396 LYS A N 1
ATOM 3244 C CA . LYS A 1 396 ? 11.610 10.225 -10.739 1.00 84.12 396 LYS A CA 1
ATOM 3245 C C . LYS A 1 396 ? 12.777 11.011 -11.293 1.00 84.12 396 LYS A C 1
ATOM 3247 O O . LYS A 1 396 ? 13.906 10.850 -10.828 1.00 84.12 396 LYS A O 1
ATOM 3252 N N . ARG A 1 397 ? 12.505 11.901 -12.244 1.00 79.44 397 ARG A N 1
ATOM 3253 C CA . ARG A 1 397 ? 13.507 12.829 -12.778 1.00 79.44 397 ARG A CA 1
ATOM 3254 C C . ARG A 1 397 ? 13.891 13.839 -11.693 1.00 79.44 397 ARG A C 1
ATOM 3256 O O . ARG A 1 397 ? 13.031 14.466 -11.080 1.00 79.44 397 ARG A O 1
ATOM 3263 N N . ASN A 1 398 ? 15.191 13.997 -11.442 1.00 74.00 398 ASN A N 1
ATOM 3264 C CA . ASN A 1 398 ? 15.697 15.033 -10.539 1.00 74.00 398 ASN A CA 1
ATOM 3265 C C . ASN A 1 398 ? 15.279 16.420 -11.074 1.00 74.00 398 ASN A C 1
ATOM 3267 O O . ASN A 1 398 ? 15.396 16.666 -12.273 1.00 74.00 398 ASN A O 1
ATOM 3271 N N . SER A 1 399 ? 14.840 17.343 -10.209 1.00 66.50 399 SER A N 1
ATOM 3272 C CA . SER A 1 399 ? 14.349 18.684 -10.587 1.00 66.50 399 SER A CA 1
ATOM 3273 C C . SER A 1 399 ? 15.349 19.528 -11.391 1.00 66.50 399 SER A C 1
ATOM 3275 O O . SER A 1 399 ? 14.971 20.486 -12.066 1.00 66.50 399 SER A O 1
ATOM 3277 N N . ASN A 1 400 ? 16.635 19.176 -11.340 1.00 63.97 400 ASN A N 1
ATOM 3278 C CA . ASN A 1 400 ? 17.686 19.796 -12.147 1.00 63.97 400 ASN A CA 1
ATOM 3279 C C . ASN A 1 400 ? 17.633 19.384 -13.637 1.00 63.97 400 ASN A C 1
ATOM 3281 O O . ASN A 1 400 ? 18.182 20.081 -14.491 1.00 63.97 400 ASN A O 1
ATOM 3285 N N . VAL A 1 401 ? 16.946 18.286 -13.977 1.00 63.28 401 VAL A N 1
ATOM 3286 C CA . VAL A 1 401 ? 16.797 17.752 -15.339 1.00 63.28 401 VAL A CA 1
ATOM 3287 C C . VAL A 1 401 ? 15.495 18.261 -15.965 1.00 63.28 401 VAL A C 1
ATOM 3289 O O . VAL A 1 401 ? 14.462 17.600 -15.949 1.00 63.28 401 VAL A O 1
ATOM 3292 N N . ARG A 1 402 ? 15.550 19.445 -16.586 1.00 55.94 402 ARG A N 1
ATOM 3293 C CA . ARG A 1 402 ? 14.382 20.102 -17.221 1.00 55.94 402 ARG A CA 1
ATOM 3294 C C . ARG A 1 402 ? 13.860 19.439 -18.508 1.00 55.94 402 ARG A C 1
ATOM 3296 O O . ARG A 1 402 ? 12.944 19.966 -19.133 1.00 55.94 402 ARG A O 1
ATOM 3303 N N . SER A 1 403 ? 14.456 18.334 -18.952 1.00 56.72 403 SER A N 1
ATOM 3304 C CA . SER A 1 403 ? 14.058 17.654 -20.188 1.00 56.72 403 SER A CA 1
ATOM 3305 C C . SER A 1 403 ? 13.019 16.569 -19.914 1.00 56.72 403 SER A C 1
ATOM 3307 O O . SER A 1 403 ? 13.276 15.664 -19.122 1.00 56.72 403 SER A O 1
ATOM 3309 N N . ARG A 1 404 ? 11.892 16.627 -20.637 1.00 54.84 404 ARG A N 1
ATOM 3310 C CA . ARG A 1 404 ? 10.911 15.529 -20.766 1.00 54.84 404 ARG A CA 1
ATOM 3311 C C . ARG A 1 404 ? 11.292 14.496 -21.845 1.00 54.84 404 ARG A C 1
ATOM 3313 O O . ARG A 1 404 ? 10.510 13.610 -22.158 1.00 54.84 404 ARG A O 1
ATOM 3320 N N . GLN A 1 405 ? 12.461 14.633 -22.475 1.00 59.03 405 GLN A N 1
ATOM 3321 C CA . GLN A 1 405 ? 12.926 13.687 -23.498 1.00 59.03 405 GLN A CA 1
ATOM 3322 C C . GLN A 1 405 ? 13.397 12.383 -22.852 1.00 59.03 405 GLN A C 1
ATOM 3324 O O . GLN A 1 405 ? 13.842 12.379 -21.708 1.00 59.03 405 GLN A O 1
ATOM 3329 N N . ARG A 1 406 ? 13.370 11.276 -23.598 1.00 61.47 406 ARG A N 1
ATOM 3330 C CA . ARG A 1 406 ? 13.612 9.936 -23.032 1.00 61.47 406 ARG A CA 1
ATOM 3331 C C . ARG A 1 406 ? 15.074 9.633 -22.702 1.00 61.47 406 ARG A C 1
ATOM 3333 O O . ARG A 1 406 ? 15.344 8.620 -22.056 1.00 61.47 406 ARG A O 1
ATOM 3340 N N . LEU A 1 407 ? 15.974 10.553 -23.068 1.00 57.28 407 LEU A N 1
ATOM 3341 C CA . LEU A 1 407 ? 17.360 10.684 -22.613 1.00 57.28 407 LEU A CA 1
ATOM 3342 C C . LEU A 1 407 ? 17.625 12.109 -22.085 1.00 57.28 407 LEU A C 1
ATOM 3344 O O . LEU A 1 407 ? 17.038 13.087 -22.560 1.00 57.28 407 LEU A O 1
ATOM 3348 N N . VAL A 1 408 ? 18.583 12.234 -21.166 1.00 50.44 408 VAL A N 1
ATOM 3349 C CA . VAL A 1 408 ? 19.024 13.498 -20.553 1.00 50.44 408 VAL A CA 1
ATOM 3350 C C . VAL A 1 408 ? 19.908 14.296 -21.525 1.00 50.44 408 VAL A C 1
ATOM 3352 O O . VAL A 1 408 ? 20.767 13.706 -22.176 1.00 50.44 408 VAL A O 1
ATOM 3355 N N . PRO A 1 409 ? 19.783 15.632 -21.630 1.00 46.16 409 PRO A N 1
ATOM 3356 C CA . PRO A 1 409 ? 20.769 16.459 -22.328 1.00 46.16 409 PRO A CA 1
ATOM 3357 C C . PRO A 1 409 ? 22.127 16.418 -21.613 1.00 46.16 409 PRO A C 1
ATOM 3359 O O . PRO A 1 409 ? 22.215 16.723 -20.425 1.00 46.16 409 PRO A O 1
ATOM 3362 N N . TRP A 1 410 ? 23.201 16.080 -22.327 1.00 40.22 410 TRP A N 1
ATOM 3363 C CA . TRP A 1 410 ? 24.547 16.048 -21.756 1.00 40.22 410 TRP A CA 1
ATOM 3364 C C . TRP A 1 410 ? 25.151 17.456 -21.765 1.00 40.22 410 TRP A C 1
ATOM 3366 O O . TRP A 1 410 ? 25.637 17.928 -22.789 1.00 40.22 410 TRP A O 1
ATOM 3376 N N . THR A 1 411 ? 25.125 18.140 -20.620 1.00 44.91 411 THR A N 1
ATOM 3377 C CA . THR A 1 411 ? 25.707 19.484 -20.464 1.00 44.91 411 THR A CA 1
ATOM 3378 C C . THR A 1 411 ? 26.825 19.479 -19.425 1.00 44.91 411 THR A C 1
ATOM 3380 O O . THR A 1 411 ? 26.561 19.608 -18.230 1.00 44.91 411 THR A O 1
ATOM 3383 N N . ARG A 1 412 ? 28.086 19.361 -19.868 1.00 40.06 412 ARG A N 1
ATOM 3384 C CA . ARG A 1 412 ? 29.263 19.457 -18.975 1.00 40.06 412 ARG A CA 1
ATOM 3385 C C . ARG A 1 412 ? 29.899 20.852 -18.909 1.00 40.06 412 ARG A C 1
ATOM 3387 O O . ARG A 1 412 ? 30.685 21.108 -18.005 1.00 40.06 412 ARG A O 1
ATOM 3394 N N . SER A 1 413 ? 29.560 21.763 -19.825 1.00 38.50 413 SER A N 1
ATOM 3395 C CA . SER A 1 413 ? 29.877 23.195 -19.707 1.00 38.50 413 SER A CA 1
ATOM 3396 C C . SER A 1 413 ? 28.923 24.053 -20.549 1.00 38.50 413 SER A C 1
ATOM 3398 O O . SER A 1 413 ? 28.205 23.533 -21.402 1.00 38.50 413 SER A O 1
ATOM 3400 N N . PHE A 1 414 ? 28.922 25.369 -20.319 1.00 38.50 414 PHE A N 1
ATOM 3401 C CA . PHE A 1 414 ? 28.012 26.330 -20.962 1.00 38.50 414 PHE A CA 1
ATOM 3402 C C . PHE A 1 414 ? 28.258 26.542 -22.471 1.00 38.50 414 PHE A C 1
ATOM 3404 O O . PHE A 1 414 ? 27.485 27.246 -23.112 1.00 38.50 414 PHE A O 1
ATOM 3411 N N . ASN A 1 415 ? 29.320 25.956 -23.041 1.00 40.38 415 ASN A N 1
ATOM 3412 C CA . ASN A 1 415 ? 29.684 26.110 -24.447 1.00 40.38 415 ASN A CA 1
ATOM 3413 C C . ASN A 1 415 ? 29.942 24.751 -25.124 1.00 40.38 415 ASN A C 1
ATOM 3415 O O . ASN A 1 415 ? 30.905 24.059 -24.809 1.00 40.38 415 ASN A O 1
ATOM 3419 N N . GLN A 1 416 ? 29.111 24.456 -26.129 1.00 42.34 416 GLN A N 1
ATOM 3420 C CA . GLN A 1 416 ? 29.363 23.531 -27.245 1.00 42.34 416 GLN A CA 1
ATOM 3421 C C . GLN A 1 416 ? 29.536 22.029 -26.925 1.00 42.34 416 GLN A C 1
ATOM 3423 O O . GLN A 1 416 ? 30.629 21.472 -26.977 1.00 42.34 416 GLN A O 1
ATOM 3428 N N . SER A 1 417 ? 28.413 21.329 -26.748 1.00 41.28 417 SER A N 1
ATOM 3429 C CA . SER A 1 417 ? 28.131 20.046 -27.434 1.00 41.28 417 SER A CA 1
ATOM 3430 C C . SER A 1 417 ? 26.684 19.612 -27.174 1.00 41.28 417 SER A C 1
ATOM 3432 O O . SER A 1 417 ? 26.219 19.609 -26.042 1.00 41.28 417 SER A O 1
ATOM 3434 N N . THR A 1 418 ? 25.945 19.253 -28.226 1.00 42.75 418 THR A N 1
ATOM 3435 C CA . THR A 1 418 ? 24.529 18.838 -28.150 1.00 42.75 418 THR A CA 1
ATOM 3436 C C . THR A 1 418 ? 24.379 17.325 -27.968 1.00 42.75 418 THR A C 1
ATOM 3438 O O . THR A 1 418 ? 23.556 16.689 -28.628 1.00 42.75 418 THR A O 1
ATOM 3441 N N . GLY A 1 419 ? 25.203 16.731 -27.102 1.00 48.41 419 GLY A N 1
ATOM 3442 C CA . GLY A 1 419 ? 25.076 15.319 -26.749 1.00 48.41 419 GLY A CA 1
ATOM 3443 C C . GLY A 1 419 ? 23.823 15.070 -25.905 1.00 48.41 419 GLY A C 1
ATOM 3444 O O . GLY A 1 419 ? 23.339 15.960 -25.201 1.00 48.41 419 GLY A O 1
ATOM 3445 N N . LYS A 1 420 ? 23.309 13.841 -25.935 1.00 53.34 420 LYS A N 1
ATOM 3446 C CA . LYS A 1 420 ? 22.376 13.336 -24.920 1.00 53.34 420 LYS A CA 1
ATOM 3447 C C . LYS A 1 420 ? 22.986 12.091 -24.279 1.00 53.34 420 LYS A C 1
ATOM 3449 O O . LYS A 1 420 ? 23.805 11.410 -24.889 1.00 53.34 420 LYS A O 1
ATOM 3454 N N . SER A 1 421 ? 22.625 11.805 -23.041 1.00 58.22 421 SER A N 1
ATOM 3455 C CA . SER A 1 421 ? 23.057 10.619 -22.310 1.00 58.22 421 SER A CA 1
ATOM 3456 C C . SER A 1 421 ? 21.844 9.880 -21.765 1.00 58.22 421 SER A C 1
ATOM 3458 O O . SER A 1 421 ? 20.836 10.491 -21.408 1.00 58.22 421 SER A O 1
ATOM 3460 N N . LEU A 1 422 ? 21.954 8.558 -21.656 1.00 63.72 422 LEU A N 1
ATOM 3461 C CA . LEU A 1 422 ? 21.020 7.777 -20.848 1.00 63.72 422 LEU A CA 1
ATOM 3462 C C . LEU A 1 422 ? 20.951 8.331 -19.427 1.00 63.72 422 LEU A C 1
ATOM 3464 O O . LEU A 1 422 ? 21.923 8.907 -18.929 1.00 63.72 422 LEU A O 1
ATOM 3468 N N . TYR A 1 423 ? 19.795 8.155 -18.794 1.00 64.75 423 TYR A N 1
ATOM 3469 C CA . TYR A 1 423 ? 19.633 8.522 -17.398 1.00 64.75 423 TYR A CA 1
ATOM 3470 C C . TYR A 1 423 ? 20.551 7.646 -16.548 1.00 64.75 423 TYR A C 1
ATOM 3472 O O . TYR A 1 423 ? 20.511 6.421 -16.642 1.00 64.75 423 TYR A O 1
ATOM 3480 N N . ASP A 1 424 ? 21.377 8.283 -15.734 1.00 68.25 424 ASP A N 1
ATOM 3481 C CA . ASP A 1 424 ? 22.211 7.636 -14.730 1.00 68.25 424 ASP A CA 1
ATOM 3482 C C . ASP A 1 424 ? 21.518 7.755 -13.368 1.00 68.25 424 ASP A C 1
ATOM 3484 O O . ASP A 1 424 ? 21.100 8.851 -12.968 1.00 68.25 424 ASP A O 1
ATOM 3488 N N . ILE A 1 425 ? 21.356 6.625 -12.680 1.00 67.94 425 ILE A N 1
ATOM 3489 C CA . ILE A 1 425 ? 20.607 6.564 -11.420 1.00 67.94 425 ILE A CA 1
ATOM 3490 C C . ILE A 1 425 ? 21.304 7.331 -10.292 1.00 67.94 425 ILE A C 1
ATOM 3492 O O . ILE A 1 425 ? 20.624 7.922 -9.464 1.00 67.94 425 ILE A O 1
ATOM 3496 N N . ASP A 1 426 ? 22.637 7.414 -10.313 1.00 66.56 426 ASP A N 1
ATOM 3497 C CA . ASP A 1 426 ? 23.418 8.059 -9.249 1.00 66.56 426 ASP A CA 1
ATOM 3498 C C . ASP A 1 426 ? 23.412 9.601 -9.344 1.00 66.56 426 ASP A C 1
ATOM 3500 O O . ASP A 1 426 ? 23.875 10.287 -8.430 1.00 66.56 426 ASP A O 1
ATOM 3504 N N . SER A 1 427 ? 22.919 10.169 -10.454 1.00 65.94 427 SER A N 1
ATOM 3505 C CA . SER A 1 427 ? 23.035 11.609 -10.741 1.00 65.94 427 SER A CA 1
ATOM 3506 C C . SER A 1 427 ? 21.783 12.282 -11.319 1.00 65.94 427 SER A C 1
ATOM 3508 O O . SER A 1 427 ? 21.621 13.494 -11.156 1.00 65.94 427 SER A O 1
ATOM 3510 N N . THR A 1 428 ? 20.882 11.542 -11.976 1.00 63.78 428 THR A N 1
ATOM 3511 C CA . THR A 1 428 ? 19.746 12.126 -12.726 1.00 63.78 428 THR A CA 1
ATOM 3512 C C . THR A 1 428 ? 18.365 11.626 -12.309 1.00 63.78 428 THR A C 1
ATOM 3514 O O . THR A 1 428 ? 17.369 12.277 -12.641 1.00 63.78 428 THR A O 1
ATOM 3517 N N . LEU A 1 429 ? 18.293 10.519 -11.566 1.00 73.62 429 LEU A N 1
ATOM 3518 C CA . LEU A 1 429 ? 17.048 9.896 -11.118 1.00 73.62 429 LEU A CA 1
ATOM 3519 C C . LEU A 1 429 ? 17.019 9.721 -9.596 1.00 73.62 429 LEU A C 1
ATOM 3521 O O . LEU A 1 429 ? 18.053 9.728 -8.939 1.00 73.62 429 LEU A O 1
ATOM 3525 N N . LEU A 1 430 ? 15.816 9.552 -9.054 1.00 75.12 430 LEU A N 1
ATOM 3526 C CA . LEU A 1 430 ? 15.558 9.105 -7.685 1.00 75.12 430 LEU A CA 1
ATOM 3527 C C . LEU A 1 430 ? 14.827 7.755 -7.730 1.00 75.12 430 LEU A C 1
ATOM 3529 O O . LEU A 1 430 ? 14.093 7.492 -8.688 1.00 75.12 430 LEU A O 1
ATOM 3533 N N . GLY A 1 431 ? 15.035 6.904 -6.721 1.00 67.62 431 GLY A N 1
ATOM 3534 C CA . GLY A 1 431 ? 14.394 5.587 -6.608 1.00 67.62 431 GLY A CA 1
ATOM 3535 C C . GLY A 1 431 ? 13.022 5.637 -5.929 1.00 67.62 431 GLY A C 1
ATOM 3536 O O . GLY A 1 431 ? 12.758 6.554 -5.159 1.00 67.62 431 GLY A O 1
ATOM 3537 N N . ALA A 1 432 ? 12.162 4.639 -6.165 1.00 64.81 432 ALA A N 1
ATOM 3538 C CA . ALA A 1 432 ? 10.806 4.545 -5.594 1.00 64.81 432 ALA A CA 1
ATOM 3539 C C . ALA A 1 432 ? 10.732 4.820 -4.073 1.00 64.81 432 ALA A C 1
ATOM 3541 O O . ALA A 1 432 ? 9.869 5.581 -3.632 1.00 64.81 432 ALA A O 1
ATOM 3542 N N . ASP A 1 433 ? 11.689 4.285 -3.305 1.00 64.81 433 ASP A N 1
ATOM 3543 C CA . ASP A 1 433 ? 11.887 4.518 -1.862 1.00 64.81 433 ASP A CA 1
ATOM 3544 C C . ASP A 1 433 ? 11.977 6.014 -1.465 1.00 64.81 433 ASP A C 1
ATOM 3546 O O . ASP A 1 433 ? 11.524 6.396 -0.385 1.00 64.81 433 ASP A O 1
ATOM 3550 N N . ASP A 1 434 ? 12.552 6.861 -2.326 1.00 65.75 434 ASP A N 1
ATOM 3551 C CA . ASP A 1 434 ? 12.731 8.302 -2.094 1.00 65.75 434 ASP A CA 1
ATOM 3552 C C . ASP A 1 434 ? 11.570 9.139 -2.664 1.00 65.75 434 ASP A C 1
ATOM 3554 O O . ASP A 1 434 ? 11.301 10.247 -2.195 1.00 65.75 434 ASP A O 1
ATOM 3558 N N . ILE A 1 435 ? 10.867 8.613 -3.674 1.00 70.31 435 ILE A N 1
ATOM 3559 C CA . ILE A 1 435 ? 9.756 9.285 -4.369 1.00 70.31 435 ILE A CA 1
ATOM 3560 C C . ILE A 1 435 ? 8.470 9.199 -3.549 1.00 70.31 435 ILE A C 1
ATOM 3562 O O . ILE A 1 435 ? 7.757 10.190 -3.375 1.00 70.31 435 ILE A O 1
ATOM 3566 N N . TRP A 1 436 ? 8.150 8.001 -3.065 1.00 75.62 436 TRP A N 1
ATOM 3567 C CA . TRP A 1 436 ? 6.841 7.679 -2.515 1.00 75.62 436 TRP A CA 1
ATOM 3568 C C . TRP A 1 436 ? 6.883 7.588 -0.995 1.00 75.62 436 TRP A C 1
ATOM 3570 O O . TRP A 1 436 ? 6.757 6.528 -0.390 1.00 75.62 436 TRP A O 1
ATOM 3580 N N . ASN A 1 437 ? 7.012 8.751 -0.364 1.00 77.25 437 ASN A N 1
ATOM 3581 C CA . ASN A 1 437 ? 6.780 8.887 1.069 1.00 77.25 437 ASN A CA 1
ATOM 3582 C C . ASN A 1 437 ? 5.311 9.279 1.325 1.00 77.25 437 ASN A C 1
ATOM 3584 O O . ASN A 1 437 ? 4.790 10.257 0.776 1.00 77.25 437 ASN A O 1
ATOM 3588 N N . THR A 1 438 ? 4.612 8.476 2.126 1.00 76.12 438 THR A N 1
ATOM 3589 C CA . THR A 1 438 ? 3.160 8.532 2.330 1.00 76.12 438 THR A CA 1
ATOM 3590 C C . THR A 1 438 ? 2.783 9.008 3.734 1.00 76.12 438 THR A C 1
ATOM 3592 O O . THR A 1 438 ? 3.540 8.879 4.698 1.00 76.12 438 THR A O 1
ATOM 3595 N N . GLY A 1 439 ? 1.594 9.602 3.849 1.00 72.19 439 GLY A N 1
ATOM 3596 C CA . GLY A 1 439 ? 1.120 10.223 5.085 1.00 72.19 439 GLY A CA 1
ATOM 3597 C C . GLY A 1 439 ? 1.866 11.499 5.488 1.00 72.19 439 GLY A C 1
ATOM 3598 O O . GLY A 1 439 ? 2.817 11.937 4.832 1.00 72.19 439 GLY A O 1
ATOM 3599 N N . MET A 1 440 ? 1.439 12.088 6.607 1.00 69.75 440 MET A N 1
ATOM 3600 C CA . MET A 1 440 ? 2.047 13.302 7.171 1.00 69.75 440 MET A CA 1
ATOM 3601 C C . MET A 1 440 ? 3.408 13.049 7.834 1.00 69.75 440 MET A C 1
ATOM 3603 O O . MET A 1 440 ? 4.182 13.985 8.012 1.00 69.75 440 MET A O 1
ATOM 3607 N N . TYR A 1 441 ? 3.707 11.796 8.188 1.00 72.56 441 TYR A N 1
ATOM 3608 C CA . TYR A 1 441 ? 4.971 11.401 8.820 1.00 72.56 441 TYR A CA 1
ATOM 3609 C C . TYR A 1 441 ? 6.045 10.924 7.831 1.00 72.56 441 TYR A C 1
ATOM 3611 O O . TYR A 1 441 ? 7.135 10.559 8.265 1.00 72.56 441 TYR A O 1
ATOM 3619 N N . GLY A 1 442 ? 5.765 10.928 6.520 1.00 72.81 442 GLY A N 1
ATOM 3620 C CA . GLY A 1 442 ? 6.713 10.451 5.510 1.00 72.81 442 GLY A CA 1
ATOM 3621 C C . GLY A 1 442 ? 7.039 8.966 5.684 1.00 72.81 442 GLY A C 1
ATOM 3622 O O . GLY A 1 442 ? 8.202 8.573 5.711 1.00 72.81 442 GLY A O 1
ATOM 3623 N N . CYS A 1 443 ? 6.009 8.141 5.869 1.00 79.44 443 CYS A N 1
ATOM 3624 C CA . CYS A 1 443 ? 6.165 6.697 5.928 1.00 79.44 443 CYS A CA 1
ATOM 3625 C C . CYS A 1 443 ? 6.629 6.165 4.567 1.00 79.44 443 CYS A C 1
ATOM 3627 O O . CYS A 1 443 ? 6.178 6.641 3.528 1.00 79.44 443 CYS A O 1
ATOM 3629 N N . LYS A 1 444 ? 7.489 5.141 4.564 1.00 79.44 444 LYS A N 1
ATOM 3630 C CA . LYS A 1 444 ? 7.874 4.455 3.324 1.00 79.44 444 LYS A CA 1
ATOM 3631 C C . LYS A 1 444 ? 6.650 3.877 2.605 1.00 79.44 444 LYS A C 1
ATOM 3633 O O . LYS A 1 444 ? 5.815 3.249 3.262 1.00 79.44 444 LYS A O 1
ATOM 3638 N N . CYS A 1 445 ? 6.637 4.025 1.279 1.00 77.88 445 CYS A N 1
ATOM 3639 C CA . CYS A 1 445 ? 5.772 3.330 0.325 1.00 77.88 445 CYS A CA 1
ATOM 3640 C C . CYS A 1 445 ? 5.536 1.855 0.698 1.00 77.88 445 CYS A C 1
ATOM 3642 O O . CYS A 1 445 ? 6.444 1.168 1.177 1.00 77.88 445 CYS A O 1
ATOM 3644 N N . SER A 1 446 ? 4.329 1.357 0.423 1.00 79.50 446 SER A N 1
ATOM 3645 C CA . SER A 1 446 ? 4.012 -0.080 0.442 1.00 79.50 446 SER A CA 1
ATOM 3646 C C . SER A 1 446 ? 3.566 -0.628 -0.921 1.00 79.50 446 SER A C 1
ATOM 3648 O O . SER A 1 446 ? 3.219 -1.805 -1.004 1.00 79.50 446 SER A O 1
ATOM 3650 N N . GLY A 1 447 ? 3.557 0.212 -1.963 1.00 80.12 447 GLY A N 1
ATOM 3651 C CA . GLY A 1 447 ? 3.371 -0.171 -3.365 1.00 80.12 447 GLY A CA 1
ATOM 3652 C C . GLY A 1 447 ? 4.645 -0.727 -4.022 1.00 80.12 447 GLY A C 1
ATOM 3653 O O . GLY A 1 447 ? 5.582 -1.141 -3.339 1.00 80.12 447 GLY A O 1
ATOM 3654 N N . ARG A 1 448 ? 4.668 -0.764 -5.360 1.00 84.50 448 ARG A N 1
ATOM 3655 C CA . ARG A 1 448 ? 5.671 -1.502 -6.154 1.00 84.50 448 ARG A CA 1
ATOM 3656 C C . ARG A 1 448 ? 6.763 -0.621 -6.741 1.00 84.50 448 ARG A C 1
ATOM 3658 O O . ARG A 1 448 ? 6.455 0.348 -7.412 1.00 84.50 448 ARG A O 1
ATOM 3665 N N . ASP A 1 449 ? 8.016 -1.076 -6.691 1.00 85.50 449 ASP A N 1
ATOM 3666 C CA . ASP A 1 449 ? 9.163 -0.432 -7.365 1.00 85.50 449 ASP A CA 1
ATOM 3667 C C . ASP A 1 449 ? 9.091 -0.412 -8.907 1.00 85.50 449 ASP A C 1
ATOM 3669 O O . ASP A 1 449 ? 9.933 0.206 -9.558 1.00 85.50 449 ASP A O 1
ATOM 3673 N N . GLY A 1 450 ? 8.140 -1.121 -9.522 1.00 88.50 450 GLY A N 1
ATOM 3674 C CA . GLY A 1 450 ? 7.994 -1.226 -10.974 1.00 88.50 450 GLY A CA 1
ATOM 3675 C C . GLY A 1 450 ? 6.644 -1.823 -11.398 1.00 88.50 450 GLY A C 1
ATOM 3676 O O . GLY A 1 450 ? 5.878 -2.287 -10.548 1.00 88.50 450 GLY A O 1
ATOM 3677 N N . PRO A 1 451 ? 6.331 -1.813 -12.705 1.00 91.00 451 PRO A N 1
ATOM 3678 C CA . PRO A 1 451 ? 5.042 -2.259 -13.227 1.00 91.00 451 PRO A CA 1
ATOM 3679 C C . PRO A 1 451 ? 4.800 -3.764 -13.042 1.00 91.00 451 PRO A C 1
ATOM 3681 O O . PRO A 1 451 ? 5.722 -4.576 -12.943 1.00 91.00 451 PRO A O 1
ATOM 3684 N N . THR A 1 452 ? 3.527 -4.149 -13.015 1.00 92.06 452 THR A N 1
ATOM 3685 C CA . THR A 1 452 ? 3.064 -5.506 -12.706 1.00 92.06 452 THR A CA 1
ATOM 3686 C C . THR A 1 452 ? 3.045 -6.404 -13.938 1.00 92.06 452 THR A C 1
ATOM 3688 O O . THR A 1 452 ? 2.234 -6.215 -14.838 1.00 92.06 452 THR A O 1
ATOM 3691 N N . PHE A 1 453 ? 3.876 -7.444 -13.975 1.00 92.56 453 PHE A N 1
ATOM 3692 C CA . PHE A 1 453 ? 3.871 -8.380 -15.101 1.00 92.56 453 PHE A CA 1
ATOM 3693 C C . PHE A 1 453 ? 2.574 -9.214 -15.173 1.00 92.56 453 PHE A C 1
ATOM 3695 O O . PHE A 1 453 ? 2.231 -9.920 -14.222 1.00 92.56 453 PHE A O 1
ATOM 3702 N N . ASP A 1 454 ? 1.873 -9.169 -16.309 1.00 92.12 454 ASP A N 1
ATOM 3703 C CA . ASP A 1 454 ? 0.626 -9.895 -16.569 1.00 92.12 454 ASP A CA 1
ATOM 3704 C C . ASP A 1 454 ? 0.615 -10.536 -17.967 1.00 92.12 454 ASP A C 1
ATOM 3706 O O . ASP A 1 454 ? 0.300 -9.905 -18.977 1.00 92.12 454 ASP A O 1
ATOM 3710 N N . LYS A 1 455 ? 0.879 -11.848 -18.017 1.00 88.12 455 LYS A N 1
ATOM 3711 C CA . LYS A 1 455 ? 0.856 -12.651 -19.253 1.00 88.12 455 LYS A CA 1
ATOM 3712 C C . LYS A 1 455 ? -0.493 -12.670 -19.984 1.00 88.12 455 LYS A C 1
ATOM 3714 O O . LYS A 1 455 ? -0.537 -13.128 -21.123 1.00 88.12 455 LYS A O 1
ATOM 3719 N N . LYS A 1 456 ? -1.595 -12.240 -19.353 1.00 89.69 456 LYS A N 1
ATOM 3720 C CA . LYS A 1 456 ? -2.928 -12.218 -19.983 1.00 89.69 456 LYS A CA 1
ATOM 3721 C C . LYS A 1 456 ? -3.079 -11.098 -21.012 1.00 89.69 456 LYS A C 1
ATOM 3723 O O . LYS A 1 456 ? -3.964 -11.186 -21.860 1.00 89.69 456 LYS A O 1
ATOM 3728 N N . LEU A 1 457 ? -2.228 -10.071 -20.960 1.00 87.94 457 LEU A N 1
ATOM 3729 C CA . LEU A 1 457 ? -2.160 -9.025 -21.979 1.00 87.94 457 LEU A CA 1
ATOM 3730 C C . LEU A 1 457 ? -1.585 -9.630 -23.271 1.00 87.94 457 LEU A C 1
ATOM 3732 O O . LEU A 1 457 ? -0.379 -9.850 -23.393 1.00 87.94 457 LEU A O 1
ATOM 3736 N N . ALA A 1 458 ? -2.460 -9.959 -24.221 1.00 86.50 458 ALA A N 1
ATOM 3737 C CA . ALA A 1 458 ? -2.112 -10.579 -25.497 1.00 86.50 458 ALA A CA 1
ATOM 3738 C C . ALA A 1 458 ? -1.213 -9.677 -26.368 1.00 86.50 458 ALA A C 1
ATOM 3740 O O . ALA A 1 458 ? -1.693 -8.787 -27.062 1.00 86.50 458 ALA A O 1
ATOM 3741 N N . LEU A 1 459 ? 0.095 -9.943 -26.354 1.00 86.88 459 LEU A N 1
ATOM 3742 C CA . LEU A 1 459 ? 1.094 -9.239 -27.158 1.00 86.88 459 LEU A CA 1
ATOM 3743 C C . LEU A 1 459 ? 1.612 -10.134 -28.296 1.00 86.88 459 LEU A C 1
ATOM 3745 O O . LEU A 1 459 ? 1.891 -11.321 -28.094 1.00 86.88 459 LEU A O 1
ATOM 3749 N N . THR A 1 460 ? 1.782 -9.561 -29.483 1.00 84.69 460 THR A N 1
ATOM 3750 C CA . THR A 1 460 ? 2.390 -10.206 -30.656 1.00 84.69 460 THR A CA 1
ATOM 3751 C C . THR A 1 460 ? 3.733 -9.560 -30.993 1.00 84.69 460 THR A C 1
ATOM 3753 O O . THR A 1 460 ? 3.922 -8.366 -30.763 1.00 84.69 460 THR A O 1
ATOM 3756 N N . CYS A 1 461 ? 4.654 -10.359 -31.537 1.00 82.19 461 CYS A N 1
ATOM 3757 C CA . CYS A 1 461 ? 5.698 -9.843 -32.424 1.00 82.19 461 CYS A CA 1
ATOM 3758 C C . CYS A 1 461 ? 5.126 -9.731 -33.847 1.00 82.19 461 CYS A C 1
ATOM 3760 O O . CYS A 1 461 ? 5.650 -8.885 -34.601 1.00 82.19 461 CYS A O 1
#

Radius of gyration: 33.75 Å; chains: 1; bounding box: 77×52×124 Å

InterPro domains:
  IPR059401 Domain of unknown function DUF8357 [PF27623] (236-454)

Sequence (461 aa):
MVHDNFELLTEEGRPRHKNFGDHLRNVFTTHPFLHCFLFISIITVDLAETVSDWLFLKDILYLQEGLVYGPVKAQLVMALVLTSGIGCITIVFEVINTTRKFLTGRPWIDMDIVSAVVIWLEEVPTLTVNFLITMCHNEPVSYFQLAKSIVVALSVIVRLICQLIRAYLDKQTTNKVPSKFRASVFKFFANIGMCLILCGSIAVFIFTHVIATDERKFEFRMPQEIWAGHYAYDKYFTDVGIYFNHEAITNKDKRNYWINLADIDDFFDIDSIHIKVTLSKENTNINRVIVNSYNTTGEQFRECYEYRVTSQDPIFEHVNCTFDFISENSKKDTILFWFYFRRPQKHLILGDIAYNAKFLTNNVCYDVNANQTTIIQSFGNEPQKNSPIGRLLYLKRNSNVRSRQRLVPWTRSFNQSTGKSLYDIDSTLLGADDIWNTGMYGCKCSGRDGPTFDKKLALTC

Organism: Dreissena polymorpha (NCBI:txid45954)

Secondary structure (DSSP, 8-state):
-------------------HHHHHHHHHHH-HHHHHHHHHHHHHHHHHHHHHHHHHHHHHHHPPP-SS--PPPHHHHHHHHHHHHHHHHHHHHHHHHHHHHHHHS--SS-HHHHHHHHIIIIIHHHHHHHHHHHHT-SS---HHHHHHHHHHHHHHHHHHHHHHHHHHHHHHS------HHHHHHHHHHHHHHHHHHHHHHHHHHHHHHEEE-TTS-EEE-----GGG-HHHHHHHTTTEEEEEEEGGGS-TT---EEEEEEETTHHHH-SEEEEEEEEEEETTEEEEEEEEEEETTEEEEEEEEEEEE-SSSEEEEEE---TTSS-TTSEEEEEEEEEEEE--BTTBTT-EEEEEEEEEETTEEEEEEEETTEEEE--TT-GGG--EEEEEEEEEEPTT----SSSEE--SSSSS---EEPEETTTTEEEHHHH-EETTTTEE--S-SS-EE-TTS----

Foldseek 3Di:
DDDDDDDDPDDDDDDPQPPLVNVLVVCCPPCVPLLVCLLVLLLVLLVLLLVLLVVVLVLLVLFDFADFAHHDDVVLSVLSVQLSVVSVVLSVLLNQQSVCCNRRVDGPDPNLLSLLCNLVRHQLSNLVSLLVVLQQAQAQDDPSSLSSLVSLLVSLVSVVVSVVSVVVVVVVPPDDDDVPPVSVVSNVSSVVSSVSSNVSSVSSVLSNQWHQDPVRDTDGDDDDDRPVDPPVCVQFQVQKFKWWFFPLVCDPVRWTFIFGQGRPVVCVVPQKKKKKWKFWDDPSHTAKIKIWIADPVGTPDIWIWGWDDDPPDIFTFTDDDDPVSDPPPTWMKMKMKMWGWAPDDSSHRRTAIEMFMWIATPNDIFGWDDDAFWIWTDPDPDPPPTDTGIGIFIKGFDPVQPDPHRWGADDPDPDDDRTTHGDTDVPTIDFQQVRRQHRPVRHGGPHGRGHHYDPVPDDDD